Protein AF-A0A4P5YKL3-F1 (afdb_monomer)

Nearest PDB structures (foldseek):
  8p9r-assembly1_A  TM=6.172E-01  e=2.593E-01  Escherichia coli
  8pek-assembly1_B  TM=4.972E-01  e=6.385E-02  Serratia marcescens
  5vk4-assembly1_B  TM=4.977E-01  e=6.070E+00  Neisseria gonorrhoeae
  8fth-assembly1_A  TM=3.085E-01  e=7.232E+00  Thermochaetoides thermophila DSM 1495
  8jx6-assembly1_A  TM=1.280E-01  e=4.533E+00  metagenome

Sequence (369 aa):
MPASHRRTIIRRAGLLLCLLGLLLVTFIIAAPEPPMRPPQIAAPLAMIGLLAAGEPIDPLLRLPEPPKPVVAQIAAPPSAPELVPGSQVHCAPGADARHGLVMLPAEFVIDRGPVDGLEVLLCLDGGKTHESLAKTRTSNGALVKAACIAGLGLDGSGAGSPEASNLPARGWPVRTVAWWQADDGGWRSVDATCLVRDRINDKAYPPLPFVYTGSRMHEIRQRRPDGTEQVSQRFALDLIKSVIVNFDEPDALFASPFPRSNDDQRFEVNSAICPPAGTPVWFALTRTDLPGPLLLGADGALSFSGKILDDPALAELIGGWAKDTTLRAVAVTVAKTTPRTVDGVARERLLNAAATAKVWMVPIFVPVE

pLDDT: mean 86.2, std 20.51, range [31.5, 98.75]

Foldseek 3Di:
DDDDDDDDDDDDDDDDDDDDDDDDDDDDDDDDDDDDDDDPDDDPPDPPPPDPDDDPPDLVVLFFAAPQWDKDFDDDDQPPVNPDPPFWDCLDVQWTAGAFKIKGKKFFAALWWQQQFQWFAEFEPVADSSNYRIYTPHLDVVSVLVRCCHRAVADLQWWFFDALPLQATAAFFKFKKKWFQDPVRTIIITGSQQQKAFPVVRGGDFGATWGFNSFDWDWDWDQDPVRDTDTDIDQLCSVNRGADTCARDRGHRTYHLDRSSSRRSRIIGPSVPRDHGGTIIMIMIGGDDFPFAFEQDLVLFTDGPPDTDDLQRLLVVLLVRLVVDSHQEHEHEYEPPRDSVSSSVNQSSNSVSSSVNSHRHGYHYYYDD

Secondary structure (DSSP, 8-state):
---------------S--SS--------PPP-----PPP-------------------GGGGSPPPPPP--EEEPPPPPTTSS-TTS-EEEETTEEEETTEEEEEEEE--SS--TT---EEEE-TTS-TTSEEEEES---HHHHHHHHHHHHT--S--BPPPTT--PPPBSEEEEEEEEEE-TTS-EEEEEGGGGEEETTTTEE--S--EEE----EEEEEEE-TTS-EEEEEEEHHHHH-EEEESS--TT-SEE--STTTT-GGGEEE-TTTPPPTT-EEEEEEEE---S--EEE-TTS-EEETTEE--HHHHHHHHHHHHHH-SS-EEEEEEETTS-THHHHHHHHHHHHHHHHTT---EEEEEEE-

Mean predicted aligned error: 9.37 Å

Solvent-accessible surface area (backbone atoms only — not comparable to full-atom values): 20464 Å² total; per-residue (Å²): 138,89,79,88,83,84,88,83,89,83,85,93,82,88,90,85,86,87,86,82,88,89,78,87,88,88,85,80,92,79,80,87,78,80,85,80,78,76,81,87,75,86,70,82,80,75,84,74,76,83,68,87,72,67,81,77,74,63,62,73,78,56,30,45,86,54,65,80,76,66,79,40,79,48,73,76,72,80,52,88,86,72,58,57,90,92,59,64,47,78,64,44,87,48,28,45,17,26,85,56,32,27,38,35,45,30,30,26,61,40,37,60,51,41,92,74,13,33,34,25,52,30,19,27,40,94,34,61,61,84,34,17,38,21,32,32,73,29,60,56,36,68,52,49,51,49,20,44,31,66,5,49,72,51,88,58,83,29,41,40,10,55,65,58,60,54,40,72,33,29,18,48,49,27,36,41,31,38,35,34,67,46,98,87,70,47,27,36,34,34,44,48,42,33,42,31,17,39,58,86,78,73,43,52,37,43,39,45,44,33,28,39,13,55,32,46,77,40,83,44,78,44,73,45,98,88,70,48,79,43,79,44,81,41,55,31,28,59,73,65,19,36,42,29,29,44,23,32,42,43,38,21,34,20,21,32,60,54,85,66,18,40,45,40,60,38,29,23,46,26,48,93,76,42,62,58,53,70,42,58,32,33,40,40,35,28,64,50,90,56,54,66,66,28,39,47,44,76,86,44,48,45,24,52,98,89,38,77,54,55,64,69,58,44,10,55,50,48,43,54,49,60,75,79,44,80,49,38,47,33,29,29,35,29,45,74,83,40,59,72,76,37,51,44,56,44,45,53,54,47,37,52,19,19,27,75,41,59,33,60,45,43,71,43,35,29,65,42,129

Structure (mmCIF, N/CA/C/O backbone):
data_AF-A0A4P5YKL3-F1
#
_entry.id   AF-A0A4P5YKL3-F1
#
loop_
_atom_site.group_PDB
_atom_site.id
_atom_site.type_symbol
_atom_site.label_atom_id
_atom_site.label_alt_id
_atom_site.label_comp_id
_atom_site.label_asym_id
_atom_site.label_entity_id
_atom_site.label_seq_id
_atom_site.pdbx_PDB_ins_code
_atom_site.Cartn_x
_atom_site.Cartn_y
_atom_site.Cartn_z
_atom_site.occupancy
_atom_site.B_iso_or_equiv
_atom_site.auth_seq_id
_atom_site.auth_comp_id
_atom_site.auth_asym_id
_atom_site.auth_atom_id
_atom_site.pdbx_PDB_model_num
ATOM 1 N N . MET A 1 1 ? -65.064 42.035 33.935 1.00 31.50 1 MET A N 1
ATOM 2 C CA . MET A 1 1 ? -64.002 42.343 34.920 1.00 31.50 1 MET A CA 1
ATOM 3 C C . MET A 1 1 ? -62.763 41.520 34.578 1.00 31.50 1 MET A C 1
ATOM 5 O O . MET A 1 1 ? -62.933 40.475 33.968 1.00 31.50 1 MET A O 1
ATOM 9 N N . PRO A 1 2 ? -61.563 42.075 34.806 1.00 46.44 2 PRO A N 1
ATOM 10 C CA . PRO A 1 2 ? -60.487 42.245 33.810 1.00 46.44 2 PRO A CA 1
ATOM 11 C C . PRO A 1 2 ? -59.328 41.244 34.062 1.00 46.44 2 PRO A C 1
ATOM 13 O O . PRO A 1 2 ? -59.476 40.386 34.916 1.00 46.44 2 PRO A O 1
ATOM 16 N N . ALA A 1 3 ? -58.164 41.202 33.404 1.00 34.00 3 ALA A N 1
ATOM 17 C CA . ALA A 1 3 ? -57.298 42.195 32.761 1.00 34.00 3 ALA A CA 1
ATOM 18 C C . ALA A 1 3 ? -56.220 41.386 31.975 1.00 34.00 3 ALA A C 1
ATOM 20 O O . ALA A 1 3 ? -55.720 40.398 32.493 1.00 34.00 3 ALA A O 1
ATOM 21 N N . SER A 1 4 ? -55.958 41.615 30.680 1.00 37.97 4 SER A N 1
ATOM 22 C CA . SER A 1 4 ? -54.902 42.500 30.134 1.00 37.97 4 SER A CA 1
ATOM 23 C C . SER A 1 4 ? -53.475 42.160 30.625 1.00 37.97 4 SER A C 1
ATOM 25 O O . SER A 1 4 ? -53.247 42.176 31.824 1.00 37.97 4 SER A O 1
ATOM 27 N N . HIS A 1 5 ? -52.481 41.866 29.780 1.00 39.53 5 HIS A N 1
ATOM 28 C CA . HIS A 1 5 ? -51.652 42.840 29.042 1.00 39.53 5 HIS A CA 1
ATOM 29 C C . HIS A 1 5 ? -50.738 42.067 28.056 1.00 39.53 5 HIS A C 1
ATOM 31 O O . HIS A 1 5 ? -50.136 41.074 28.436 1.00 39.53 5 HIS A O 1
ATOM 37 N N . ARG A 1 6 ? -50.781 42.337 26.743 1.00 37.03 6 ARG A N 1
ATOM 38 C CA . ARG A 1 6 ? -49.999 43.330 25.960 1.00 37.03 6 ARG A CA 1
ATOM 39 C C . ARG A 1 6 ? -48.550 42.925 25.612 1.00 37.03 6 ARG A C 1
ATOM 41 O O . ARG A 1 6 ? -47.688 42.982 26.469 1.00 37.03 6 ARG A O 1
ATOM 48 N N . ARG A 1 7 ? -48.356 42.752 24.288 1.00 35.97 7 ARG A N 1
ATOM 49 C CA . ARG A 1 7 ? -47.294 43.274 23.380 1.00 35.97 7 ARG A CA 1
ATOM 50 C C . ARG A 1 7 ? -45.843 42.877 23.720 1.00 35.97 7 ARG A C 1
ATOM 52 O O . ARG A 1 7 ? -45.390 43.036 24.838 1.00 35.97 7 ARG A O 1
ATOM 59 N N . THR A 1 8 ? -45.025 42.456 22.750 1.00 35.06 8 THR 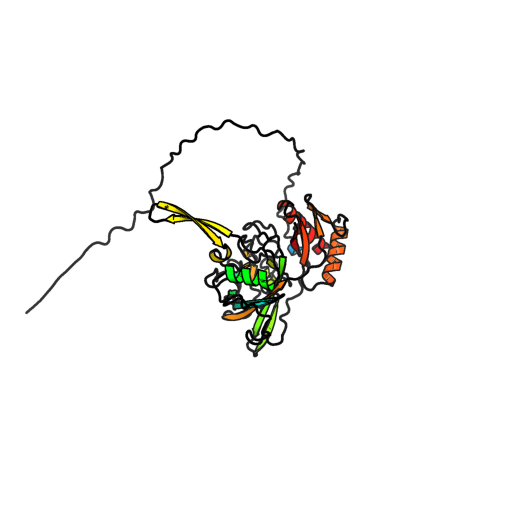A N 1
ATOM 60 C CA . THR A 1 8 ? -44.290 43.413 21.897 1.00 35.06 8 THR A CA 1
ATOM 61 C C . THR A 1 8 ? -43.664 42.741 20.663 1.00 35.06 8 THR A C 1
ATOM 63 O O . THR A 1 8 ? -43.012 41.707 20.744 1.00 35.06 8 THR A O 1
ATOM 66 N N . ILE A 1 9 ? -43.892 43.399 19.527 1.00 38.28 9 ILE A N 1
ATOM 67 C CA . ILE A 1 9 ? -43.248 43.300 18.211 1.00 38.28 9 ILE A CA 1
ATOM 68 C C . ILE A 1 9 ? -41.810 43.825 18.310 1.00 38.28 9 ILE A C 1
ATOM 70 O O . ILE A 1 9 ? -41.668 44.915 18.844 1.00 38.28 9 ILE A O 1
ATOM 74 N N . ILE A 1 10 ? -40.799 43.167 17.719 1.00 37.28 10 ILE A N 1
ATOM 75 C CA . ILE A 1 10 ? -39.603 43.815 17.127 1.00 37.28 10 ILE A CA 1
ATOM 76 C C . ILE A 1 10 ? -38.921 42.864 16.109 1.00 37.28 10 ILE A C 1
ATOM 78 O O . ILE A 1 10 ? -38.405 41.807 16.447 1.00 37.28 10 ILE A O 1
ATOM 82 N N . ARG A 1 11 ? -38.972 43.304 14.842 1.00 34.94 11 ARG A N 1
ATOM 83 C CA . ARG A 1 11 ? -37.956 43.268 13.767 1.00 34.94 11 ARG A CA 1
ATOM 84 C C . ARG A 1 11 ? -37.276 41.935 13.396 1.00 34.94 11 ARG A C 1
ATOM 86 O O . ARG A 1 11 ? -36.245 41.569 13.943 1.00 34.94 11 ARG A O 1
ATOM 93 N N . ARG A 1 12 ? -37.750 41.338 12.293 1.00 38.53 12 ARG A N 1
ATOM 94 C CA . ARG A 1 12 ? -36.931 40.560 11.345 1.00 38.53 12 ARG A CA 1
ATOM 95 C C . ARG A 1 12 ? -36.647 41.426 10.117 1.00 38.53 12 ARG A C 1
ATOM 97 O O . ARG A 1 12 ? -37.527 41.611 9.285 1.00 38.53 12 ARG A O 1
ATOM 104 N N . ALA A 1 13 ? -35.442 41.974 10.035 1.00 37.00 13 ALA A N 1
ATOM 105 C CA . ALA A 1 13 ? -34.871 42.556 8.825 1.00 37.00 13 ALA A CA 1
ATOM 106 C C . ALA A 1 13 ? -33.349 42.565 8.997 1.00 37.00 13 ALA A C 1
ATOM 108 O O . ALA A 1 13 ? -32.853 43.212 9.916 1.00 37.00 13 ALA A O 1
ATOM 109 N N . GLY A 1 14 ? -32.631 41.834 8.145 1.00 34.06 14 GLY A N 1
ATOM 110 C CA . GLY A 1 14 ? -31.169 41.885 8.094 1.00 34.06 14 GLY A CA 1
ATOM 111 C C . GLY A 1 14 ? -30.492 40.520 8.088 1.00 34.06 14 GLY A C 1
ATOM 112 O O . GLY A 1 14 ? -29.830 40.167 9.053 1.00 34.06 14 GLY A O 1
ATOM 113 N N . LEU A 1 15 ? -30.629 39.766 6.996 1.00 36.41 15 LEU A N 1
ATOM 114 C CA . LEU A 1 15 ? -29.625 38.768 6.617 1.00 36.41 15 LEU A CA 1
ATOM 115 C C . LEU A 1 15 ? -29.636 38.593 5.092 1.00 36.41 15 LEU A C 1
ATOM 117 O O . LEU A 1 15 ? -29.992 37.551 4.556 1.00 36.41 15 LEU A O 1
ATOM 121 N N . LEU A 1 16 ? -29.337 39.683 4.385 1.00 36.88 16 LEU A N 1
ATOM 122 C CA . LEU A 1 16 ? -29.147 39.678 2.936 1.00 36.88 16 LEU A CA 1
ATOM 123 C C . LEU A 1 16 ? -28.157 40.783 2.543 1.00 36.88 16 LEU A C 1
ATOM 125 O O . LEU A 1 16 ? -28.527 41.723 1.857 1.00 36.88 16 LEU A O 1
ATOM 129 N N . LEU A 1 17 ? -26.928 40.730 3.066 1.00 36.62 17 LEU A N 1
ATOM 130 C CA . LEU A 1 17 ? -25.804 41.580 2.638 1.00 36.62 17 LEU A CA 1
ATOM 131 C C . LEU A 1 17 ? -24.517 41.109 3.338 1.00 36.62 17 LEU A C 1
ATOM 133 O O . LEU A 1 17 ? -24.169 41.612 4.396 1.00 36.62 17 LEU A O 1
ATOM 137 N N . CYS A 1 18 ? -23.848 40.099 2.774 1.00 31.86 18 CYS A N 1
ATOM 138 C CA . CYS A 1 18 ? -22.472 39.716 3.141 1.00 31.86 18 CYS A CA 1
ATOM 139 C C . CYS A 1 18 ? -21.761 38.959 1.997 1.00 31.86 18 CYS A C 1
ATOM 141 O O . CYS A 1 18 ? -21.003 38.026 2.236 1.00 31.86 18 CYS A O 1
ATOM 143 N N . LEU A 1 19 ? -22.029 39.328 0.736 1.00 33.56 19 LEU A N 1
ATOM 144 C CA . LEU A 1 19 ? -21.432 38.667 -0.440 1.00 33.56 19 LEU A CA 1
ATOM 145 C C . LEU A 1 19 ? -20.777 39.622 -1.449 1.00 33.56 19 LEU A C 1
ATOM 147 O O . LEU A 1 19 ? -20.433 39.217 -2.550 1.00 33.56 19 LEU A O 1
ATOM 151 N N . LEU A 1 20 ? -20.537 40.879 -1.078 1.00 37.09 20 LEU A N 1
ATOM 152 C CA . LEU A 1 20 ? -19.733 41.796 -1.885 1.00 37.09 20 LEU A CA 1
ATOM 153 C C . LEU A 1 20 ? -18.951 42.727 -0.967 1.00 37.09 20 LEU A C 1
ATOM 155 O O . LEU A 1 20 ? -19.525 43.631 -0.366 1.00 37.09 20 LEU A O 1
ATOM 159 N N . GLY A 1 21 ? -17.644 42.506 -0.858 1.00 32.16 21 GLY A N 1
ATOM 160 C CA . GLY A 1 21 ? -16.782 43.434 -0.135 1.00 32.16 21 GLY A CA 1
ATOM 161 C C . GLY A 1 21 ? -15.434 42.867 0.265 1.00 32.16 21 GLY A C 1
ATOM 162 O O . GLY A 1 21 ? -15.117 42.901 1.443 1.00 32.16 21 GLY A O 1
ATOM 163 N N . LEU A 1 22 ? -14.634 42.368 -0.680 1.00 33.38 22 LEU A N 1
ATOM 164 C CA . LEU A 1 22 ? -13.180 42.338 -0.491 1.00 33.38 22 LEU A CA 1
ATOM 165 C C . LEU A 1 22 ? -12.472 42.353 -1.854 1.00 33.38 22 LEU A C 1
ATOM 167 O O . LEU A 1 22 ? -12.013 41.345 -2.380 1.00 33.38 22 LEU A O 1
ATOM 171 N N . LEU A 1 23 ? -12.448 43.545 -2.444 1.00 36.22 23 LEU A N 1
ATOM 172 C CA . LEU A 1 23 ? -11.610 43.926 -3.575 1.00 36.22 23 LEU A CA 1
ATOM 173 C C . LEU A 1 23 ? -10.864 45.191 -3.131 1.00 36.22 23 LEU A C 1
ATOM 175 O O . LEU A 1 23 ? -11.484 46.081 -2.553 1.00 36.22 23 LEU A O 1
ATOM 179 N N . LEU A 1 24 ? -9.561 45.238 -3.420 1.00 36.09 24 LEU A N 1
ATOM 180 C CA . LEU A 1 24 ? -8.565 46.264 -3.071 1.00 36.09 24 LEU A CA 1
ATOM 181 C C . LEU A 1 24 ? -8.070 46.287 -1.616 1.00 36.09 24 LEU A C 1
ATOM 183 O O . LEU A 1 24 ? -8.672 46.935 -0.773 1.00 36.09 24 LEU A O 1
ATOM 187 N N . VAL A 1 25 ? -6.865 45.745 -1.392 1.00 34.88 25 VAL A N 1
ATOM 188 C CA . VAL A 1 25 ? -5.690 46.557 -1.009 1.00 34.88 25 VAL A CA 1
ATOM 189 C C . VAL A 1 25 ? -4.445 45.888 -1.603 1.00 34.88 25 VAL A C 1
ATOM 191 O O . VAL A 1 25 ? -3.939 44.902 -1.075 1.00 34.88 25 VAL A O 1
ATOM 194 N N . THR A 1 26 ? -3.951 46.435 -2.712 1.00 40.72 26 THR A N 1
ATOM 195 C CA . THR A 1 26 ? -2.649 46.091 -3.292 1.00 40.72 26 THR A CA 1
ATOM 196 C C . THR A 1 26 ? -1.699 47.240 -2.989 1.00 40.72 26 THR A C 1
ATOM 198 O O . THR A 1 26 ? -1.826 48.294 -3.598 1.00 40.72 26 THR A O 1
ATOM 201 N N . PHE A 1 27 ? -0.767 47.055 -2.055 1.00 38.41 27 PHE A N 1
ATOM 202 C CA . PHE A 1 27 ? 0.458 47.854 -1.952 1.00 38.41 27 PHE A CA 1
ATOM 203 C C . PHE A 1 27 ? 1.513 47.049 -1.187 1.00 38.41 27 PHE A C 1
ATOM 205 O O . PHE A 1 27 ? 1.479 46.991 0.038 1.00 38.41 27 PHE A O 1
ATOM 212 N N . ILE A 1 28 ? 2.469 46.460 -1.910 1.00 38.81 28 ILE A N 1
ATOM 213 C CA . ILE A 1 28 ? 3.821 46.227 -1.392 1.00 38.81 28 ILE A CA 1
ATOM 214 C C . ILE A 1 28 ? 4.803 46.698 -2.463 1.00 38.81 28 ILE A C 1
ATOM 216 O O . ILE A 1 28 ? 4.774 46.258 -3.611 1.00 38.81 28 ILE A O 1
ATOM 220 N N . ILE A 1 29 ? 5.635 47.647 -2.049 1.00 40.72 29 ILE A N 1
ATOM 221 C CA . ILE A 1 29 ? 6.755 48.232 -2.777 1.00 40.72 29 ILE A CA 1
ATOM 222 C C . ILE A 1 29 ? 7.858 47.170 -2.854 1.00 40.72 29 ILE A C 1
ATOM 224 O O . ILE A 1 29 ? 8.377 46.754 -1.820 1.00 40.72 29 ILE A O 1
ATOM 228 N N . ALA A 1 30 ? 8.210 46.733 -4.063 1.00 37.09 30 ALA A N 1
ATOM 229 C CA . ALA A 1 30 ? 9.377 45.893 -4.317 1.00 37.09 30 ALA A CA 1
ATOM 230 C C . ALA A 1 30 ? 10.549 46.768 -4.788 1.00 37.09 30 ALA A C 1
ATOM 232 O O . ALA A 1 30 ? 10.410 47.547 -5.733 1.00 37.09 30 ALA A O 1
ATOM 233 N N . ALA A 1 31 ? 11.696 46.647 -4.119 1.00 48.94 31 ALA A N 1
ATOM 234 C CA . ALA A 1 31 ? 12.970 47.193 -4.579 1.00 48.94 31 ALA A CA 1
ATOM 235 C C . ALA A 1 31 ? 13.535 46.328 -5.729 1.00 48.94 31 ALA A C 1
ATOM 237 O O . ALA A 1 31 ? 13.314 45.115 -5.726 1.00 48.94 31 ALA A O 1
ATOM 238 N N . PRO A 1 32 ? 14.263 46.904 -6.705 1.00 56.16 32 PRO A N 1
ATOM 239 C CA . PRO A 1 32 ? 14.830 46.139 -7.808 1.00 56.16 32 PRO A CA 1
ATOM 240 C C . PRO A 1 32 ? 16.182 45.531 -7.410 1.00 56.16 32 PRO A C 1
ATOM 242 O O . PRO A 1 32 ? 17.157 46.255 -7.208 1.00 56.16 32 PRO A O 1
ATOM 245 N N . GLU A 1 33 ? 16.264 44.203 -7.340 1.00 55.09 33 GLU A N 1
ATOM 246 C CA . GLU A 1 33 ? 17.552 43.502 -7.399 1.00 55.09 33 GLU A CA 1
ATOM 247 C C . GLU A 1 33 ? 18.029 43.378 -8.860 1.00 55.09 33 GLU A C 1
ATOM 249 O O . GLU A 1 33 ? 17.209 43.196 -9.769 1.00 55.09 33 GLU A O 1
ATOM 254 N N . PRO A 1 34 ? 19.344 43.491 -9.129 1.00 61.09 34 PRO A N 1
ATOM 255 C CA . PRO A 1 34 ? 19.883 43.384 -10.479 1.00 61.09 34 PRO A CA 1
ATOM 256 C C . PRO A 1 34 ? 19.842 41.932 -10.994 1.00 61.09 34 PRO A C 1
ATOM 258 O O . PRO A 1 34 ? 20.059 40.991 -10.229 1.00 61.09 34 PRO A O 1
ATOM 261 N N . PRO A 1 35 ? 19.622 41.718 -12.304 1.00 57.03 35 PRO A N 1
ATOM 262 C CA . PRO A 1 35 ? 19.491 40.380 -12.865 1.00 57.03 35 PRO A CA 1
ATOM 263 C C . PRO A 1 35 ? 20.851 39.670 -12.928 1.00 57.03 35 PRO A C 1
ATOM 265 O O . PRO A 1 35 ? 21.704 40.003 -13.754 1.00 57.03 35 PRO A O 1
ATOM 268 N N . MET A 1 36 ? 21.038 38.637 -12.104 1.00 54.78 36 MET A N 1
ATOM 269 C CA . MET A 1 36 ? 22.073 37.633 -12.350 1.00 54.78 36 MET A CA 1
ATOM 270 C C . MET A 1 36 ? 21.672 36.796 -13.567 1.00 54.78 36 MET A C 1
ATOM 272 O O . MET A 1 36 ? 20.669 36.083 -13.551 1.00 54.78 36 MET A O 1
ATOM 276 N N . ARG A 1 37 ? 22.460 36.889 -14.642 1.00 51.41 37 ARG A N 1
ATOM 277 C CA . ARG A 1 37 ? 22.324 36.017 -15.814 1.00 51.41 37 ARG A CA 1
ATOM 278 C C . ARG A 1 37 ? 22.701 34.582 -15.419 1.00 51.41 37 ARG A C 1
ATOM 280 O O . ARG A 1 37 ? 23.838 34.381 -14.990 1.00 51.41 37 ARG A O 1
ATOM 287 N N . PRO A 1 38 ? 21.818 33.586 -15.595 1.00 53.09 38 PRO A N 1
ATOM 288 C CA . PRO A 1 38 ? 22.215 32.195 -15.449 1.00 53.09 38 PRO A CA 1
ATOM 289 C C . PRO A 1 38 ? 23.160 31.791 -16.598 1.00 53.09 38 PRO A C 1
ATOM 291 O O . PRO A 1 38 ? 23.001 32.276 -17.725 1.00 53.09 38 PRO A O 1
ATOM 294 N N . PRO A 1 39 ? 24.148 30.915 -16.343 1.00 53.12 39 PRO A N 1
ATOM 295 C CA . PRO A 1 39 ? 25.000 30.368 -17.390 1.00 53.12 39 PRO A CA 1
ATOM 296 C C . PRO A 1 39 ? 24.155 29.561 -18.384 1.00 53.12 39 PRO A C 1
ATOM 298 O O . PRO A 1 39 ? 23.397 28.669 -18.005 1.00 53.12 39 PRO A O 1
ATOM 301 N N . GLN A 1 40 ? 24.291 29.884 -19.670 1.00 44.97 40 GLN A N 1
ATOM 302 C CA . GLN A 1 40 ? 23.705 29.128 -20.774 1.00 44.97 40 GLN A CA 1
ATOM 303 C C . GLN A 1 40 ? 24.427 27.782 -20.899 1.00 44.97 40 GLN A C 1
ATOM 305 O O . GLN A 1 40 ? 25.431 27.665 -21.597 1.00 44.97 40 GLN A O 1
ATOM 310 N N . ILE A 1 41 ? 23.929 26.758 -20.208 1.00 51.69 41 ILE A N 1
ATOM 311 C CA . ILE A 1 41 ? 24.303 25.371 -20.483 1.00 51.69 41 ILE A CA 1
ATOM 312 C C . ILE A 1 41 ? 23.386 24.895 -21.609 1.00 51.69 41 ILE A C 1
ATOM 314 O O . ILE A 1 41 ? 22.196 24.661 -21.402 1.00 51.69 41 ILE A O 1
ATOM 318 N N . ALA A 1 42 ? 23.933 24.807 -22.820 1.00 43.09 42 ALA A N 1
ATOM 319 C CA . ALA A 1 42 ? 23.260 24.214 -23.967 1.00 43.09 42 ALA A CA 1
ATOM 320 C C . ALA A 1 42 ? 23.090 22.704 -23.725 1.00 43.09 42 ALA A C 1
ATOM 322 O O . ALA A 1 42 ? 23.983 21.912 -24.016 1.00 43.09 42 ALA A O 1
ATOM 323 N N . ALA A 1 43 ? 21.957 22.306 -23.147 1.00 46.97 43 ALA A N 1
ATOM 324 C CA . ALA A 1 43 ? 21.543 20.910 -23.138 1.00 46.97 43 ALA A CA 1
ATOM 325 C C . ALA A 1 43 ? 21.101 20.517 -24.561 1.00 46.97 43 ALA A C 1
ATOM 327 O O . ALA A 1 43 ? 20.392 21.296 -25.208 1.00 46.97 43 ALA A O 1
ATOM 328 N N . PRO A 1 44 ? 21.491 19.338 -25.073 1.00 47.47 44 PRO A N 1
ATOM 329 C CA . PRO A 1 44 ? 20.982 18.857 -26.345 1.00 47.47 44 PRO A CA 1
ATOM 330 C C . PRO A 1 44 ? 19.470 18.648 -26.210 1.00 47.47 44 PRO A C 1
ATOM 332 O O . PRO A 1 44 ? 19.014 17.803 -25.439 1.00 47.47 44 PRO A O 1
ATOM 335 N N . LEU A 1 45 ? 18.694 19.445 -26.949 1.00 41.88 45 LEU A N 1
ATOM 336 C CA . LEU A 1 45 ? 17.269 19.218 -27.163 1.00 41.88 45 LEU A CA 1
ATOM 337 C C . LEU A 1 45 ? 17.121 17.859 -27.861 1.00 41.88 45 LEU A C 1
ATOM 339 O O . LEU A 1 45 ? 17.258 17.751 -29.079 1.00 41.88 45 LEU A O 1
ATOM 343 N N . ALA A 1 46 ? 16.866 16.807 -27.089 1.00 45.69 46 ALA A N 1
ATOM 344 C CA . ALA A 1 46 ? 16.352 15.569 -27.642 1.00 45.69 46 ALA A CA 1
ATOM 345 C C . ALA A 1 46 ? 14.958 15.881 -28.202 1.00 45.69 46 ALA A C 1
ATOM 347 O O . A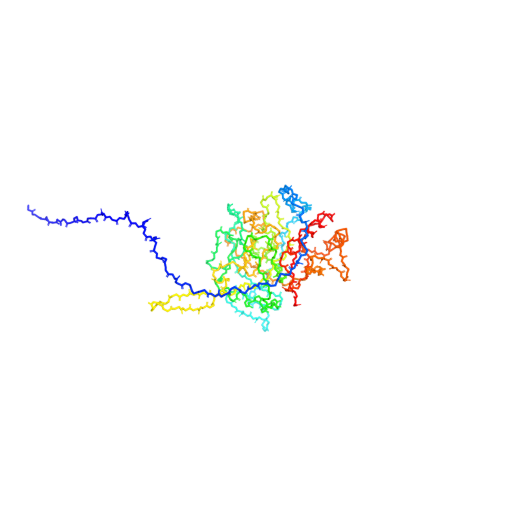L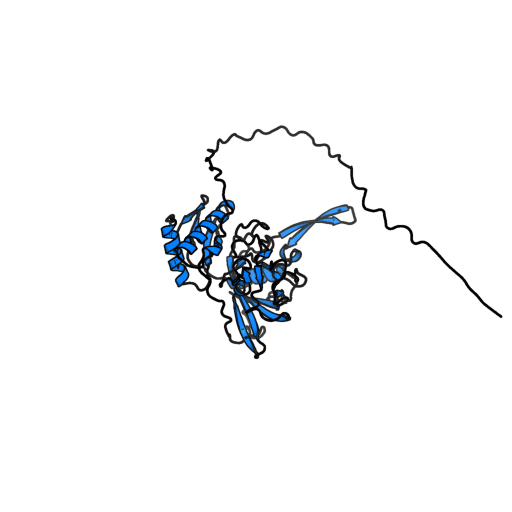A A 1 46 ? 14.050 16.258 -27.459 1.00 45.69 46 ALA A O 1
ATOM 348 N N . MET A 1 47 ? 14.811 15.783 -29.525 1.00 39.19 47 MET A N 1
ATOM 349 C CA . MET A 1 47 ? 13.521 15.837 -30.207 1.00 39.19 47 MET A CA 1
ATOM 350 C C . MET A 1 47 ? 12.638 14.699 -29.684 1.00 39.19 47 MET A C 1
ATOM 352 O O . MET A 1 47 ? 12.691 13.575 -30.176 1.00 39.19 47 MET A O 1
ATOM 356 N N . ILE A 1 48 ? 11.813 14.990 -28.682 1.00 50.22 48 ILE A N 1
ATOM 357 C CA . ILE A 1 48 ? 10.677 14.147 -28.326 1.00 50.22 48 ILE A CA 1
ATOM 358 C C . ILE A 1 48 ? 9.605 14.458 -29.366 1.00 50.22 48 ILE A C 1
ATOM 360 O O . ILE A 1 48 ? 8.924 15.481 -29.300 1.00 50.22 48 ILE A O 1
ATOM 364 N N . GLY A 1 49 ? 9.528 13.607 -30.390 1.00 46.06 49 GLY A N 1
ATOM 365 C CA . GLY A 1 49 ? 8.461 13.647 -31.378 1.00 46.06 49 GLY A CA 1
ATOM 366 C C . GLY A 1 49 ? 7.113 13.559 -30.671 1.00 46.06 49 GLY A C 1
ATOM 367 O O . GLY A 1 49 ? 6.796 12.547 -30.047 1.00 46.06 49 GLY A O 1
ATOM 368 N N . LEU A 1 50 ? 6.337 14.638 -30.758 1.00 42.91 50 LEU A N 1
ATOM 369 C CA . LEU A 1 50 ? 4.985 14.746 -30.228 1.00 42.91 50 LEU A CA 1
ATOM 370 C C . LEU A 1 50 ? 4.044 13.924 -31.128 1.00 42.91 50 LEU A C 1
ATOM 372 O O . LEU A 1 50 ? 3.332 14.458 -31.975 1.00 42.91 50 LEU A O 1
ATOM 376 N N . LEU A 1 51 ? 4.108 12.596 -31.019 1.00 46.16 51 LEU A N 1
ATOM 377 C CA . LEU A 1 51 ? 3.096 11.721 -31.601 1.00 46.16 51 LEU A CA 1
ATOM 378 C C . LEU A 1 51 ? 1.769 12.027 -30.906 1.00 46.16 51 LEU A C 1
ATOM 380 O O . LEU A 1 51 ? 1.721 12.108 -29.679 1.00 46.16 51 LEU A O 1
ATOM 384 N N . ALA A 1 52 ? 0.710 12.212 -31.697 1.00 48.44 52 ALA A N 1
ATOM 385 C CA . ALA A 1 52 ? -0.662 12.323 -31.222 1.00 48.44 52 ALA A CA 1
ATOM 386 C C . ALA A 1 52 ? -1.023 11.032 -30.472 1.00 48.44 52 ALA A C 1
ATOM 388 O O . ALA A 1 52 ? -1.453 10.042 -31.064 1.00 48.44 52 ALA A O 1
ATOM 389 N N . ALA A 1 53 ? -0.733 11.018 -29.176 1.00 54.81 53 ALA A N 1
ATOM 390 C CA . ALA A 1 53 ? -0.957 9.880 -28.317 1.00 54.81 53 ALA A CA 1
ATOM 391 C C . ALA A 1 53 ? -2.465 9.772 -28.103 1.00 54.81 53 ALA A C 1
ATOM 393 O O . ALA A 1 53 ? -3.057 10.589 -27.398 1.00 54.81 53 ALA A O 1
ATOM 394 N N . GLY A 1 54 ? -3.090 8.773 -28.733 1.00 65.94 54 GLY A N 1
ATOM 395 C CA . GLY A 1 54 ? -4.375 8.278 -28.247 1.00 65.94 54 GLY A CA 1
ATOM 396 C C . GLY A 1 54 ? -4.264 7.995 -26.749 1.00 65.94 54 GLY A C 1
ATOM 397 O O . GLY A 1 54 ? -3.160 7.736 -26.257 1.00 65.94 54 GLY A O 1
ATOM 398 N N . GLU A 1 55 ? -5.382 8.092 -26.028 1.00 70.44 55 GLU A N 1
ATOM 399 C CA . GLU A 1 55 ? -5.376 7.885 -24.581 1.00 70.44 55 GLU A CA 1
ATOM 400 C C . GLU A 1 55 ? -4.596 6.607 -24.240 1.00 70.44 55 GLU A C 1
ATOM 402 O O . GLU A 1 55 ? -4.851 5.551 -24.835 1.00 70.44 55 GLU A O 1
ATOM 407 N N . PRO A 1 56 ? -3.581 6.697 -23.362 1.00 77.69 56 PRO A N 1
ATOM 408 C CA . PRO A 1 56 ? -2.732 5.561 -23.070 1.00 77.69 56 PRO A CA 1
ATOM 409 C C . PRO A 1 56 ? -3.603 4.449 -22.493 1.00 77.69 56 PRO A C 1
ATOM 411 O O . PRO A 1 56 ? -4.156 4.602 -21.404 1.00 77.69 56 PRO A O 1
ATOM 414 N N . ILE A 1 57 ? -3.715 3.343 -23.238 1.00 86.00 57 ILE A N 1
ATOM 415 C CA . ILE A 1 57 ? -4.449 2.145 -22.818 1.00 86.00 57 ILE A CA 1
ATOM 416 C C . ILE A 1 57 ? -4.011 1.793 -21.400 1.00 86.00 57 ILE A C 1
ATOM 418 O O . ILE A 1 57 ? -2.814 1.654 -21.140 1.00 86.00 57 ILE A O 1
ATOM 422 N N . ASP A 1 58 ? -4.984 1.639 -20.507 1.00 90.00 58 ASP A N 1
ATOM 423 C CA . ASP A 1 58 ? -4.736 1.268 -19.123 1.00 90.00 58 ASP A CA 1
ATOM 424 C C . ASP A 1 58 ? -3.896 -0.026 -19.058 1.00 90.00 58 ASP A C 1
ATOM 426 O O . ASP A 1 58 ? -4.354 -1.081 -19.515 1.00 90.00 58 ASP A O 1
ATOM 430 N N . PRO A 1 59 ? -2.660 0.027 -18.521 1.00 88.81 59 PRO A N 1
ATOM 431 C CA . PRO A 1 59 ? -1.769 -1.127 -18.479 1.00 88.81 59 PRO A CA 1
ATOM 432 C C . PRO A 1 59 ? -2.357 -2.287 -17.668 1.00 88.81 59 PRO A C 1
ATOM 434 O O . PRO A 1 59 ? -2.050 -3.443 -17.960 1.00 88.81 59 PRO A O 1
ATOM 437 N N . LEU A 1 60 ? -3.246 -2.014 -16.705 1.00 93.06 60 LEU A N 1
ATOM 438 C CA . LEU A 1 60 ? -3.903 -3.055 -15.914 1.00 93.06 60 LEU A CA 1
ATOM 439 C C . LEU A 1 60 ? -4.841 -3.929 -16.755 1.00 93.06 60 LEU A C 1
ATOM 441 O O . LEU A 1 60 ? -5.010 -5.106 -16.444 1.00 93.06 60 LEU A O 1
ATOM 445 N N . LEU A 1 61 ? -5.390 -3.410 -17.860 1.00 94.25 61 LEU A N 1
ATOM 446 C CA . LEU A 1 61 ? -6.226 -4.192 -18.779 1.00 94.25 61 LEU A CA 1
ATOM 447 C C . LEU A 1 61 ? -5.427 -5.225 -19.587 1.00 94.25 61 LEU A C 1
ATOM 449 O O . LEU A 1 61 ? -6.016 -6.134 -20.169 1.00 94.25 61 LEU A O 1
ATOM 453 N N . ARG A 1 62 ? -4.094 -5.094 -19.635 1.00 95.00 62 ARG A N 1
ATOM 454 C CA . ARG A 1 62 ? -3.196 -6.025 -20.339 1.00 95.00 62 ARG A CA 1
ATOM 455 C C . ARG A 1 62 ? -2.695 -7.159 -19.448 1.00 95.00 62 ARG A C 1
ATOM 457 O O . ARG A 1 62 ? -2.193 -8.154 -19.967 1.00 95.00 62 ARG A O 1
ATOM 464 N N . LEU A 1 63 ? -2.790 -7.004 -18.128 1.00 96.38 63 LEU A N 1
ATOM 465 C CA . LEU A 1 63 ? -2.418 -8.052 -17.184 1.00 96.38 63 LEU A CA 1
ATOM 466 C C . LEU A 1 63 ? -3.426 -9.212 -17.254 1.00 96.38 63 LEU A C 1
ATOM 468 O O . LEU A 1 63 ? -4.604 -8.995 -17.560 1.00 96.38 63 LEU A O 1
ATOM 472 N N . PRO A 1 64 ? -3.001 -10.456 -16.963 1.00 96.62 64 PRO A N 1
ATOM 473 C CA . PRO A 1 64 ? -3.943 -11.559 -16.812 1.00 96.62 64 PRO A CA 1
ATOM 474 C C . PRO A 1 64 ? -4.917 -11.283 -15.661 1.00 96.62 64 PRO A C 1
ATOM 476 O O . PRO A 1 64 ? -4.692 -10.419 -14.811 1.00 96.62 64 PRO A O 1
ATOM 479 N N . GLU A 1 65 ? -5.998 -12.057 -15.597 1.00 95.31 65 GLU A N 1
ATOM 480 C CA . GLU A 1 65 ? -6.889 -12.017 -14.440 1.00 95.31 65 GLU A CA 1
ATOM 481 C C . GLU A 1 65 ? -6.105 -12.337 -13.150 1.00 95.31 65 GLU A C 1
ATOM 483 O O . GLU A 1 65 ? -5.360 -13.325 -13.119 1.00 95.31 65 GLU A O 1
ATOM 488 N N . PRO A 1 66 ? -6.217 -11.503 -12.098 1.00 94.12 66 PRO A N 1
ATOM 489 C CA . PRO A 1 66 ? -5.578 -11.796 -10.829 1.00 94.12 66 PRO A CA 1
ATOM 490 C C . PRO A 1 66 ? -6.175 -13.072 -10.221 1.00 94.12 66 PRO A C 1
ATOM 492 O O . PRO A 1 66 ? -7.345 -13.387 -10.450 1.00 94.12 66 PRO A O 1
ATOM 495 N N . PRO A 1 67 ? -5.401 -13.817 -9.412 1.00 93.44 67 PRO A N 1
ATOM 496 C CA . PRO A 1 67 ? -5.959 -14.920 -8.643 1.00 93.44 67 PRO A CA 1
ATOM 497 C C . PRO A 1 67 ? -7.105 -14.413 -7.762 1.00 93.44 67 PRO A C 1
ATOM 499 O O . PRO A 1 67 ? -6.982 -13.370 -7.117 1.00 93.44 67 PRO A O 1
ATOM 502 N N . LYS A 1 68 ? -8.205 -15.171 -7.711 1.00 95.69 68 LYS A N 1
ATOM 503 C CA . LYS A 1 68 ? -9.337 -14.842 -6.842 1.00 95.69 68 LYS A CA 1
ATOM 504 C C . LYS A 1 68 ? -8.867 -14.774 -5.384 1.00 95.69 68 LYS A C 1
ATOM 506 O O . LYS A 1 68 ? -8.198 -15.711 -4.937 1.00 95.69 68 LYS A O 1
ATOM 511 N N . PRO A 1 69 ? -9.223 -13.717 -4.639 1.00 96.38 69 PRO A N 1
ATOM 512 C CA . PRO A 1 69 ? -8.964 -13.662 -3.212 1.00 96.38 69 PRO A CA 1
ATOM 513 C C . PRO A 1 69 ? -9.539 -14.865 -2.473 1.00 96.38 69 PRO A C 1
ATOM 515 O O . PRO A 1 69 ? -10.643 -15.324 -2.773 1.00 96.38 69 PRO A O 1
ATOM 518 N N . VAL A 1 70 ? -8.806 -15.339 -1.470 1.00 95.50 70 VAL A N 1
ATOM 519 C CA . VAL A 1 70 ? -9.247 -16.422 -0.593 1.00 95.50 70 VAL A CA 1
ATOM 520 C C . VAL A 1 70 ? -9.247 -15.906 0.836 1.00 95.50 70 VAL A C 1
ATOM 522 O O . VAL A 1 70 ? -8.207 -15.506 1.356 1.00 95.50 70 VAL A O 1
ATOM 525 N N . VAL A 1 71 ? -10.414 -15.935 1.478 1.00 97.94 71 VAL A N 1
ATOM 526 C CA . VAL A 1 71 ? -10.524 -15.711 2.921 1.00 97.94 71 VAL A CA 1
ATOM 527 C C . VAL A 1 71 ? -10.082 -16.988 3.625 1.00 97.94 71 VAL A C 1
ATOM 529 O O . VAL A 1 71 ? -10.751 -18.020 3.547 1.00 97.94 71 VAL A O 1
ATOM 532 N N . ALA A 1 72 ? -8.940 -16.929 4.301 1.00 97.88 72 ALA A N 1
ATOM 533 C CA . ALA A 1 72 ? -8.409 -18.067 5.035 1.00 97.88 72 ALA A CA 1
ATOM 534 C C . ALA A 1 72 ? -9.075 -18.178 6.410 1.00 97.88 72 ALA A C 1
ATOM 536 O O . ALA A 1 72 ? -9.331 -17.172 7.069 1.00 97.88 72 ALA A O 1
ATOM 537 N N . GLN A 1 73 ? -9.333 -19.407 6.856 1.00 97.69 73 GLN A N 1
ATOM 538 C CA . GLN A 1 73 ? -9.623 -19.683 8.259 1.00 97.69 73 GLN A CA 1
ATOM 539 C C . GLN A 1 73 ? -8.300 -19.760 9.022 1.00 97.69 73 GLN A C 1
ATOM 541 O O . GLN A 1 73 ? -7.370 -20.437 8.581 1.00 97.69 73 GLN A O 1
ATOM 546 N N . ILE A 1 74 ? -8.219 -19.079 10.158 1.00 96.69 74 ILE A N 1
ATOM 547 C CA . ILE A 1 74 ? -7.028 -19.049 11.009 1.00 96.69 74 ILE A CA 1
ATOM 548 C C . ILE A 1 74 ? -7.391 -19.464 12.434 1.00 96.69 74 ILE A C 1
ATOM 550 O O . ILE A 1 74 ? -8.559 -19.460 12.827 1.00 96.69 74 ILE A O 1
ATOM 554 N N . ALA A 1 75 ? -6.381 -19.835 13.221 1.00 94.56 75 ALA A N 1
ATOM 555 C CA . ALA A 1 75 ? -6.550 -19.910 14.666 1.00 94.56 75 ALA A CA 1
ATOM 556 C C . ALA A 1 75 ? -6.882 -18.516 15.216 1.00 94.56 75 ALA A C 1
ATOM 558 O O . ALA A 1 75 ? -6.552 -17.504 14.591 1.00 94.56 75 ALA A O 1
ATOM 559 N N . ALA A 1 76 ? -7.503 -18.468 16.396 1.00 90.00 76 ALA A N 1
ATOM 560 C CA . ALA A 1 76 ? -7.656 -17.204 17.100 1.00 90.00 76 ALA A CA 1
ATOM 561 C C . ALA A 1 76 ? -6.281 -16.529 17.217 1.00 90.00 76 ALA A C 1
ATOM 563 O O . ALA A 1 76 ? -5.318 -17.191 17.627 1.00 90.00 76 ALA A O 1
ATOM 564 N N . PRO A 1 77 ? -6.152 -15.251 16.818 1.00 85.38 77 PRO A N 1
ATOM 565 C CA . PRO A 1 77 ? -4.910 -14.543 17.003 1.00 85.38 77 PRO A CA 1
ATOM 566 C C . PRO A 1 77 ? -4.601 -14.520 18.501 1.00 85.38 77 PRO A C 1
ATOM 568 O O . PRO A 1 77 ? -5.532 -14.497 19.314 1.00 85.38 77 PRO A O 1
ATOM 571 N N . PRO A 1 78 ? -3.313 -14.542 18.880 1.00 74.81 78 PRO A N 1
ATOM 572 C CA . PRO A 1 78 ? -2.932 -14.479 20.281 1.00 74.81 78 PRO A CA 1
ATOM 573 C C . PRO A 1 78 ? -3.659 -13.308 20.940 1.00 74.81 78 PRO A C 1
ATOM 575 O O . PRO A 1 78 ? -3.624 -12.190 20.414 1.00 74.81 78 PRO A O 1
ATOM 578 N N . SER A 1 79 ? -4.362 -13.572 22.041 1.00 65.06 79 SER A N 1
ATOM 579 C CA . SER A 1 79 ? -5.092 -12.521 22.738 1.00 65.06 79 SER A CA 1
ATOM 580 C C . SER A 1 79 ? -4.101 -11.422 23.145 1.00 65.06 79 SER A C 1
ATOM 582 O O . SER A 1 79 ? -2.967 -11.715 23.524 1.00 65.06 79 SER A O 1
ATOM 584 N N . ALA A 1 80 ? -4.500 -10.148 23.046 1.00 49.62 80 ALA A N 1
ATOM 585 C CA . ALA A 1 80 ? -3.634 -9.010 23.379 1.00 49.62 80 ALA A CA 1
ATOM 586 C C . ALA A 1 80 ? -2.883 -9.139 24.738 1.00 49.62 80 ALA A C 1
ATOM 588 O O . ALA A 1 80 ? -1.746 -8.666 24.807 1.00 49.62 80 ALA A O 1
ATOM 589 N N . PRO A 1 81 ? -3.437 -9.797 25.789 1.00 46.88 81 PRO A N 1
ATOM 590 C CA . PRO A 1 81 ? -2.712 -10.051 27.041 1.00 46.88 81 PRO A CA 1
ATOM 591 C C . PRO A 1 81 ? -1.903 -11.368 27.127 1.00 46.88 81 PRO A C 1
ATOM 593 O O . PRO A 1 81 ? -1.092 -11.487 28.038 1.00 46.88 81 PRO A O 1
ATOM 596 N N . GLU A 1 82 ? -2.056 -12.353 26.228 1.00 46.16 82 GLU A N 1
ATOM 597 C CA . GLU A 1 82 ? -1.247 -13.604 26.238 1.00 46.16 82 GLU A CA 1
ATOM 598 C C . GLU A 1 82 ? 0.077 -13.489 25.463 1.00 46.16 82 GLU A C 1
ATOM 600 O O . GLU A 1 82 ? 0.822 -14.452 25.266 1.00 46.16 82 GLU A O 1
ATOM 605 N N . LEU A 1 83 ? 0.392 -12.284 25.014 1.00 48.88 83 LEU A N 1
ATOM 606 C CA . LEU A 1 83 ? 1.612 -11.962 24.303 1.00 48.88 83 LEU A CA 1
ATOM 607 C C . LEU A 1 83 ? 2.793 -11.904 25.287 1.00 48.88 83 LEU A C 1
ATOM 609 O O . LEU A 1 83 ? 2.975 -10.929 25.999 1.00 48.88 83 LEU A O 1
ATOM 613 N N . VAL A 1 84 ? 3.572 -12.988 25.322 1.00 43.53 84 VAL A N 1
ATOM 614 C CA . VAL A 1 84 ? 4.831 -13.226 26.064 1.00 43.53 84 VAL A CA 1
ATOM 615 C C . VAL A 1 84 ? 5.372 -12.016 26.867 1.00 43.53 84 VAL A C 1
ATOM 617 O O . VAL A 1 84 ? 5.965 -11.098 26.275 1.00 43.53 84 VAL A O 1
ATOM 620 N N . PRO A 1 85 ? 5.267 -12.047 28.213 1.00 42.62 85 PRO A N 1
ATOM 621 C CA . PRO A 1 85 ? 5.854 -11.045 29.100 1.00 42.62 85 PRO A CA 1
ATOM 622 C C . PRO A 1 85 ? 7.343 -10.821 28.799 1.00 42.62 85 PRO A C 1
ATOM 624 O O . PRO A 1 85 ? 8.127 -11.768 28.786 1.00 42.62 85 PRO A O 1
ATOM 627 N N . GLY A 1 86 ? 7.732 -9.568 28.542 1.00 53.31 86 GLY A N 1
ATOM 628 C CA . GLY A 1 86 ? 9.119 -9.174 28.242 1.00 53.31 86 GLY A CA 1
ATOM 629 C C . GLY A 1 86 ? 9.449 -8.949 26.759 1.00 53.31 86 GLY A C 1
ATOM 630 O O . GLY A 1 86 ? 10.549 -8.495 26.461 1.00 53.31 86 GLY A O 1
ATOM 631 N N . SER A 1 87 ? 8.511 -9.208 25.838 1.00 51.34 87 SER A N 1
ATOM 632 C CA . SER A 1 87 ? 8.678 -8.945 24.391 1.00 51.34 87 SER A CA 1
ATOM 633 C C . SER A 1 87 ? 7.737 -7.871 23.826 1.00 51.34 87 SER A C 1
ATOM 635 O O . SER A 1 87 ? 7.880 -7.464 22.671 1.00 51.34 87 SER A O 1
ATOM 637 N N . GLN A 1 88 ? 6.778 -7.403 24.631 1.00 52.53 88 GLN A N 1
ATOM 638 C CA . GLN A 1 88 ? 5.839 -6.354 24.250 1.00 52.53 88 GLN A CA 1
ATOM 639 C C . GLN A 1 88 ? 6.405 -4.978 24.568 1.00 52.53 88 GLN A C 1
ATOM 641 O O . GLN A 1 88 ? 6.665 -4.645 25.725 1.00 52.53 88 GLN A O 1
ATOM 646 N N . VAL A 1 89 ? 6.481 -4.139 23.542 1.00 53.41 89 VAL A N 1
ATOM 647 C CA . VAL A 1 89 ? 6.350 -2.705 23.748 1.00 53.41 89 VAL A CA 1
ATOM 648 C C . VAL A 1 89 ? 4.864 -2.428 23.553 1.00 53.41 89 VAL A C 1
ATOM 650 O O . VAL A 1 89 ? 4.386 -2.354 22.423 1.00 53.41 89 VAL A O 1
ATOM 653 N N . HIS A 1 90 ? 4.103 -2.313 24.645 1.00 58.06 90 HIS A N 1
ATOM 654 C CA . HIS A 1 90 ? 2.800 -1.651 24.568 1.00 58.06 90 HIS A CA 1
ATOM 655 C C . HIS A 1 90 ? 3.076 -0.190 24.223 1.00 58.06 90 HIS A C 1
ATOM 657 O O . HIS A 1 90 ? 3.258 0.649 25.102 1.00 58.06 90 HIS A O 1
ATOM 663 N N . CYS A 1 91 ? 3.219 0.092 22.929 1.00 54.09 91 CYS A N 1
ATOM 664 C CA . CYS A 1 91 ? 3.585 1.415 22.457 1.00 54.09 91 CYS A CA 1
ATOM 665 C C . CYS A 1 91 ? 2.494 2.428 22.812 1.00 54.09 91 CYS A C 1
ATOM 667 O O . CYS A 1 91 ? 2.821 3.578 23.102 1.00 54.09 91 CYS A O 1
ATOM 669 N N . ALA A 1 92 ? 1.217 2.014 22.782 1.00 58.03 92 ALA A N 1
ATOM 670 C CA . ALA A 1 92 ? 0.081 2.904 22.987 1.00 58.03 92 ALA A CA 1
ATOM 671 C C . ALA A 1 92 ? -1.274 2.184 23.122 1.00 58.03 92 ALA A C 1
ATOM 673 O O . ALA A 1 92 ? -1.450 1.085 22.596 1.00 58.03 92 ALA A O 1
ATOM 674 N N . PRO A 1 93 ? -2.298 2.858 23.683 1.00 69.50 93 PRO A N 1
ATOM 675 C CA . PRO A 1 93 ? -3.692 2.514 23.419 1.00 69.50 93 PRO A CA 1
ATOM 676 C C . PRO A 1 93 ? -3.984 2.521 21.906 1.00 69.50 93 PRO A C 1
ATOM 678 O O . PRO A 1 93 ? -3.842 3.549 21.242 1.00 69.50 93 PRO A O 1
ATOM 681 N N . GLY A 1 94 ? -4.409 1.377 21.364 1.00 80.19 94 GLY A N 1
ATOM 682 C CA . GLY A 1 94 ? -4.858 1.254 19.971 1.00 80.19 94 GLY A CA 1
ATOM 683 C C . GLY A 1 94 ? -3.777 0.920 18.935 1.00 80.19 94 GLY A C 1
ATOM 684 O O . GLY A 1 94 ? -4.098 0.899 17.749 1.00 80.19 94 GLY A O 1
ATOM 685 N N . ALA A 1 95 ? -2.538 0.636 19.350 1.00 89.56 95 ALA A N 1
ATOM 686 C CA . ALA A 1 95 ? -1.511 0.049 18.488 1.00 89.56 95 ALA A CA 1
ATOM 687 C C . ALA A 1 95 ? -0.554 -0.822 19.315 1.00 89.56 95 ALA A C 1
ATOM 689 O O . ALA A 1 95 ? 0.168 -0.313 20.176 1.00 89.56 95 ALA A O 1
ATOM 690 N N . ASP A 1 96 ? -0.520 -2.121 19.026 1.00 88.25 96 ASP A N 1
ATOM 691 C CA . ASP A 1 96 ? 0.400 -3.059 19.668 1.00 88.25 96 ASP A CA 1
ATOM 692 C C . ASP A 1 96 ? 1.571 -3.350 18.730 1.00 88.25 96 ASP A C 1
ATOM 694 O O . ASP A 1 96 ? 1.368 -3.662 17.556 1.00 88.25 96 ASP A O 1
ATOM 698 N N . ALA A 1 97 ? 2.803 -3.271 19.233 1.00 89.62 97 ALA A N 1
ATOM 699 C CA . ALA A 1 97 ? 4.000 -3.552 18.449 1.00 89.62 97 ALA A CA 1
ATOM 700 C C . ALA A 1 97 ? 4.903 -4.570 19.145 1.00 89.62 97 ALA A C 1
ATOM 702 O O . ALA A 1 97 ? 5.094 -4.565 20.363 1.00 89.62 97 ALA A O 1
ATOM 703 N N . ARG A 1 98 ? 5.506 -5.434 18.335 1.00 88.06 98 ARG A N 1
ATOM 704 C CA . ARG A 1 98 ? 6.594 -6.330 18.724 1.00 88.06 98 ARG A CA 1
ATOM 705 C C . ARG A 1 98 ? 7.523 -6.523 17.538 1.00 88.06 98 ARG A C 1
ATOM 707 O O . ARG A 1 98 ? 7.185 -6.150 16.419 1.00 88.06 98 ARG A O 1
ATOM 714 N N . HIS A 1 99 ? 8.672 -7.143 17.769 1.00 90.88 99 HIS A N 1
ATOM 715 C CA . HIS A 1 99 ? 9.627 -7.395 16.699 1.00 90.88 99 HIS A CA 1
ATOM 716 C C . HIS A 1 99 ? 8.977 -8.145 15.520 1.00 90.88 99 HIS A C 1
ATOM 718 O O . HIS A 1 99 ? 8.491 -9.266 15.671 1.00 90.88 99 HIS A O 1
ATOM 724 N N . GLY A 1 100 ? 8.945 -7.491 14.361 1.00 93.31 100 GLY A N 1
ATOM 725 C CA . GLY A 1 100 ? 8.384 -7.991 13.110 1.00 93.31 100 GLY A CA 1
ATOM 726 C C . GLY A 1 100 ? 6.868 -7.840 12.936 1.00 93.31 100 GLY A C 1
ATOM 727 O O . GLY A 1 100 ? 6.372 -8.228 11.882 1.00 93.31 100 GLY A O 1
ATOM 728 N N . LEU A 1 101 ? 6.121 -7.300 13.909 1.00 94.25 101 LEU A N 1
ATOM 729 C CA . LEU A 1 101 ? 4.658 -7.203 13.828 1.00 94.25 101 LEU A CA 1
ATOM 730 C C . LEU A 1 101 ? 4.107 -5.941 14.495 1.00 94.25 101 LEU A C 1
ATOM 732 O O . LEU A 1 101 ? 4.440 -5.630 15.639 1.00 94.25 101 LEU A O 1
ATOM 736 N N . VAL A 1 102 ? 3.164 -5.295 13.815 1.00 94.62 102 VAL A N 1
ATOM 737 C CA . VAL A 1 102 ? 2.281 -4.282 14.401 1.00 94.62 102 VAL A CA 1
ATOM 738 C C . VAL A 1 102 ? 0.831 -4.691 14.212 1.00 94.62 102 VAL A C 1
ATOM 740 O O . VAL A 1 102 ? 0.444 -5.134 13.136 1.00 94.62 102 VAL A O 1
ATOM 743 N N . MET A 1 103 ? 0.035 -4.538 15.261 1.00 94.81 103 MET A N 1
ATOM 744 C CA . MET A 1 103 ? -1.391 -4.827 15.275 1.00 94.81 103 MET A CA 1
ATOM 745 C C . MET A 1 103 ? -2.164 -3.540 15.534 1.00 94.81 103 MET A C 1
ATOM 747 O O . MET A 1 103 ? -1.929 -2.860 16.534 1.00 94.81 103 MET A O 1
ATOM 751 N N . LEU A 1 104 ? -3.102 -3.219 14.645 1.00 95.31 104 LEU A N 1
ATOM 752 C CA . LEU A 1 104 ? -3.974 -2.053 14.758 1.00 95.31 104 LEU A CA 1
ATOM 753 C C . LEU A 1 104 ? -5.429 -2.514 14.930 1.00 95.31 104 LEU A C 1
ATOM 755 O O . LEU A 1 104 ? -6.063 -2.914 13.946 1.00 95.31 104 LEU A O 1
ATOM 759 N N . PRO A 1 105 ? -5.976 -2.478 16.160 1.00 94.88 105 PRO A N 1
ATOM 760 C CA . PRO A 1 105 ? -7.393 -2.708 16.398 1.00 94.88 105 PRO A CA 1
ATOM 761 C C . PRO A 1 105 ? -8.252 -1.643 15.710 1.00 94.88 105 PRO A C 1
ATOM 763 O O . PRO A 1 105 ? -8.040 -0.436 15.874 1.00 94.88 105 PRO A O 1
ATOM 766 N N . ALA A 1 106 ? -9.254 -2.104 14.976 1.00 96.88 106 ALA A N 1
ATOM 767 C CA . ALA A 1 106 ? -10.108 -1.296 14.129 1.00 96.88 106 ALA A CA 1
ATOM 768 C C . ALA A 1 106 ? -11.540 -1.858 14.068 1.00 96.88 106 ALA A C 1
ATOM 770 O O . ALA A 1 106 ? -11.884 -2.854 14.712 1.00 96.88 106 ALA A O 1
ATOM 771 N N . GLU A 1 107 ? -12.381 -1.176 13.306 1.00 97.81 107 GLU A N 1
ATOM 772 C CA . GLU A 1 107 ? -13.766 -1.530 13.009 1.00 97.81 107 GLU A CA 1
ATOM 773 C C . GLU A 1 107 ? -14.036 -1.204 11.538 1.00 97.81 107 GLU A C 1
ATOM 775 O O . GLU A 1 107 ? -13.673 -0.116 11.078 1.00 97.81 107 GLU A O 1
ATOM 780 N N . PHE A 1 108 ? -14.655 -2.128 10.799 1.00 98.19 108 PHE A N 1
ATOM 781 C CA . PHE A 1 108 ? -15.154 -1.833 9.455 1.00 98.19 108 PHE A CA 1
ATOM 782 C C . PHE A 1 108 ? -16.261 -0.780 9.536 1.00 98.19 108 PHE A C 1
ATOM 784 O O . PHE A 1 108 ? -17.193 -0.922 10.321 1.00 98.19 108 PHE A O 1
ATOM 791 N N . VAL A 1 109 ? -16.175 0.282 8.740 1.00 97.69 109 VAL A N 1
ATOM 792 C CA . VAL A 1 109 ? -17.184 1.361 8.713 1.00 97.69 109 VAL A CA 1
ATOM 793 C C . VAL A 1 109 ? -18.138 1.235 7.535 1.00 97.69 109 VAL A C 1
ATOM 795 O O . VAL A 1 109 ? -19.294 1.632 7.652 1.00 97.69 109 VAL A O 1
ATOM 798 N N . ILE A 1 110 ? -17.677 0.644 6.436 1.00 95.94 110 ILE A N 1
ATOM 799 C CA . ILE A 1 110 ? -18.484 0.352 5.253 1.00 95.94 110 ILE A CA 1
ATOM 800 C C . ILE A 1 110 ? -18.177 -1.063 4.770 1.00 95.94 110 ILE A C 1
ATOM 802 O O . ILE A 1 110 ? -17.065 -1.556 4.921 1.00 95.94 110 ILE A O 1
ATOM 806 N N . ASP A 1 111 ? -19.168 -1.709 4.172 1.00 92.31 111 ASP A N 1
ATOM 807 C CA . ASP A 1 111 ? -19.060 -3.037 3.551 1.00 92.31 111 ASP A CA 1
ATOM 808 C C . ASP A 1 111 ? -19.478 -3.022 2.071 1.00 92.31 111 ASP A C 1
ATOM 810 O O . ASP A 1 111 ? -19.472 -4.047 1.381 1.00 92.31 111 ASP A O 1
ATOM 814 N N . ARG A 1 112 ? -19.817 -1.834 1.564 1.00 90.56 112 ARG A N 1
ATOM 815 C CA . ARG A 1 112 ? -20.178 -1.547 0.177 1.00 90.56 112 ARG A CA 1
ATOM 816 C C . ARG A 1 112 ? -19.412 -0.333 -0.310 1.00 90.56 112 ARG A C 1
ATOM 818 O O . ARG A 1 112 ? -19.119 0.574 0.465 1.00 90.56 112 ARG A O 1
ATOM 825 N N . GLY A 1 113 ? -19.088 -0.345 -1.599 1.00 77.12 113 GLY A N 1
ATOM 826 C CA . GLY A 1 113 ? -18.357 0.733 -2.245 1.00 77.12 113 GLY A CA 1
ATOM 827 C C . GLY A 1 113 ? -19.056 2.085 -2.077 1.00 77.12 113 GLY A C 1
ATOM 828 O O . GLY A 1 113 ? -20.244 2.176 -2.400 1.00 77.12 113 GLY A O 1
ATOM 829 N N . PRO A 1 114 ? -18.357 3.135 -1.613 1.00 85.31 114 PRO A N 1
ATOM 830 C CA . PRO A 1 114 ? -18.893 4.488 -1.681 1.00 85.31 114 PRO A CA 1
ATOM 831 C C . PRO A 1 114 ? -19.039 4.884 -3.155 1.00 85.31 114 PRO A C 1
ATOM 833 O O . PRO A 1 114 ? -18.255 4.456 -4.010 1.00 85.31 114 PRO A O 1
ATOM 836 N N . VAL A 1 115 ? -20.048 5.699 -3.466 1.00 86.31 115 VAL A N 1
ATOM 837 C CA . VAL A 1 115 ? -20.304 6.152 -4.845 1.00 86.31 115 VAL A CA 1
ATOM 838 C C . VAL A 1 115 ? -19.063 6.850 -5.411 1.00 86.31 115 VAL A C 1
ATOM 840 O O . VAL A 1 115 ? -18.649 6.550 -6.531 1.00 86.31 115 VAL A O 1
ATOM 843 N N . ASP A 1 116 ? -18.410 7.662 -4.583 1.00 89.88 116 ASP A N 1
ATOM 844 C CA . ASP A 1 116 ? -17.300 8.529 -4.985 1.00 89.88 116 ASP A CA 1
ATOM 845 C C . ASP A 1 116 ? -15.925 7.832 -4.989 1.00 89.88 116 ASP A C 1
ATOM 847 O O . ASP A 1 116 ? -14.971 8.391 -5.508 1.00 89.88 116 ASP A O 1
ATOM 851 N N . GLY A 1 117 ? -15.829 6.583 -4.515 1.00 94.75 117 GLY A N 1
ATOM 852 C CA . GLY A 1 117 ? -14.581 5.805 -4.525 1.00 94.75 117 GLY A CA 1
ATOM 853 C C . GLY A 1 117 ? -13.978 5.552 -3.139 1.00 94.75 117 GLY A C 1
ATOM 854 O O . GLY A 1 117 ? -14.189 6.294 -2.183 1.00 94.75 117 GLY A O 1
ATOM 855 N N . LEU A 1 118 ? -13.290 4.419 -2.998 1.00 97.31 118 LEU A N 1
ATOM 856 C CA . LEU A 1 118 ? -12.666 3.979 -1.752 1.00 97.31 118 LEU A CA 1
ATOM 857 C C . LEU A 1 118 ? -11.237 4.527 -1.651 1.00 97.31 118 LEU A C 1
ATOM 859 O O . LEU A 1 118 ? -10.276 3.805 -1.930 1.00 97.31 118 LEU A O 1
ATOM 863 N N . GLU A 1 119 ? -11.086 5.782 -1.237 1.00 96.94 119 GLU A N 1
ATOM 864 C CA . GLU A 1 119 ? -9.772 6.427 -1.107 1.00 96.94 119 GLU A CA 1
ATOM 865 C C . GLU A 1 119 ? -8.912 5.814 0.002 1.00 96.94 119 GLU A C 1
ATOM 867 O O . GLU A 1 119 ? -7.704 5.617 -0.167 1.00 96.94 119 GLU A O 1
ATOM 872 N N . VAL A 1 120 ? -9.529 5.504 1.145 1.00 98.00 120 VAL A N 1
ATOM 873 C CA . VAL A 1 120 ? -8.825 5.127 2.370 1.00 98.00 120 VAL A CA 1
ATOM 874 C C . VAL A 1 120 ? -9.199 3.698 2.761 1.00 98.00 120 VAL A C 1
ATOM 876 O O . VAL A 1 120 ? -10.361 3.315 2.857 1.00 98.00 120 VAL A O 1
ATOM 879 N N . LEU A 1 121 ? -8.204 2.858 3.020 1.00 98.38 121 LEU A N 1
ATOM 880 C CA . LEU A 1 121 ? -8.445 1.521 3.554 1.00 98.38 121 LEU A CA 1
ATOM 881 C C . LEU A 1 121 ? -8.598 1.564 5.078 1.00 98.38 121 LEU A C 1
ATOM 883 O O . LEU A 1 121 ? -9.498 0.942 5.640 1.00 98.38 121 LEU A O 1
ATOM 887 N N . LEU A 1 122 ? -7.727 2.309 5.755 1.00 98.62 122 LEU A N 1
ATOM 888 C CA . LEU A 1 122 ? -7.740 2.445 7.209 1.00 98.62 122 LEU A CA 1
ATOM 889 C C . LEU A 1 122 ? -7.498 3.901 7.598 1.00 98.62 122 LEU A C 1
ATOM 891 O O . LEU A 1 122 ? -6.450 4.456 7.268 1.00 98.62 122 LEU A O 1
ATOM 895 N N . CYS A 1 123 ? -8.425 4.501 8.342 1.00 98.44 123 CYS A N 1
ATOM 896 C CA . CYS A 1 123 ? -8.258 5.835 8.916 1.00 98.44 123 CYS A CA 1
ATOM 897 C C . CYS A 1 123 ? -8.079 5.790 10.441 1.00 98.44 123 CYS A C 1
ATOM 899 O O . CYS A 1 123 ? -8.407 4.810 11.113 1.00 98.44 123 CYS A O 1
ATOM 901 N N . LEU A 1 124 ? -7.562 6.871 11.013 1.00 98.00 124 LEU A N 1
ATOM 902 C CA . LEU A 1 124 ? -7.603 7.108 12.451 1.00 98.00 124 LEU A CA 1
ATOM 903 C C . LEU A 1 124 ? -9.040 7.374 12.916 1.00 98.00 124 LEU A C 1
ATOM 905 O O . LEU A 1 124 ? -9.910 7.734 12.118 1.00 98.00 124 LEU A O 1
ATOM 909 N N . ASP A 1 125 ? -9.283 7.225 14.216 1.00 97.00 125 ASP A N 1
ATOM 910 C CA . ASP A 1 125 ? -10.548 7.656 14.808 1.00 97.00 125 ASP A CA 1
ATOM 911 C C . ASP A 1 125 ? -10.774 9.164 14.574 1.00 97.00 125 ASP A C 1
ATOM 913 O O . ASP A 1 125 ? -9.844 9.974 14.668 1.00 97.00 125 ASP A O 1
ATOM 917 N N . GLY A 1 126 ? -12.009 9.528 14.224 1.00 96.25 126 GLY A N 1
ATOM 918 C CA . GLY A 1 126 ? -12.376 10.875 13.770 1.00 96.25 126 GLY A CA 1
ATOM 919 C C . GLY A 1 126 ? -11.891 11.254 12.360 1.00 96.25 126 GLY A C 1
ATOM 920 O O . GLY A 1 126 ? -11.922 12.434 12.019 1.00 96.25 126 GLY A O 1
ATOM 921 N N . GLY A 1 127 ? -11.412 10.293 11.562 1.00 95.38 127 GLY A N 1
ATOM 922 C CA . GLY A 1 127 ? -10.974 10.502 10.177 1.00 95.38 127 GLY A CA 1
ATOM 923 C C . GLY A 1 127 ? -12.094 10.493 9.126 1.00 95.38 127 GLY A C 1
ATOM 924 O O . GLY A 1 127 ? -13.276 10.654 9.430 1.00 95.38 127 GLY A O 1
ATOM 925 N N . LYS A 1 128 ? -11.701 10.288 7.864 1.00 92.44 128 LYS A N 1
ATOM 926 C CA . LYS A 1 128 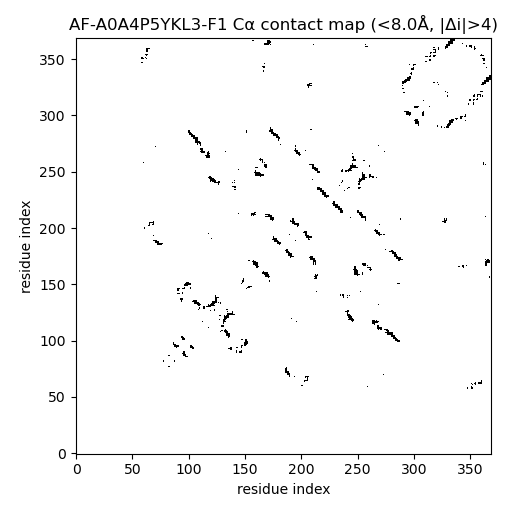? -12.542 10.325 6.655 1.00 92.44 128 LYS A CA 1
ATOM 927 C C . LYS A 1 128 ? -13.439 9.079 6.497 1.00 92.44 128 LYS A C 1
ATOM 929 O O . LYS A 1 128 ? -13.354 8.340 5.522 1.00 92.44 128 LYS A O 1
ATOM 934 N N . THR A 1 129 ? -14.312 8.801 7.466 1.00 95.12 129 THR A N 1
ATOM 935 C CA . THR A 1 129 ? -15.079 7.534 7.528 1.00 95.12 129 THR A CA 1
ATOM 936 C C . THR A 1 129 ? -16.059 7.289 6.374 1.00 95.12 129 THR A C 1
ATOM 938 O O . THR A 1 129 ? -16.485 6.155 6.196 1.00 95.12 129 THR A O 1
ATOM 941 N N . HIS A 1 130 ? -16.423 8.312 5.595 1.00 94.00 130 HIS A N 1
ATOM 942 C CA . HIS A 1 130 ? -17.334 8.188 4.447 1.00 94.00 130 HIS A CA 1
ATOM 943 C C . HIS A 1 130 ? -16.664 7.606 3.189 1.00 94.00 130 HIS A C 1
ATOM 945 O O . HIS A 1 130 ? -17.357 7.115 2.305 1.00 94.00 130 HIS A O 1
ATOM 951 N N . GLU A 1 131 ? -15.333 7.614 3.146 1.00 94.81 131 GLU A N 1
ATOM 952 C CA . GLU A 1 131 ? -14.486 7.100 2.057 1.00 94.81 131 GLU A CA 1
ATOM 953 C C . GLU A 1 131 ? -13.427 6.110 2.583 1.00 94.81 131 GLU A C 1
ATOM 955 O O . GLU A 1 131 ? -12.482 5.749 1.881 1.00 94.81 131 GLU A O 1
ATOM 960 N N . SER A 1 132 ? -13.586 5.666 3.839 1.00 97.19 132 SER A N 1
ATOM 961 C CA . SER A 1 132 ? -12.697 4.706 4.498 1.00 97.19 132 SER A CA 1
ATOM 962 C C . SER A 1 132 ? -13.355 3.342 4.641 1.00 97.19 132 SER A C 1
ATOM 964 O O . SER A 1 132 ? -14.503 3.278 5.061 1.00 97.19 132 SER A O 1
ATOM 966 N N . LEU A 1 133 ? -12.621 2.250 4.401 1.00 98.12 133 LEU A N 1
ATOM 967 C CA . LEU A 1 133 ? -13.113 0.887 4.654 1.00 98.12 133 LEU A CA 1
ATOM 968 C C . LEU A 1 133 ? -13.212 0.580 6.159 1.00 98.12 133 LEU A C 1
ATOM 970 O O . LEU A 1 133 ? -14.196 0.008 6.631 1.00 98.12 133 LEU A O 1
ATOM 974 N N . ALA A 1 134 ? -12.196 0.973 6.924 1.00 98.38 134 ALA A N 1
ATOM 975 C CA . ALA A 1 134 ? -12.122 0.757 8.362 1.00 98.38 134 ALA A CA 1
ATOM 976 C C . ALA A 1 134 ? -11.575 1.985 9.101 1.00 98.38 134 ALA A C 1
ATOM 978 O O . ALA A 1 134 ? -10.835 2.797 8.542 1.00 98.38 134 ALA A O 1
ATOM 979 N N . LYS A 1 135 ? -11.894 2.088 10.393 1.00 98.00 135 LYS A N 1
ATOM 980 C CA . LYS A 1 135 ? -11.329 3.088 11.312 1.00 98.00 135 LYS A CA 1
ATOM 981 C C . LYS A 1 135 ? -10.623 2.399 12.477 1.00 98.00 135 LYS A C 1
ATOM 983 O O . LYS A 1 135 ? -11.129 1.421 13.025 1.00 98.00 135 LYS A O 1
ATOM 988 N N . THR A 1 136 ? -9.458 2.900 12.873 1.00 97.31 136 THR A N 1
ATOM 989 C CA . THR A 1 136 ? -8.778 2.450 14.097 1.00 97.31 136 THR A CA 1
ATOM 990 C C . THR A 1 136 ? -9.514 2.942 15.348 1.00 97.31 136 THR A C 1
ATOM 992 O O . THR A 1 136 ? -10.372 3.819 15.279 1.00 97.31 136 THR A O 1
ATOM 995 N N . ARG A 1 137 ? -9.143 2.412 16.518 1.00 94.00 137 ARG A N 1
ATOM 996 C CA . ARG A 1 137 ? -9.654 2.877 17.823 1.00 94.00 137 ARG A CA 1
ATOM 997 C C . ARG A 1 137 ? -8.912 4.082 18.410 1.00 94.00 137 ARG A C 1
ATOM 999 O O . ARG A 1 137 ? -9.222 4.499 19.521 1.00 94.00 137 ARG A O 1
ATOM 1006 N N . THR A 1 138 ? -7.895 4.598 17.724 1.00 94.56 138 THR A N 1
ATOM 1007 C CA . THR A 1 138 ? -7.059 5.700 18.211 1.00 94.56 138 THR A CA 1
ATOM 1008 C C . THR A 1 138 ? -7.075 6.856 17.223 1.00 94.56 138 THR A C 1
ATOM 1010 O O . THR A 1 138 ? -7.076 6.660 16.012 1.00 94.56 138 THR A O 1
ATOM 1013 N N . SER A 1 139 ? -7.069 8.082 17.734 1.00 95.81 139 SER A N 1
ATOM 1014 C CA . SER A 1 139 ? -6.956 9.300 16.924 1.00 95.81 139 SER A CA 1
ATOM 1015 C C . SER A 1 139 ? -5.523 9.844 16.871 1.00 95.81 139 SER A C 1
ATOM 1017 O O . SER A 1 139 ? -5.292 10.891 16.259 1.00 95.81 139 SER A O 1
ATOM 1019 N N . ASN A 1 140 ? -4.569 9.148 17.508 1.00 95.31 140 ASN A N 1
ATOM 1020 C CA . ASN A 1 140 ? -3.181 9.573 17.664 1.00 95.31 140 ASN A CA 1
ATOM 1021 C C . ASN A 1 140 ? -2.269 8.898 16.628 1.00 95.31 140 ASN A C 1
ATOM 1023 O O . ASN A 1 140 ? -1.769 7.789 16.825 1.00 95.31 140 ASN A O 1
ATOM 1027 N N . GLY A 1 141 ? -2.033 9.598 15.525 1.00 95.31 141 GLY A N 1
ATOM 1028 C CA . GLY A 1 141 ? -1.182 9.154 14.433 1.00 95.31 141 GLY A CA 1
ATOM 1029 C C . GLY A 1 141 ? 0.279 9.009 14.835 1.00 95.31 141 GLY A C 1
ATOM 1030 O O . GLY A 1 141 ? 0.934 8.063 14.395 1.00 95.31 141 GLY A O 1
ATOM 1031 N N . ALA A 1 142 ? 0.800 9.893 15.690 1.00 94.06 142 ALA A N 1
ATOM 1032 C CA . ALA A 1 142 ? 2.188 9.809 16.145 1.00 94.06 142 ALA A CA 1
ATOM 1033 C C . ALA A 1 142 ? 2.482 8.467 16.839 1.00 94.06 142 ALA A C 1
ATOM 1035 O O . ALA A 1 142 ? 3.534 7.868 16.604 1.00 94.06 142 ALA A O 1
ATOM 1036 N N . LEU A 1 143 ? 1.529 7.953 17.624 1.00 92.38 143 LEU A N 1
ATOM 1037 C CA . LEU A 1 143 ? 1.643 6.642 18.268 1.00 92.38 143 LEU A CA 1
ATOM 1038 C C . LEU A 1 143 ? 1.593 5.488 17.261 1.00 92.38 143 LEU A C 1
ATOM 1040 O O . LEU A 1 143 ? 2.391 4.559 17.371 1.00 92.38 143 LEU A O 1
ATOM 1044 N N . VAL A 1 144 ? 0.730 5.565 16.245 1.00 95.38 144 VAL A N 1
ATOM 1045 C CA . VAL A 1 144 ? 0.683 4.559 15.169 1.00 95.38 144 VAL A CA 1
ATOM 1046 C C . VAL A 1 144 ? 2.011 4.518 14.401 1.00 95.38 144 VAL A C 1
ATOM 1048 O O . VAL A 1 144 ? 2.556 3.438 14.168 1.00 95.38 144 VAL A O 1
ATOM 1051 N N . LYS A 1 145 ? 2.593 5.680 14.068 1.00 95.38 145 LYS A N 1
ATOM 1052 C CA . LYS A 1 145 ? 3.924 5.756 13.441 1.00 95.38 145 LYS A CA 1
ATOM 1053 C C . LYS A 1 145 ? 5.011 5.171 14.343 1.00 95.38 145 LYS A C 1
ATOM 1055 O O . LYS A 1 145 ? 5.831 4.389 13.868 1.00 95.38 145 LYS A O 1
ATOM 1060 N N . ALA A 1 146 ? 5.019 5.524 15.629 1.00 93.44 146 ALA A N 1
ATOM 1061 C CA . ALA A 1 146 ? 5.999 5.012 16.585 1.00 93.44 146 ALA A CA 1
ATOM 1062 C C . ALA A 1 146 ? 5.927 3.482 16.712 1.00 93.44 146 ALA A C 1
ATOM 1064 O O . ALA A 1 146 ? 6.964 2.822 16.685 1.00 93.44 146 ALA A O 1
ATOM 1065 N N . ALA A 1 147 ? 4.715 2.919 16.762 1.00 93.81 147 ALA A N 1
ATOM 1066 C CA . ALA A 1 147 ? 4.496 1.476 16.749 1.00 93.81 147 ALA A CA 1
ATOM 1067 C C . ALA A 1 147 ? 5.064 0.827 15.476 1.00 93.81 147 ALA A C 1
ATOM 1069 O O . ALA A 1 147 ? 5.759 -0.180 15.569 1.00 93.81 147 ALA A O 1
ATOM 1070 N N . CYS A 1 148 ? 4.849 1.429 14.299 1.00 95.44 148 CYS A N 1
ATOM 1071 C CA . CYS A 1 148 ? 5.416 0.951 13.031 1.00 95.44 148 CYS A CA 1
ATOM 1072 C C . CYS A 1 148 ? 6.948 0.959 13.033 1.00 95.44 148 CYS A C 1
ATOM 1074 O O . CYS A 1 148 ? 7.560 -0.040 12.666 1.00 95.44 148 CYS A O 1
ATOM 1076 N N . ILE A 1 149 ? 7.576 2.043 13.487 1.00 94.56 149 ILE A N 1
ATOM 1077 C CA . ILE A 1 149 ? 9.039 2.138 13.590 1.00 94.56 149 ILE A CA 1
ATOM 1078 C C . ILE A 1 149 ? 9.582 1.067 14.545 1.00 94.56 149 ILE A C 1
ATOM 1080 O O . ILE A 1 149 ? 10.479 0.311 14.172 1.00 94.56 149 ILE A O 1
ATOM 1084 N N . ALA A 1 150 ? 9.009 0.967 15.748 1.00 92.56 150 ALA A N 1
ATOM 1085 C CA . ALA A 1 150 ? 9.470 0.050 16.787 1.00 92.56 150 ALA A CA 1
ATOM 1086 C C . ALA A 1 150 ? 9.231 -1.425 16.431 1.00 92.56 150 ALA A C 1
ATOM 1088 O O . ALA A 1 150 ? 10.108 -2.263 16.631 1.00 92.56 150 ALA A O 1
ATOM 1089 N N . GLY A 1 151 ? 8.051 -1.748 15.899 1.00 93.56 151 GLY A N 1
ATOM 1090 C CA . GLY A 1 151 ? 7.669 -3.117 15.573 1.00 93.56 151 GLY A CA 1
ATOM 1091 C C . GLY A 1 151 ? 8.300 -3.621 14.281 1.00 93.56 151 GLY A C 1
ATOM 1092 O O . GLY A 1 151 ? 8.749 -4.760 14.217 1.00 93.56 151 GLY A O 1
ATOM 1093 N N . LEU A 1 152 ? 8.377 -2.783 13.246 1.00 95.62 152 LEU A N 1
ATOM 1094 C CA . LEU A 1 152 ? 8.797 -3.211 11.906 1.00 95.62 152 LEU A CA 1
ATOM 1095 C C . LEU A 1 152 ? 10.260 -2.868 11.580 1.00 95.62 152 LEU A C 1
ATOM 1097 O O . LEU A 1 152 ? 10.752 -3.268 10.523 1.00 95.62 152 LEU A O 1
ATOM 1101 N N . GLY A 1 153 ? 10.957 -2.142 12.462 1.00 95.00 153 GLY A N 1
ATOM 1102 C CA . GLY A 1 153 ? 12.351 -1.740 12.253 1.00 95.00 153 GLY A CA 1
ATOM 1103 C C . GLY A 1 153 ? 12.515 -0.821 11.040 1.00 95.00 153 GLY A C 1
ATOM 1104 O O . GLY A 1 153 ? 13.391 -1.045 10.205 1.00 95.00 153 GLY A O 1
ATOM 1105 N N . LEU A 1 154 ? 11.620 0.160 10.904 1.00 93.44 154 LEU A N 1
ATOM 1106 C CA . LEU A 1 154 ? 11.576 1.095 9.777 1.00 93.44 154 LEU A CA 1
ATOM 1107 C C . LEU A 1 154 ? 12.208 2.430 10.176 1.00 93.44 154 LEU A C 1
ATOM 1109 O O . LEU A 1 154 ? 12.003 2.911 11.284 1.00 93.44 154 LEU A O 1
ATOM 1113 N N . ASP A 1 155 ? 12.935 3.056 9.259 1.00 87.50 155 ASP A N 1
ATOM 1114 C CA . ASP A 1 155 ? 13.713 4.283 9.494 1.00 87.50 155 ASP A CA 1
ATOM 1115 C C . ASP A 1 155 ? 12.936 5.586 9.211 1.00 87.50 155 ASP A C 1
ATOM 1117 O O . ASP A 1 155 ? 13.396 6.676 9.543 1.00 87.50 155 ASP A O 1
ATOM 1121 N N . GLY A 1 156 ? 11.749 5.493 8.603 1.00 84.31 156 GLY A N 1
ATOM 1122 C CA . GLY A 1 156 ? 10.940 6.656 8.223 1.00 84.31 156 GLY A CA 1
ATOM 1123 C C . GLY A 1 156 ? 11.439 7.400 6.981 1.00 84.31 156 GLY A C 1
ATOM 1124 O O . GLY A 1 156 ? 10.983 8.514 6.747 1.00 84.31 156 GLY A O 1
ATOM 1125 N N . SER A 1 157 ? 12.338 6.811 6.183 1.00 85.19 157 SER A N 1
ATOM 1126 C CA . SER A 1 157 ? 12.948 7.458 5.009 1.00 85.19 157 SER A CA 1
ATOM 1127 C C . SER A 1 157 ? 12.103 7.411 3.726 1.00 85.19 157 SER A C 1
ATOM 1129 O O . SER A 1 157 ? 12.583 7.769 2.647 1.00 85.19 157 SER A O 1
ATOM 1131 N N . GLY A 1 158 ? 10.848 6.970 3.827 1.00 94.75 158 GLY A N 1
ATOM 1132 C CA . GLY A 1 158 ? 9.936 6.891 2.695 1.00 94.75 158 GLY A CA 1
ATOM 1133 C C . GLY A 1 158 ? 9.440 8.260 2.210 1.00 94.75 158 GLY A C 1
ATOM 1134 O O . GLY A 1 158 ? 9.606 9.293 2.854 1.00 94.75 158 GLY A O 1
ATOM 1135 N N . ALA A 1 159 ? 8.822 8.258 1.035 1.00 97.00 159 ALA A N 1
ATOM 1136 C CA . ALA A 1 159 ? 8.252 9.420 0.375 1.00 97.00 159 ALA A CA 1
ATOM 1137 C C . ALA A 1 159 ? 6.940 9.029 -0.314 1.00 97.00 159 ALA A C 1
ATOM 1139 O O . ALA A 1 159 ? 6.944 8.219 -1.248 1.00 97.00 159 ALA A O 1
ATOM 1140 N N . GLY A 1 160 ? 5.838 9.642 0.127 1.00 97.00 160 GLY A N 1
ATOM 1141 C CA . GLY A 1 160 ? 4.510 9.475 -0.465 1.00 97.00 160 GLY A CA 1
ATOM 1142 C C . GLY A 1 160 ? 4.449 9.779 -1.960 1.00 97.00 160 GLY A C 1
ATOM 1143 O O . GLY A 1 160 ? 5.356 10.389 -2.544 1.00 97.00 160 GLY A O 1
ATOM 1144 N N . SER A 1 161 ? 3.371 9.327 -2.590 1.00 97.12 161 SER A N 1
ATOM 1145 C CA . SER A 1 161 ? 2.978 9.805 -3.912 1.00 97.12 161 SER A CA 1
ATOM 1146 C C . SER A 1 161 ? 2.533 11.263 -3.786 1.00 97.12 161 SER A C 1
ATOM 1148 O O . SER A 1 161 ? 1.764 11.569 -2.875 1.00 97.12 161 SER A O 1
ATOM 1150 N N . PRO A 1 162 ? 2.984 12.184 -4.651 1.00 96.69 162 PRO A N 1
ATOM 1151 C CA . PRO A 1 162 ? 2.329 13.477 -4.773 1.00 96.69 162 PRO A CA 1
ATOM 1152 C C . PRO A 1 162 ? 0.846 13.286 -5.100 1.00 96.69 162 PRO A C 1
ATOM 1154 O O . PRO A 1 162 ? 0.489 12.347 -5.814 1.00 96.69 162 PRO A O 1
ATOM 1157 N N . GLU A 1 163 ? 0.015 14.184 -4.586 1.00 96.88 163 GLU A N 1
ATOM 1158 C CA . GLU A 1 163 ? -1.439 14.086 -4.696 1.00 96.88 163 GLU A CA 1
ATOM 1159 C C . GLU A 1 163 ? -1.90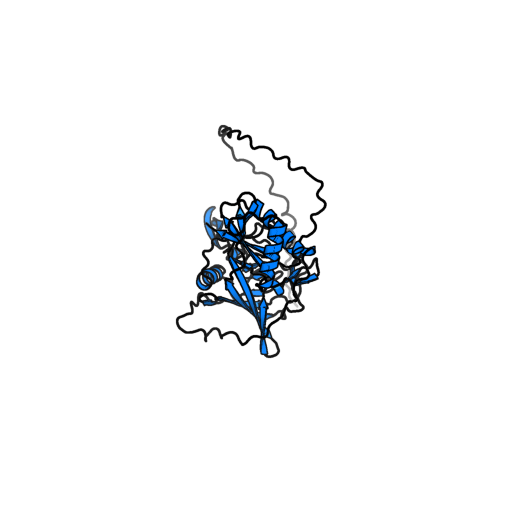3 13.966 -6.151 1.00 96.88 163 GLU A C 1
ATOM 1161 O O . GLU A 1 163 ? -1.436 14.719 -7.009 1.00 96.88 163 GLU A O 1
ATOM 1166 N N . ALA A 1 164 ? -2.774 12.987 -6.422 1.00 96.00 164 ALA A N 1
ATOM 1167 C CA . ALA A 1 164 ? -3.349 12.706 -7.743 1.00 96.00 164 ALA A CA 1
ATOM 1168 C C . ALA A 1 164 ? -2.326 12.612 -8.902 1.00 96.00 164 ALA A C 1
ATOM 1170 O O . ALA A 1 164 ? -2.653 12.870 -10.062 1.00 96.00 164 ALA A O 1
ATOM 1171 N N . SER A 1 165 ? -1.063 12.280 -8.619 1.00 96.44 165 SER A N 1
ATOM 1172 C CA . SER A 1 165 ? 0.015 12.383 -9.618 1.00 96.44 165 SER A CA 1
ATOM 1173 C C . SER A 1 165 ? 0.220 11.125 -10.454 1.00 96.44 165 SER A C 1
ATOM 1175 O O . SER A 1 165 ? 0.899 11.158 -11.481 1.00 96.44 165 SER A O 1
ATOM 1177 N N . ASN A 1 166 ? -0.320 10.002 -9.991 1.00 95.06 166 ASN A N 1
ATOM 1178 C CA . ASN A 1 166 ? -0.044 8.652 -10.447 1.00 95.06 166 ASN A CA 1
ATOM 1179 C C . ASN A 1 166 ? 1.436 8.284 -10.301 1.00 95.06 166 ASN A C 1
ATOM 1181 O O . ASN A 1 166 ? 1.868 7.303 -10.896 1.00 95.06 166 ASN A O 1
ATOM 1185 N N . LEU A 1 167 ? 2.264 9.043 -9.583 1.00 96.75 167 LEU A N 1
ATOM 1186 C CA . LEU A 1 167 ? 3.654 8.660 -9.356 1.00 96.75 167 LEU A CA 1
ATOM 1187 C C . LEU A 1 167 ? 3.703 7.689 -8.180 1.00 96.75 167 LEU A C 1
ATOM 1189 O O . LEU A 1 167 ? 3.172 8.016 -7.125 1.00 96.75 167 LEU A O 1
ATOM 1193 N N . PRO A 1 168 ? 4.367 6.529 -8.310 1.00 97.62 168 PRO A N 1
ATOM 1194 C CA . PRO A 1 168 ? 4.429 5.572 -7.216 1.00 97.62 168 PRO A CA 1
ATOM 1195 C C . PRO A 1 168 ? 5.156 6.180 -6.011 1.00 97.62 168 PRO A C 1
ATOM 1197 O O . PRO A 1 168 ? 6.115 6.948 -6.163 1.00 97.62 168 PRO A O 1
ATOM 1200 N N . ALA A 1 169 ? 4.721 5.815 -4.808 1.00 98.19 169 ALA A N 1
ATOM 1201 C CA . ALA A 1 169 ? 5.449 6.112 -3.584 1.00 98.19 169 ALA A CA 1
ATOM 1202 C C . ALA A 1 169 ? 6.789 5.359 -3.541 1.00 98.19 169 ALA A C 1
ATOM 1204 O O . ALA A 1 169 ? 6.949 4.299 -4.147 1.00 98.19 169 ALA A O 1
ATOM 1205 N N . ARG A 1 170 ? 7.747 5.896 -2.779 1.00 98.06 170 ARG A N 1
ATOM 1206 C CA . ARG A 1 170 ? 9.009 5.221 -2.447 1.00 98.06 170 ARG A CA 1
ATOM 1207 C C . ARG A 1 170 ? 9.003 4.889 -0.961 1.00 98.06 170 ARG A C 1
ATOM 1209 O O . ARG A 1 170 ? 8.806 5.785 -0.148 1.00 98.06 170 ARG A O 1
ATOM 1216 N N . GLY A 1 171 ? 9.225 3.642 -0.575 1.00 97.75 171 GLY A N 1
ATOM 1217 C CA . GLY A 1 171 ? 9.237 3.265 0.835 1.00 97.75 171 GLY A CA 1
ATOM 1218 C C . GLY A 1 171 ? 9.436 1.777 1.066 1.00 97.75 171 GLY A C 1
ATOM 1219 O O . GLY A 1 171 ? 9.865 1.043 0.178 1.00 97.75 171 GLY A O 1
ATOM 1220 N N . TRP A 1 172 ? 9.131 1.333 2.281 1.00 98.00 172 TRP A N 1
ATOM 1221 C CA . TRP A 1 172 ? 9.318 -0.064 2.662 1.00 98.00 172 TRP A CA 1
ATOM 1222 C C . TRP A 1 172 ? 8.057 -0.889 2.379 1.00 98.00 172 TRP A C 1
ATOM 1224 O O . TRP A 1 172 ? 6.973 -0.475 2.793 1.00 98.00 172 TRP A O 1
ATOM 1234 N N . PRO A 1 173 ? 8.165 -2.057 1.724 1.00 98.19 173 PRO A N 1
ATOM 1235 C CA . PRO A 1 173 ? 7.030 -2.953 1.535 1.00 98.19 173 PRO A CA 1
ATOM 1236 C C . PRO A 1 173 ? 6.559 -3.530 2.876 1.00 98.19 173 PRO A C 1
ATOM 1238 O O . PRO A 1 173 ? 7.310 -4.182 3.609 1.00 98.19 173 PRO A O 1
ATOM 1241 N N . VAL A 1 174 ? 5.284 -3.308 3.186 1.00 98.62 174 VAL A N 1
ATOM 1242 C CA . VAL A 1 174 ? 4.620 -3.819 4.385 1.00 98.62 174 VAL A CA 1
ATOM 1243 C C . VAL A 1 174 ? 3.381 -4.593 3.969 1.00 98.62 174 VAL A C 1
ATOM 1245 O O . VAL A 1 174 ? 2.452 -4.055 3.369 1.00 98.62 174 VAL A O 1
ATOM 1248 N N . ARG A 1 175 ? 3.369 -5.887 4.283 1.00 98.50 175 ARG A N 1
ATOM 1249 C CA . ARG A 1 175 ? 2.188 -6.725 4.109 1.00 98.50 175 ARG A CA 1
ATOM 1250 C C . ARG A 1 175 ? 1.181 -6.376 5.198 1.00 98.50 175 ARG A C 1
ATOM 1252 O O . ARG A 1 175 ? 1.533 -6.371 6.377 1.00 98.50 175 ARG A O 1
ATOM 1259 N N . THR A 1 176 ? -0.059 -6.139 4.788 1.00 98.56 176 THR A N 1
ATOM 1260 C CA . THR A 1 176 ? -1.172 -5.820 5.684 1.00 98.56 176 THR A CA 1
ATOM 1261 C C . THR A 1 176 ? -2.246 -6.886 5.536 1.00 98.56 176 THR A C 1
ATOM 1263 O O . THR A 1 176 ? -2.776 -7.082 4.444 1.00 98.56 176 THR A O 1
ATOM 1266 N N . VAL A 1 177 ? -2.591 -7.555 6.633 1.00 98.44 177 VAL A N 1
ATOM 1267 C CA . VAL A 1 177 ? -3.606 -8.614 6.668 1.00 98.44 177 VAL A CA 1
ATOM 1268 C C . VAL A 1 177 ? -4.712 -8.212 7.642 1.00 98.44 177 VAL A C 1
ATOM 1270 O O . VAL A 1 177 ? -4.427 -7.862 8.783 1.00 98.44 177 VAL A O 1
ATOM 1273 N N . ALA A 1 178 ? -5.967 -8.253 7.203 1.00 98.31 178 ALA A N 1
ATOM 1274 C CA . ALA A 1 178 ? -7.133 -8.047 8.058 1.00 98.31 178 ALA A CA 1
ATOM 1275 C C . ALA A 1 178 ? -7.533 -9.370 8.714 1.00 98.31 178 ALA A C 1
ATOM 1277 O O . ALA A 1 178 ? -7.712 -10.365 8.010 1.00 98.31 178 ALA A O 1
ATOM 1278 N N . TRP A 1 179 ? -7.684 -9.380 10.040 1.00 97.75 179 TRP A N 1
ATOM 1279 C CA . TRP A 1 179 ? -8.145 -10.516 10.843 1.00 97.75 179 TRP A CA 1
ATOM 1280 C C . TRP A 1 179 ? -9.439 -10.164 11.570 1.00 97.75 179 TRP A C 1
ATOM 1282 O O . TRP A 1 179 ? -9.503 -9.137 12.242 1.00 97.75 179 TRP A O 1
ATOM 1292 N N . TRP A 1 180 ? -10.452 -11.019 11.489 1.00 97.31 180 TRP A N 1
ATOM 1293 C CA . TRP A 1 180 ? -11.719 -10.815 12.195 1.00 97.31 180 TRP A CA 1
ATOM 1294 C C . TRP A 1 180 ? -12.320 -12.144 12.636 1.00 97.31 180 TRP A C 1
ATOM 1296 O O . TRP A 1 180 ? -11.982 -13.205 12.109 1.00 97.31 180 TRP A O 1
ATOM 1306 N N . GLN A 1 181 ? -13.225 -12.076 13.604 1.00 97.00 181 GLN A N 1
ATOM 1307 C CA . GLN A 1 181 ? -14.060 -13.204 13.981 1.00 97.00 181 GLN A CA 1
ATOM 1308 C C . GLN A 1 181 ? -15.355 -13.138 13.166 1.00 97.00 181 GLN A C 1
ATOM 1310 O O . GLN A 1 181 ? -16.025 -12.108 13.159 1.00 97.00 181 GLN A O 1
ATOM 1315 N N . ALA A 1 182 ? -15.676 -14.205 12.438 1.00 97.00 182 ALA A N 1
ATOM 1316 C CA . ALA A 1 182 ? -16.925 -14.321 11.696 1.00 97.00 182 ALA A CA 1
ATOM 1317 C C . ALA A 1 182 ? -18.093 -14.709 12.622 1.00 97.00 182 ALA A C 1
ATOM 1319 O O . ALA A 1 182 ? -17.884 -15.109 13.768 1.00 97.00 182 ALA A O 1
ATOM 1320 N N . ASP A 1 183 ? -19.322 -14.631 12.107 1.00 95.44 183 ASP A N 1
ATOM 1321 C CA . ASP A 1 183 ? -20.553 -14.931 12.860 1.00 95.44 183 ASP A CA 1
ATOM 1322 C C . ASP A 1 183 ? -20.626 -16.386 13.358 1.00 95.44 183 ASP A C 1
ATOM 1324 O O . ASP A 1 183 ? -21.307 -16.683 14.337 1.00 95.44 183 ASP A O 1
ATOM 1328 N N . ASP A 1 184 ? -19.887 -17.296 12.713 1.00 96.69 184 ASP A N 1
ATOM 1329 C CA . ASP A 1 184 ? -19.717 -18.690 13.140 1.00 96.69 184 ASP A CA 1
ATOM 1330 C C . ASP A 1 184 ? -18.760 -18.847 14.343 1.00 96.69 184 ASP A C 1
ATOM 1332 O O . ASP A 1 184 ? -18.515 -19.960 14.808 1.00 96.69 184 ASP A O 1
ATOM 1336 N N . GLY A 1 185 ? -18.203 -17.740 14.848 1.00 95.50 185 GLY A N 1
ATOM 1337 C CA . GLY A 1 185 ? -17.204 -17.696 15.913 1.00 95.50 185 GLY A CA 1
ATOM 1338 C C . GLY A 1 185 ? -15.780 -18.030 15.452 1.00 95.50 185 GLY A C 1
ATOM 1339 O O . GLY A 1 185 ? -14.842 -17.906 16.246 1.00 95.50 185 GLY A O 1
ATOM 1340 N N . GLY A 1 186 ? -15.589 -18.433 14.194 1.00 96.69 186 GLY A N 1
ATOM 1341 C CA . GLY A 1 186 ? -14.300 -18.764 13.601 1.00 96.69 186 GLY A CA 1
ATOM 1342 C C . GLY A 1 186 ? -13.512 -17.525 13.185 1.00 96.69 186 GLY A C 1
ATOM 1343 O O . GLY A 1 186 ? -14.067 -16.538 12.705 1.00 96.69 186 GLY A O 1
ATOM 1344 N N . TRP A 1 187 ? -12.188 -17.579 13.332 1.00 97.81 187 TRP A N 1
ATOM 1345 C CA . TRP A 1 187 ? -11.320 -16.492 12.892 1.00 97.81 187 TRP A CA 1
ATOM 1346 C C . TRP A 1 187 ? -10.976 -16.605 11.411 1.00 97.81 187 TRP A C 1
ATOM 1348 O O . TRP A 1 187 ? -10.697 -17.686 10.882 1.00 97.81 187 TRP A O 1
ATOM 1358 N N . ARG A 1 188 ? -10.996 -15.456 10.742 1.00 97.94 188 ARG A N 1
ATOM 1359 C CA . ARG A 1 188 ? -10.772 -15.297 9.310 1.00 97.94 188 ARG A CA 1
ATOM 1360 C C . ARG A 1 188 ? -9.650 -14.300 9.061 1.00 97.94 188 ARG A C 1
ATOM 1362 O O . ARG A 1 188 ? -9.444 -13.383 9.855 1.00 97.94 188 ARG A O 1
ATOM 1369 N N . SER A 1 189 ? -8.943 -14.474 7.950 1.00 97.88 189 SER A N 1
ATOM 1370 C CA . SER A 1 189 ? -7.930 -13.526 7.493 1.00 97.88 189 SER A CA 1
ATOM 1371 C C . SER A 1 189 ? -7.927 -13.334 5.985 1.00 97.88 189 SER A C 1
ATOM 1373 O O . SER A 1 189 ? -8.126 -14.298 5.242 1.00 97.88 189 SER A O 1
ATOM 1375 N N . VAL A 1 190 ? -7.598 -12.123 5.539 1.00 98.44 190 VAL A N 1
ATOM 1376 C CA . VAL A 1 190 ? -7.348 -11.813 4.126 1.00 98.44 190 VAL A CA 1
ATOM 1377 C C . VAL A 1 190 ? -6.315 -10.692 3.991 1.00 98.44 190 VAL A C 1
ATOM 1379 O O . VAL A 1 190 ? -6.265 -9.792 4.831 1.00 98.44 190 VAL A O 1
ATOM 1382 N N . ASP A 1 191 ? -5.479 -10.733 2.951 1.00 98.62 191 ASP A N 1
ATOM 1383 C CA . ASP A 1 191 ? -4.630 -9.593 2.592 1.00 98.62 191 ASP A CA 1
ATOM 1384 C C . ASP A 1 191 ? -5.511 -8.368 2.309 1.00 98.62 191 ASP A C 1
ATOM 1386 O O . ASP A 1 191 ? -6.479 -8.443 1.554 1.00 98.62 191 ASP A O 1
ATOM 1390 N N . ALA A 1 192 ? -5.194 -7.236 2.936 1.00 98.56 192 ALA A N 1
ATOM 1391 C CA . ALA A 1 192 ? -6.068 -6.065 2.949 1.00 98.56 192 ALA A CA 1
ATOM 1392 C C . ALA A 1 192 ? -6.301 -5.492 1.542 1.00 98.56 192 ALA A C 1
ATOM 1394 O O . ALA A 1 192 ? -7.388 -5.015 1.238 1.00 98.56 192 ALA A O 1
ATOM 1395 N N . THR A 1 193 ? -5.321 -5.618 0.648 1.00 98.56 193 THR A N 1
ATOM 1396 C CA . THR A 1 193 ? -5.454 -5.217 -0.759 1.00 98.56 193 THR A CA 1
ATOM 1397 C C . THR A 1 193 ? -6.500 -6.033 -1.518 1.00 98.56 193 THR A C 1
ATOM 1399 O O . THR A 1 193 ? -7.117 -5.509 -2.437 1.00 98.56 193 THR A O 1
ATOM 1402 N N . CYS A 1 194 ? -6.814 -7.258 -1.087 1.00 98.50 194 CYS A N 1
ATOM 1403 C CA . CYS A 1 194 ? -7.892 -8.053 -1.677 1.00 98.50 194 CYS A CA 1
ATOM 1404 C C . CYS A 1 194 ? -9.303 -7.591 -1.289 1.00 98.50 194 CYS A C 1
ATOM 1406 O O . CYS A 1 194 ? -10.274 -7.989 -1.941 1.00 98.50 194 CYS A O 1
ATOM 1408 N N . LEU A 1 195 ? -9.428 -6.758 -0.250 1.00 98.38 195 LEU A N 1
ATOM 1409 C CA . LEU A 1 195 ? -10.680 -6.082 0.108 1.00 98.38 195 LEU A CA 1
ATOM 1410 C C . LEU A 1 195 ? -10.994 -4.913 -0.838 1.00 98.38 195 LEU A C 1
ATOM 1412 O O . LEU A 1 195 ? -12.061 -4.315 -0.724 1.00 98.38 195 LEU A O 1
ATOM 1416 N N . VAL A 1 196 ? -10.090 -4.602 -1.772 1.00 98.00 196 VAL A N 1
ATOM 1417 C CA . VAL A 1 196 ? -10.248 -3.557 -2.782 1.00 98.00 196 VAL A CA 1
ATOM 1418 C C . VAL A 1 196 ? -10.519 -4.199 -4.143 1.00 98.00 196 VAL A C 1
ATOM 1420 O O . VAL A 1 196 ? -9.833 -5.133 -4.571 1.00 98.00 196 VAL A O 1
ATOM 1423 N N . ARG A 1 197 ? -11.534 -3.686 -4.832 1.00 96.69 197 ARG A N 1
ATOM 1424 C CA . ARG A 1 197 ? -11.889 -3.998 -6.213 1.00 96.69 197 ARG A CA 1
ATOM 1425 C C . ARG A 1 197 ? -11.567 -2.801 -7.099 1.00 96.69 197 ARG A C 1
ATOM 1427 O O . ARG A 1 197 ? -11.785 -1.658 -6.712 1.00 96.69 197 ARG A O 1
ATOM 1434 N N . ASP A 1 198 ? -11.069 -3.083 -8.290 1.00 96.44 198 ASP A N 1
ATOM 1435 C CA . ASP A 1 198 ? -10.956 -2.124 -9.377 1.00 96.44 198 ASP A CA 1
ATOM 1436 C C . ASP A 1 198 ? -12.307 -2.028 -10.102 1.00 96.44 198 ASP A C 1
ATOM 1438 O O . ASP A 1 198 ? -12.772 -2.989 -10.722 1.00 96.44 198 ASP A O 1
ATOM 1442 N N . ARG A 1 199 ? -12.956 -0.867 -9.997 1.00 95.50 199 ARG A N 1
ATOM 1443 C CA . ARG A 1 199 ? -14.273 -0.586 -10.580 1.00 95.50 199 ARG A CA 1
ATOM 1444 C C . ARG A 1 199 ? -14.260 -0.633 -12.108 1.00 95.50 199 ARG A C 1
ATOM 1446 O O . ARG A 1 199 ? -15.278 -0.969 -12.705 1.00 95.50 199 ARG A O 1
ATOM 1453 N N . ILE A 1 200 ? -13.130 -0.323 -12.748 1.00 93.81 200 ILE A N 1
ATOM 1454 C CA . ILE A 1 200 ? -13.036 -0.210 -14.211 1.00 93.81 200 ILE A CA 1
ATOM 1455 C C . ILE A 1 200 ? -13.065 -1.582 -14.881 1.00 93.81 200 ILE A C 1
ATOM 1457 O O . ILE A 1 200 ? -13.699 -1.753 -15.921 1.00 93.81 200 ILE A O 1
ATOM 1461 N N . ASN A 1 201 ? -12.375 -2.564 -14.303 1.00 92.31 201 ASN A N 1
ATOM 1462 C CA . ASN A 1 201 ? -12.290 -3.913 -14.869 1.00 92.31 201 ASN A CA 1
ATOM 1463 C C . ASN A 1 201 ? -13.086 -4.965 -14.088 1.00 92.31 201 ASN A C 1
ATOM 1465 O O . ASN A 1 201 ? -13.077 -6.126 -14.498 1.00 92.31 201 ASN A O 1
ATOM 1469 N N . ASP A 1 202 ? -13.762 -4.558 -13.011 1.00 94.12 202 ASP A N 1
ATOM 1470 C CA . ASP A 1 202 ? -14.554 -5.416 -12.131 1.00 94.12 202 ASP A CA 1
ATOM 1471 C C . ASP A 1 202 ? -13.746 -6.605 -11.572 1.00 94.12 202 ASP A C 1
ATOM 1473 O O . ASP A 1 202 ? -14.153 -7.768 -11.623 1.00 94.12 202 ASP A O 1
ATOM 1477 N N . LYS A 1 203 ? -12.533 -6.331 -11.073 1.00 95.00 203 LYS A N 1
ATOM 1478 C CA . LYS A 1 203 ? -11.652 -7.363 -10.503 1.00 95.00 203 LYS A CA 1
ATOM 1479 C C . LYS A 1 203 ? -11.114 -6.946 -9.149 1.00 95.00 203 LYS A C 1
ATOM 1481 O O . LYS A 1 203 ? -10.713 -5.808 -8.935 1.00 95.00 203 LYS A O 1
ATOM 1486 N N . ALA A 1 204 ? -11.074 -7.899 -8.225 1.00 96.19 204 ALA A N 1
ATOM 1487 C CA . ALA A 1 204 ? -10.381 -7.714 -6.959 1.00 96.19 204 ALA A CA 1
ATOM 1488 C C . ALA A 1 204 ? -8.868 -7.642 -7.188 1.00 96.19 204 ALA A C 1
ATOM 1490 O O . ALA A 1 204 ? -8.326 -8.394 -8.005 1.00 96.19 204 ALA A O 1
ATOM 1491 N N . TYR A 1 205 ? -8.177 -6.785 -6.441 1.00 97.44 205 TYR A N 1
ATOM 1492 C CA . TYR A 1 205 ? -6.720 -6.798 -6.454 1.00 97.44 205 TYR A CA 1
ATOM 1493 C C . TYR A 1 205 ? -6.187 -8.071 -5.772 1.00 97.44 205 TYR A C 1
ATOM 1495 O O . TYR A 1 205 ? -6.777 -8.569 -4.806 1.00 97.44 205 TYR A O 1
ATOM 1503 N N . PRO A 1 206 ? -5.070 -8.639 -6.258 1.00 97.69 206 PRO A N 1
ATOM 1504 C CA . PRO A 1 206 ? -4.422 -9.753 -5.580 1.00 97.69 206 PRO A CA 1
ATOM 1505 C C . PRO A 1 206 ? -3.686 -9.273 -4.315 1.00 97.69 206 PRO A C 1
ATOM 1507 O O . PRO A 1 206 ? -3.612 -8.069 -4.068 1.00 97.69 206 PRO A O 1
ATOM 1510 N N . PRO A 1 207 ? -3.090 -10.184 -3.525 1.00 98.38 207 PRO A N 1
ATOM 1511 C CA . PRO A 1 207 ? -2.247 -9.799 -2.400 1.00 98.38 207 PRO A CA 1
ATOM 1512 C C . PRO A 1 207 ? -1.071 -8.918 -2.834 1.00 98.38 207 PRO A C 1
ATOM 1514 O O . PRO A 1 207 ? -0.212 -9.343 -3.611 1.00 98.38 207 PRO A O 1
ATOM 1517 N N . LEU A 1 208 ? -1.023 -7.702 -2.297 1.00 98.25 208 LEU A N 1
ATOM 1518 C CA . LEU A 1 208 ? 0.039 -6.712 -2.483 1.00 98.25 208 LEU A CA 1
ATOM 1519 C C . LEU A 1 208 ? 0.451 -6.109 -1.137 1.00 98.25 208 LEU A C 1
ATOM 1521 O 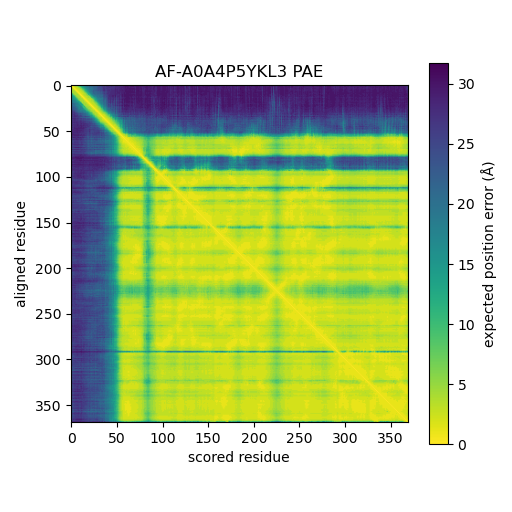O . LEU A 1 208 ? -0.419 -5.897 -0.284 1.00 98.25 208 LEU A O 1
ATOM 1525 N N . PRO A 1 209 ? 1.745 -5.798 -0.938 1.00 98.44 209 PRO A N 1
ATOM 1526 C CA . PRO A 1 209 ? 2.171 -4.994 0.197 1.00 98.44 209 PRO A CA 1
ATOM 1527 C C . PRO A 1 209 ? 1.801 -3.525 -0.026 1.00 98.44 209 PRO A C 1
ATOM 1529 O O . PRO A 1 209 ? 1.905 -3.027 -1.142 1.00 98.44 209 PRO A O 1
ATOM 1532 N N . PHE A 1 210 ? 1.447 -2.816 1.039 1.00 98.75 210 PHE A N 1
ATOM 1533 C CA . PHE A 1 210 ? 1.423 -1.355 1.029 1.00 98.75 210 PHE A CA 1
ATOM 1534 C C . PHE A 1 210 ? 2.842 -0.793 1.161 1.00 98.75 210 PHE A C 1
ATOM 1536 O O . PHE A 1 210 ? 3.771 -1.494 1.572 1.00 98.75 210 PHE A O 1
ATOM 1543 N N . VAL A 1 211 ? 3.014 0.488 0.834 1.00 98.69 211 VAL A N 1
ATOM 1544 C CA . VAL A 1 211 ? 4.317 1.159 0.899 1.00 98.69 211 VAL A CA 1
ATOM 1545 C C . VAL A 1 211 ? 4.371 2.037 2.141 1.00 98.69 211 VAL A C 1
ATOM 1547 O O . VAL A 1 211 ? 3.702 3.062 2.200 1.00 98.69 211 VAL A O 1
ATOM 1550 N N . TYR A 1 212 ? 5.171 1.674 3.140 1.00 98.56 212 TYR A N 1
ATOM 1551 C CA . TYR A 1 212 ? 5.396 2.536 4.299 1.00 98.56 212 TYR A CA 1
ATOM 1552 C C . TYR A 1 212 ? 6.205 3.770 3.898 1.00 98.56 212 TYR A C 1
ATOM 1554 O O . TYR A 1 212 ? 7.376 3.664 3.518 1.00 98.56 212 TYR A O 1
ATOM 1562 N N . THR A 1 213 ? 5.587 4.941 4.024 1.00 97.94 213 THR A N 1
ATOM 1563 C CA . THR A 1 213 ? 6.176 6.246 3.685 1.00 97.94 213 THR A CA 1
ATOM 1564 C C . THR A 1 213 ? 6.504 7.064 4.928 1.00 97.94 213 THR A C 1
ATOM 1566 O O . THR A 1 213 ? 7.311 7.984 4.864 1.00 97.94 213 THR A O 1
ATOM 1569 N N . GLY A 1 214 ? 5.903 6.721 6.071 1.00 96.31 214 GLY A N 1
ATOM 1570 C CA . GLY A 1 214 ? 6.183 7.351 7.356 1.00 96.31 214 GLY A CA 1
ATOM 1571 C C . GLY A 1 214 ? 5.398 8.635 7.634 1.00 96.31 214 GLY A C 1
ATOM 1572 O O . GLY A 1 214 ? 5.496 9.121 8.761 1.00 96.31 214 GLY A O 1
ATOM 1573 N N . SER A 1 215 ? 4.611 9.167 6.686 1.00 96.19 215 SER A N 1
ATOM 1574 C CA . SER A 1 215 ? 3.946 10.485 6.763 1.00 96.19 215 SER A CA 1
ATOM 1575 C C . SER A 1 215 ? 4.910 11.664 7.021 1.00 96.19 215 SER A C 1
ATOM 1577 O O . SER A 1 215 ? 5.980 11.536 7.627 1.00 96.19 215 SER A O 1
ATOM 1579 N N . ARG A 1 216 ? 4.521 12.867 6.590 1.00 95.00 216 ARG A N 1
ATOM 1580 C CA . ARG A 1 216 ? 5.338 14.085 6.717 1.00 95.00 216 ARG A CA 1
ATOM 1581 C C . ARG A 1 216 ? 5.095 14.829 8.034 1.00 95.00 216 ARG A C 1
ATOM 1583 O O . ARG A 1 216 ? 4.140 14.557 8.763 1.00 95.00 216 ARG A O 1
ATOM 1590 N N . MET A 1 217 ? 5.981 15.776 8.334 1.00 94.88 217 MET A N 1
ATOM 1591 C CA . MET A 1 217 ? 5.746 16.846 9.306 1.00 94.88 217 MET A CA 1
ATOM 1592 C C . MET A 1 217 ? 5.428 18.125 8.533 1.00 94.88 217 MET A C 1
ATOM 1594 O O . MET A 1 217 ? 6.151 18.469 7.600 1.00 94.88 217 MET A O 1
ATOM 1598 N N . HIS A 1 218 ? 4.363 18.815 8.925 1.00 94.19 218 HIS A N 1
ATOM 1599 C CA . HIS A 1 218 ? 3.949 20.089 8.351 1.00 94.19 218 HIS A CA 1
ATOM 1600 C C . HIS A 1 218 ? 4.288 21.242 9.283 1.00 94.19 218 HIS A C 1
ATOM 1602 O O . HIS A 1 218 ? 4.002 21.198 10.483 1.00 94.19 218 HIS A O 1
ATOM 1608 N N . GLU A 1 219 ? 4.833 22.311 8.709 1.00 96.00 219 GLU A N 1
ATOM 1609 C CA . GLU A 1 219 ? 4.947 23.598 9.382 1.00 96.00 219 GLU A CA 1
ATOM 1610 C C . GLU A 1 219 ? 3.596 24.321 9.316 1.00 96.00 219 GLU A C 1
ATOM 1612 O O . GLU A 1 219 ? 3.130 24.689 8.241 1.00 96.00 219 GLU A O 1
ATOM 1617 N N . ILE A 1 220 ? 2.967 24.553 10.467 1.00 94.75 220 ILE A N 1
ATOM 1618 C CA . ILE A 1 220 ? 1.748 25.356 10.575 1.00 94.75 220 ILE A CA 1
ATOM 1619 C C . ILE A 1 220 ? 2.083 26.699 11.207 1.00 94.75 220 ILE A C 1
ATOM 1621 O O . ILE A 1 220 ? 2.579 26.763 12.336 1.00 94.75 220 ILE A O 1
ATOM 1625 N N . ARG A 1 221 ? 1.738 27.772 10.494 1.00 96.12 221 ARG A N 1
ATOM 1626 C CA . ARG A 1 221 ? 1.803 29.151 10.980 1.00 96.12 221 ARG A CA 1
ATOM 1627 C C . ARG A 1 221 ? 0.429 29.571 11.482 1.00 96.12 221 ARG A C 1
ATOM 1629 O O . ARG A 1 221 ? -0.534 29.588 10.722 1.00 96.12 221 ARG A O 1
ATOM 1636 N N . GLN A 1 222 ? 0.326 29.877 12.769 1.00 95.88 222 GLN A N 1
ATOM 1637 C CA . GLN A 1 222 ? -0.910 30.323 13.409 1.00 95.88 222 GLN A CA 1
ATOM 1638 C C . GLN A 1 222 ? -0.735 31.740 13.933 1.00 95.88 222 GLN A C 1
ATOM 1640 O O . GLN A 1 222 ? 0.237 32.032 14.627 1.00 95.88 222 GLN A O 1
ATOM 1645 N N . ARG A 1 223 ? -1.691 32.621 13.636 1.00 96.69 223 ARG A N 1
ATOM 1646 C CA . ARG A 1 223 ? -1.709 33.964 14.213 1.00 96.69 223 ARG A CA 1
ATOM 1647 C C . ARG A 1 223 ? -2.336 33.915 15.602 1.00 96.69 223 ARG A C 1
ATOM 1649 O O . ARG A 1 223 ? -3.471 33.468 15.756 1.00 96.69 223 ARG A O 1
ATOM 1656 N N . ARG A 1 224 ? -1.598 34.365 16.609 1.00 95.12 224 ARG A N 1
ATOM 1657 C CA . ARG A 1 224 ? -2.082 34.485 17.986 1.00 95.12 224 ARG A CA 1
ATOM 1658 C C . ARG A 1 224 ? -3.020 35.693 18.137 1.00 95.12 224 ARG A C 1
ATOM 1660 O O . ARG A 1 224 ? -2.998 36.590 17.290 1.00 95.12 224 ARG A O 1
ATOM 1667 N N . PRO A 1 225 ? -3.823 35.762 19.219 1.00 96.75 225 PRO A N 1
ATOM 1668 C CA . PRO A 1 225 ? -4.710 36.901 19.479 1.00 96.75 225 PRO A CA 1
ATOM 1669 C C . PRO A 1 225 ? -4.006 38.267 19.551 1.00 96.75 225 PRO A C 1
ATOM 1671 O O . PRO A 1 225 ? -4.624 39.281 19.250 1.00 96.75 225 PRO A O 1
ATOM 1674 N N . ASP A 1 226 ? -2.720 38.300 19.913 1.00 96.69 226 ASP A N 1
ATOM 1675 C CA . ASP A 1 226 ? -1.881 39.510 19.951 1.00 96.69 226 ASP A CA 1
ATOM 1676 C C . ASP A 1 226 ? -1.342 39.935 18.568 1.00 96.69 226 ASP A C 1
ATOM 1678 O O . ASP A 1 226 ? -0.610 40.916 18.451 1.00 96.69 226 ASP A O 1
ATOM 1682 N N . GLY A 1 227 ? -1.696 39.201 17.510 1.00 96.62 227 GLY A N 1
ATOM 1683 C CA . GLY A 1 227 ? -1.269 39.454 16.141 1.00 96.62 227 GLY A CA 1
ATOM 1684 C C . GLY A 1 227 ? 0.076 38.830 15.761 1.00 96.62 227 GLY A C 1
ATOM 1685 O O . GLY A 1 227 ? 0.419 38.904 14.577 1.00 96.62 227 GLY A O 1
ATOM 1686 N N . THR A 1 228 ? 0.799 38.203 16.699 1.00 97.06 228 THR A N 1
ATOM 1687 C CA . THR A 1 228 ? 2.085 37.532 16.440 1.00 97.06 228 THR A CA 1
ATOM 1688 C C . THR A 1 228 ? 1.899 36.197 15.718 1.00 97.06 228 THR A C 1
ATOM 1690 O O . THR A 1 228 ? 0.888 35.512 15.891 1.00 97.06 228 THR A O 1
ATOM 1693 N N . GLU A 1 229 ? 2.871 35.812 14.889 1.00 97.38 229 GLU A N 1
ATOM 1694 C CA . GLU A 1 229 ? 2.883 34.498 14.243 1.00 97.38 229 GLU A CA 1
ATOM 1695 C C . GLU A 1 229 ? 3.570 33.459 15.132 1.00 97.38 229 GLU A C 1
ATOM 1697 O O . GLU A 1 229 ? 4.674 33.663 15.636 1.00 97.38 229 GLU A O 1
ATOM 1702 N N . GLN A 1 230 ? 2.922 32.310 15.295 1.00 96.88 230 GLN A N 1
ATOM 1703 C CA . GLN A 1 230 ? 3.487 31.123 15.911 1.00 96.88 230 GLN A CA 1
ATOM 1704 C C . GLN A 1 230 ? 3.673 30.045 14.853 1.00 96.88 230 GLN A C 1
ATOM 1706 O O . GLN A 1 230 ? 2.706 29.551 14.275 1.00 96.88 230 GLN A O 1
ATOM 1711 N N . VAL A 1 231 ? 4.921 29.636 14.657 1.00 96.62 231 VAL A N 1
ATOM 1712 C CA . VAL A 1 231 ? 5.268 28.472 13.847 1.00 96.62 231 VAL A CA 1
ATOM 1713 C C . VAL A 1 231 ? 5.248 27.234 14.741 1.00 96.62 231 VAL A C 1
ATOM 1715 O O . VAL A 1 231 ? 5.847 27.224 15.817 1.00 96.62 231 VAL A O 1
ATOM 1718 N N . SER A 1 232 ? 4.542 26.186 14.326 1.00 95.31 232 SER A N 1
ATOM 1719 C CA . SER A 1 232 ? 4.521 24.897 15.018 1.00 95.31 232 SER A CA 1
ATOM 1720 C C . SER A 1 232 ? 4.602 23.750 14.022 1.00 95.31 232 SER A C 1
ATOM 1722 O O . SER A 1 232 ? 4.087 23.852 12.916 1.00 95.31 232 SER A O 1
ATOM 1724 N N . GLN A 1 233 ? 5.237 22.651 14.417 1.00 95.94 233 GLN A N 1
ATOM 1725 C CA . GLN A 1 233 ? 5.256 21.429 13.620 1.00 95.94 233 GLN A CA 1
ATOM 1726 C C . GLN A 1 233 ? 4.049 20.562 13.993 1.00 95.94 233 GLN A C 1
ATOM 1728 O O . GLN A 1 233 ? 3.716 20.401 15.176 1.00 95.94 233 GLN A O 1
ATOM 1733 N N . ARG A 1 234 ? 3.374 20.016 12.985 1.00 94.94 234 ARG A N 1
ATOM 1734 C CA . ARG A 1 234 ? 2.250 19.090 13.141 1.00 94.94 234 ARG A CA 1
ATOM 1735 C C . ARG A 1 234 ? 2.502 17.856 12.303 1.00 94.94 234 ARG A C 1
ATOM 1737 O O . ARG A 1 234 ? 2.928 17.952 11.158 1.00 94.94 234 ARG A O 1
ATOM 1744 N N . PHE A 1 235 ? 2.255 16.693 12.885 1.00 95.81 235 PHE A N 1
ATOM 1745 C CA . PHE A 1 235 ? 2.394 15.449 12.155 1.00 95.81 235 PHE A CA 1
ATOM 1746 C C . PHE A 1 235 ? 1.232 15.313 11.166 1.00 95.81 235 PHE A C 1
ATOM 1748 O O . PHE A 1 235 ? 0.077 15.444 11.563 1.00 95.81 235 PHE A O 1
ATOM 1755 N N . ALA A 1 236 ? 1.526 15.105 9.881 1.00 96.62 236 ALA A N 1
ATOM 1756 C CA . ALA A 1 236 ? 0.518 15.188 8.826 1.00 96.62 236 ALA A CA 1
ATOM 1757 C C . ALA A 1 236 ? -0.597 14.151 9.003 1.00 96.62 236 ALA A C 1
ATOM 1759 O O . ALA A 1 236 ? -1.770 14.498 8.899 1.00 96.62 236 ALA A O 1
ATOM 1760 N N . LEU A 1 237 ? -0.246 12.928 9.407 1.00 96.69 237 LEU A N 1
ATOM 1761 C CA . LEU A 1 237 ? -1.209 11.883 9.746 1.00 96.69 237 LEU A CA 1
ATOM 1762 C C . LEU A 1 237 ? -2.203 12.304 10.842 1.00 96.69 237 LEU A C 1
ATOM 1764 O O . LEU A 1 237 ? -3.362 11.905 10.797 1.00 96.69 237 LEU A O 1
ATOM 1768 N N . ASP A 1 238 ? -1.796 13.134 11.809 1.00 96.50 238 ASP A N 1
ATOM 1769 C CA . ASP A 1 238 ? -2.718 13.655 12.827 1.00 96.50 238 ASP A CA 1
ATOM 1770 C C . ASP A 1 238 ? -3.703 14.690 12.271 1.00 96.50 238 ASP A C 1
ATOM 1772 O O . ASP A 1 238 ? -4.724 14.941 12.912 1.00 96.50 238 ASP A O 1
ATOM 1776 N N . LEU A 1 239 ? -3.417 15.281 11.112 1.00 95.56 239 LEU A N 1
ATOM 1777 C CA . LEU A 1 239 ? -4.282 16.247 10.438 1.00 95.56 239 LEU A CA 1
ATOM 1778 C C . LEU A 1 239 ? -5.214 15.549 9.446 1.00 95.56 239 LEU A C 1
ATOM 1780 O O . LEU A 1 239 ? -6.423 15.732 9.524 1.00 95.56 239 LEU A O 1
ATOM 1784 N N . ILE A 1 240 ? -4.649 14.739 8.546 1.00 96.62 240 ILE A N 1
ATOM 1785 C CA . ILE A 1 240 ? -5.384 14.092 7.448 1.00 96.62 240 ILE A CA 1
ATOM 1786 C C . ILE A 1 240 ? -6.097 12.804 7.880 1.00 96.62 240 ILE A C 1
ATOM 1788 O O . ILE A 1 240 ? -7.086 12.405 7.277 1.00 96.62 240 ILE A O 1
ATOM 1792 N N . LYS A 1 241 ? -5.624 12.166 8.959 1.00 97.81 241 LYS A N 1
ATOM 1793 C CA . LYS A 1 241 ? -6.177 10.940 9.549 1.00 97.81 241 LYS A CA 1
ATOM 1794 C C . LYS A 1 241 ? -6.170 9.689 8.650 1.00 97.81 241 LYS A C 1
ATOM 1796 O O . LYS A 1 241 ? -6.709 8.674 9.083 1.00 97.81 241 LYS A O 1
ATOM 1801 N N . SER A 1 242 ? -5.528 9.682 7.482 1.00 98.00 242 SER A N 1
ATOM 1802 C CA . SER A 1 242 ? -5.442 8.489 6.618 1.00 98.00 242 SER A CA 1
ATOM 1803 C C . SER A 1 242 ? -4.211 7.629 6.922 1.00 98.00 242 SER A C 1
ATOM 1805 O O . SER A 1 242 ? -3.073 8.009 6.652 1.00 98.00 242 SER A O 1
ATOM 1807 N N . VAL A 1 243 ? -4.419 6.438 7.489 1.00 98.25 243 VAL A N 1
ATOM 1808 C CA . VAL A 1 243 ? -3.323 5.522 7.846 1.00 98.25 243 VAL A CA 1
ATOM 1809 C C . VAL A 1 243 ? -2.869 4.736 6.619 1.00 98.25 243 VAL A C 1
ATOM 1811 O O . VAL A 1 243 ? -1.685 4.753 6.295 1.00 98.25 243 VAL A O 1
ATOM 1814 N N . ILE A 1 244 ? -3.796 4.060 5.939 1.00 98.69 244 ILE A N 1
ATOM 1815 C CA . ILE A 1 244 ? -3.529 3.237 4.752 1.00 98.69 244 ILE A CA 1
ATOM 1816 C C . ILE A 1 244 ? -4.442 3.711 3.628 1.00 98.69 244 ILE A C 1
ATOM 1818 O O . ILE A 1 244 ? -5.660 3.699 3.811 1.00 98.69 244 ILE A O 1
ATOM 1822 N N . VAL A 1 245 ? -3.872 4.097 2.487 1.00 98.62 245 VAL A N 1
ATOM 1823 C CA . VAL A 1 245 ? -4.623 4.673 1.358 1.00 98.62 245 VAL A CA 1
ATOM 1824 C C . VAL A 1 245 ? -4.529 3.832 0.091 1.00 98.62 245 VAL A C 1
ATOM 1826 O O . VAL A 1 245 ? -3.515 3.183 -0.164 1.00 98.62 245 VAL A O 1
ATOM 1829 N N . ASN A 1 246 ? -5.592 3.877 -0.709 1.00 98.19 246 ASN A N 1
ATOM 1830 C CA . ASN A 1 246 ? -5.661 3.333 -2.066 1.00 98.19 246 ASN A CA 1
ATOM 1831 C C . ASN A 1 246 ? -5.405 4.429 -3.119 1.00 98.19 246 ASN A C 1
ATOM 1833 O O . ASN A 1 246 ? -4.969 4.122 -4.230 1.00 98.19 246 ASN A O 1
ATOM 1837 N N . PHE A 1 247 ? -5.612 5.692 -2.741 1.00 97.62 247 PHE A N 1
ATOM 1838 C CA . PHE A 1 247 ? -5.358 6.886 -3.543 1.00 97.62 247 PHE A CA 1
ATOM 1839 C C . PHE A 1 247 ? -3.958 7.485 -3.293 1.00 97.62 247 PHE A C 1
ATOM 1841 O O . PHE A 1 247 ? -3.296 7.189 -2.293 1.00 97.62 247 PHE A O 1
ATOM 1848 N N . ASP A 1 248 ? -3.493 8.328 -4.212 1.00 97.88 248 ASP A N 1
ATOM 1849 C CA . ASP A 1 248 ? -2.273 9.119 -4.071 1.00 97.88 248 ASP A CA 1
ATOM 1850 C C . ASP A 1 248 ? -2.445 10.222 -3.019 1.00 97.88 248 ASP A C 1
ATOM 1852 O O . ASP A 1 248 ? -2.762 11.363 -3.338 1.00 97.88 248 ASP A O 1
ATOM 1856 N N . GLU A 1 249 ? -2.176 9.891 -1.756 1.00 96.94 249 GLU A N 1
ATOM 1857 C CA . GLU A 1 249 ? -2.158 10.855 -0.656 1.00 96.94 249 GLU A CA 1
ATOM 1858 C C . GLU A 1 249 ? -0.736 10.983 -0.067 1.00 96.94 249 GLU A C 1
ATOM 1860 O O . GLU A 1 249 ? -0.229 10.041 0.556 1.00 96.94 249 GLU A O 1
ATOM 1865 N N . PRO A 1 250 ? -0.055 12.138 -0.222 1.00 96.88 250 PRO A N 1
ATOM 1866 C CA . PRO A 1 250 ? 1.353 12.293 0.168 1.00 96.88 250 PRO A CA 1
ATOM 1867 C C . PRO A 1 250 ? 1.589 12.216 1.680 1.00 96.88 250 PRO A C 1
ATOM 1869 O O . PRO A 1 250 ? 2.724 12.009 2.120 1.00 96.88 250 PRO A O 1
ATOM 1872 N N . ASP A 1 251 ? 0.534 12.422 2.465 1.00 97.50 251 ASP A N 1
ATOM 1873 C CA . ASP A 1 251 ? 0.572 12.526 3.921 1.00 97.50 251 ASP A CA 1
ATOM 1874 C C . ASP A 1 251 ? 0.113 11.260 4.647 1.00 97.50 251 ASP A C 1
ATOM 1876 O O . ASP A 1 251 ? 0.190 11.204 5.876 1.00 97.50 251 ASP A O 1
ATOM 1880 N N . ALA A 1 252 ? -0.303 10.230 3.908 1.00 97.94 252 ALA A N 1
ATOM 1881 C CA . ALA A 1 252 ? -0.640 8.938 4.483 1.00 97.94 252 ALA A CA 1
ATOM 1882 C C . ALA A 1 252 ? 0.588 8.248 5.097 1.00 97.94 252 ALA A C 1
ATOM 1884 O O . ALA A 1 252 ? 1.733 8.478 4.693 1.00 97.94 252 ALA A O 1
ATOM 1885 N N . LEU A 1 253 ? 0.356 7.367 6.077 1.00 97.94 253 LEU A N 1
ATOM 1886 C CA . LEU A 1 253 ? 1.431 6.566 6.679 1.00 97.94 253 LEU A CA 1
ATOM 1887 C C . LEU A 1 253 ? 1.892 5.434 5.750 1.00 97.94 253 LEU A C 1
ATOM 1889 O O . LEU A 1 253 ? 3.090 5.141 5.665 1.00 97.94 253 LEU A O 1
ATOM 1893 N N . PHE A 1 254 ? 0.926 4.815 5.074 1.00 98.62 254 PHE A N 1
ATOM 1894 C CA . PHE A 1 254 ? 1.109 3.765 4.086 1.00 98.62 254 PHE A CA 1
ATOM 1895 C C . PHE A 1 254 ? 0.441 4.177 2.779 1.00 98.62 254 PHE A C 1
ATOM 1897 O O . PHE A 1 254 ? -0.779 4.318 2.720 1.00 98.62 254 PHE A O 1
ATOM 1904 N N . ALA A 1 255 ? 1.249 4.353 1.741 1.00 98.56 255 ALA A N 1
ATOM 1905 C CA . ALA A 1 255 ? 0.788 4.723 0.416 1.00 98.56 255 ALA A CA 1
ATOM 1906 C C . ALA A 1 255 ? 0.305 3.515 -0.393 1.00 98.56 255 ALA A C 1
ATOM 1908 O O . ALA A 1 255 ? 0.707 2.367 -0.154 1.00 98.56 255 ALA A O 1
ATOM 1909 N N . SER A 1 256 ? -0.529 3.828 -1.382 1.00 98.31 256 SER A N 1
ATOM 1910 C CA . SER A 1 256 ? -1.127 2.874 -2.304 1.00 98.31 256 SER A CA 1
ATOM 1911 C C . SER A 1 256 ? -0.076 2.101 -3.107 1.00 98.31 256 SER A C 1
ATOM 1913 O O . SER A 1 256 ? 0.856 2.706 -3.647 1.00 98.31 256 SER A O 1
ATOM 1915 N N . PRO A 1 257 ? -0.217 0.770 -3.233 1.00 97.81 257 PRO A N 1
ATOM 1916 C CA . PRO A 1 257 ? 0.578 -0.027 -4.157 1.00 97.81 257 PRO A CA 1
ATOM 1917 C C . PRO A 1 257 ? -0.067 -0.144 -5.544 1.00 97.81 257 PRO A C 1
ATOM 1919 O O . PRO A 1 257 ? 0.493 -0.795 -6.429 1.00 97.81 257 PRO A O 1
ATOM 1922 N N . PHE A 1 258 ? -1.265 0.413 -5.735 1.00 97.31 258 PHE A N 1
ATOM 1923 C CA . PHE A 1 258 ? -2.042 0.211 -6.948 1.00 97.31 258 PHE A CA 1
ATOM 1924 C C . PHE A 1 258 ? -1.553 1.132 -8.072 1.00 97.31 258 PHE A C 1
ATOM 1926 O O . PHE A 1 258 ? -1.382 2.334 -7.866 1.00 97.31 258 PHE A O 1
ATOM 1933 N N . PRO A 1 259 ? -1.348 0.618 -9.296 1.00 95.25 259 PRO A N 1
ATOM 1934 C CA . PRO A 1 259 ? -1.244 1.481 -10.465 1.00 95.25 259 PRO A CA 1
ATOM 1935 C C . PRO A 1 259 ? -2.543 2.272 -10.650 1.00 95.25 259 PRO A C 1
ATOM 1937 O O . PRO A 1 259 ? -3.615 1.748 -10.352 1.00 95.25 259 PRO A O 1
ATOM 1940 N N . ARG A 1 260 ? -2.451 3.492 -11.198 1.00 95.38 260 ARG A N 1
ATOM 1941 C CA . ARG A 1 260 ? -3.605 4.393 -11.391 1.00 95.38 260 ARG A CA 1
ATOM 1942 C C . ARG A 1 260 ? -4.242 4.860 -10.076 1.00 95.38 260 ARG A C 1
ATOM 1944 O O . ARG A 1 260 ? -5.424 5.168 -10.040 1.00 95.38 260 ARG A O 1
ATOM 1951 N N . SER A 1 261 ? -3.440 4.980 -9.020 1.00 96.19 261 SER A N 1
ATOM 1952 C CA . SER A 1 261 ? -3.827 5.543 -7.718 1.00 96.19 261 SER A CA 1
ATOM 1953 C C . SER A 1 261 ? -4.206 7.028 -7.748 1.00 96.19 261 SER A C 1
ATOM 1955 O O . SER A 1 261 ? -4.594 7.572 -6.724 1.00 96.19 261 SER A O 1
ATOM 1957 N N . ASN A 1 262 ? -4.126 7.691 -8.901 1.00 96.31 262 ASN A N 1
ATOM 1958 C CA . ASN A 1 262 ? -4.567 9.071 -9.094 1.00 96.31 262 ASN A CA 1
ATOM 1959 C C . ASN A 1 262 ? -6.062 9.229 -9.401 1.00 96.31 262 ASN A C 1
ATOM 1961 O O . ASN A 1 262 ? -6.511 10.357 -9.578 1.00 96.31 262 ASN A O 1
ATOM 1965 N N . ASP A 1 263 ? -6.777 8.122 -9.574 1.00 96.06 263 ASP A N 1
ATOM 1966 C CA . ASP A 1 263 ? -8.210 8.077 -9.855 1.00 96.06 263 ASP A CA 1
ATOM 1967 C C . ASP A 1 263 ? -8.904 7.472 -8.627 1.00 96.06 263 ASP A C 1
ATOM 1969 O O . ASP A 1 263 ? -8.913 6.257 -8.436 1.00 96.06 263 ASP A O 1
ATOM 1973 N N . ASP A 1 264 ? -9.397 8.333 -7.741 1.00 93.31 264 ASP A N 1
ATOM 1974 C CA . ASP A 1 264 ? -10.084 7.975 -6.493 1.00 93.31 264 ASP A CA 1
ATOM 1975 C C . ASP A 1 264 ? -11.339 7.120 -6.749 1.00 93.31 264 ASP A C 1
ATOM 1977 O O . ASP A 1 264 ? -11.559 6.106 -6.077 1.00 93.31 264 ASP A O 1
ATOM 1981 N N . GLN A 1 265 ? -12.095 7.445 -7.801 1.00 95.88 265 GLN A N 1
ATOM 1982 C CA . GLN A 1 265 ? -13.314 6.744 -8.219 1.00 95.88 265 GLN A CA 1
ATOM 1983 C C . GLN A 1 265 ? -13.070 5.314 -8.714 1.00 95.88 265 GLN A C 1
ATOM 1985 O O . GLN A 1 265 ? -14.022 4.532 -8.845 1.00 95.88 265 GLN A O 1
ATOM 1990 N N . ARG A 1 266 ? -11.814 4.949 -8.996 1.00 95.75 266 ARG A N 1
ATOM 1991 C CA . ARG A 1 266 ? -11.435 3.608 -9.454 1.00 95.75 266 ARG A CA 1
ATOM 1992 C C . ARG A 1 266 ? -11.607 2.549 -8.373 1.00 95.75 266 ARG A C 1
ATOM 1994 O O . ARG A 1 266 ? -11.883 1.392 -8.694 1.00 95.75 266 ARG A O 1
ATOM 2001 N N . PHE A 1 267 ? -11.409 2.908 -7.110 1.00 97.38 267 PHE A N 1
ATOM 2002 C CA . PHE A 1 267 ? -11.344 1.937 -6.026 1.00 97.38 267 PHE A CA 1
ATOM 2003 C C . PHE A 1 267 ? -12.717 1.694 -5.412 1.00 97.38 267 PHE A C 1
ATOM 2005 O O . PHE A 1 267 ? -13.482 2.616 -5.141 1.00 97.38 267 PHE A O 1
ATOM 2012 N N . GLU A 1 268 ? -13.034 0.433 -5.151 1.00 97.31 268 GLU A N 1
ATOM 2013 C CA . GLU A 1 268 ? -14.296 0.032 -4.543 1.00 97.31 268 GLU A CA 1
ATOM 2014 C C . GLU A 1 268 ? -14.072 -1.055 -3.491 1.00 97.31 268 GLU A C 1
ATOM 2016 O O . GLU A 1 268 ? -13.096 -1.803 -3.547 1.00 97.31 268 GLU A O 1
ATOM 2021 N N . VAL A 1 269 ? -14.984 -1.176 -2.528 1.00 97.81 269 VAL A N 1
ATOM 2022 C CA . VAL A 1 269 ? -14.973 -2.298 -1.584 1.00 97.81 269 VAL A CA 1
ATOM 2023 C C . VAL A 1 269 ? -15.299 -3.592 -2.330 1.00 97.81 269 VAL A C 1
ATOM 2025 O O . VAL A 1 269 ? -16.301 -3.686 -3.037 1.00 97.81 269 VAL A O 1
ATOM 2028 N N . ASN A 1 270 ? -14.491 -4.629 -2.128 1.00 97.62 270 ASN A N 1
ATOM 2029 C CA . ASN A 1 270 ? -14.805 -5.981 -2.569 1.00 97.62 270 ASN A CA 1
ATOM 2030 C C . ASN A 1 270 ? -15.828 -6.630 -1.619 1.00 97.62 270 ASN A C 1
ATOM 2032 O O . ASN A 1 270 ? -15.495 -7.477 -0.783 1.00 97.62 270 ASN A O 1
ATOM 2036 N N . SER A 1 271 ? -17.094 -6.231 -1.754 1.00 96.88 271 SER A N 1
ATOM 2037 C CA . SER A 1 271 ? -18.205 -6.681 -0.901 1.00 96.88 271 SER A CA 1
ATOM 2038 C C . SER A 1 271 ? -18.434 -8.195 -0.902 1.00 96.88 271 SER A C 1
ATOM 2040 O O . SER A 1 271 ? -19.112 -8.699 -0.015 1.00 96.88 271 SER A O 1
ATOM 2042 N N . ALA A 1 272 ? -17.881 -8.944 -1.864 1.00 96.50 272 ALA A N 1
ATOM 2043 C CA . ALA A 1 272 ? -18.005 -10.401 -1.897 1.00 96.50 272 ALA A CA 1
ATOM 2044 C C . ALA A 1 272 ? -17.250 -11.096 -0.749 1.00 96.50 272 ALA A C 1
ATOM 2046 O O . ALA A 1 272 ? -17.588 -12.222 -0.390 1.00 96.50 272 ALA A O 1
ATOM 2047 N N . ILE A 1 273 ? -16.222 -10.445 -0.195 1.00 97.00 273 ILE A N 1
ATOM 2048 C CA . ILE A 1 273 ? -15.396 -10.993 0.892 1.00 97.00 273 ILE A CA 1
ATOM 2049 C C . ILE A 1 273 ? -15.248 -10.041 2.084 1.00 97.00 273 ILE A C 1
ATOM 2051 O O . ILE A 1 273 ? -14.693 -10.437 3.109 1.00 97.00 273 ILE A O 1
ATOM 2055 N N . CYS A 1 274 ? -15.688 -8.788 1.943 1.00 97.44 274 CYS A N 1
ATOM 2056 C CA . CYS A 1 274 ? -15.651 -7.813 3.020 1.00 97.44 274 CYS A CA 1
ATOM 2057 C C . CYS A 1 274 ? -16.620 -8.221 4.139 1.00 97.44 274 CYS A C 1
ATOM 2059 O O . CYS A 1 274 ? -17.772 -8.555 3.847 1.00 97.44 274 CYS A O 1
ATOM 2061 N N . PRO A 1 275 ? -16.197 -8.180 5.412 1.00 96.31 275 PRO A N 1
ATOM 2062 C CA . PRO A 1 275 ? -17.116 -8.337 6.531 1.00 96.31 275 PRO A CA 1
ATOM 2063 C C . PRO A 1 275 ? -18.161 -7.213 6.561 1.00 96.31 275 PRO A C 1
ATOM 2065 O O . PRO A 1 275 ? -17.898 -6.137 6.014 1.00 96.31 275 PRO A O 1
ATOM 2068 N N . PRO A 1 276 ? -19.315 -7.430 7.217 1.00 97.38 276 PRO A N 1
ATOM 2069 C CA . PRO A 1 276 ? -20.304 -6.381 7.422 1.00 97.38 276 PRO A CA 1
ATOM 2070 C C . PRO A 1 276 ? -19.733 -5.148 8.134 1.00 97.38 276 PRO A C 1
ATOM 2072 O O . PRO A 1 276 ? -18.803 -5.233 8.945 1.00 97.38 276 PRO A O 1
ATOM 2075 N N . ALA A 1 277 ? -20.338 -3.988 7.885 1.00 97.75 277 ALA A N 1
ATOM 2076 C CA . ALA A 1 277 ? -20.021 -2.784 8.645 1.00 97.75 277 ALA A CA 1
ATOM 2077 C C . ALA A 1 277 ? -20.269 -3.012 10.153 1.00 97.75 277 ALA A C 1
ATOM 2079 O O . ALA A 1 277 ? -21.229 -3.667 10.559 1.00 97.75 277 ALA A O 1
ATOM 2080 N N . GLY A 1 278 ? -19.390 -2.469 10.993 1.00 97.44 278 GLY A N 1
ATOM 2081 C CA . GLY A 1 278 ? -19.383 -2.664 12.443 1.00 97.44 278 GLY A CA 1
ATOM 2082 C C . GLY A 1 278 ? -18.598 -3.891 12.918 1.00 97.44 278 GLY A C 1
ATOM 2083 O O . GLY A 1 278 ? -18.394 -4.036 14.122 1.00 97.44 278 GLY A O 1
ATOM 2084 N N . THR A 1 279 ? -18.117 -4.766 12.024 1.00 98.00 279 THR A N 1
ATOM 2085 C CA . THR A 1 279 ? -17.284 -5.908 12.424 1.00 98.00 279 THR A CA 1
ATOM 2086 C C . THR A 1 279 ? -15.944 -5.429 13.010 1.00 98.00 279 THR A C 1
ATOM 2088 O O . THR A 1 279 ? -15.186 -4.730 12.323 1.00 98.00 279 THR A O 1
ATOM 2091 N N . PRO A 1 280 ? -15.596 -5.821 14.254 1.00 97.00 280 PRO A N 1
ATOM 2092 C CA . PRO A 1 280 ? -14.268 -5.582 14.805 1.00 97.00 280 PRO A CA 1
ATOM 2093 C C . PRO A 1 280 ? -13.208 -6.334 14.000 1.00 97.00 280 PRO A C 1
ATOM 2095 O O . PRO A 1 280 ? -13.342 -7.528 13.734 1.00 97.00 280 PRO A O 1
ATOM 2098 N N . VAL A 1 281 ? -12.128 -5.643 13.651 1.00 96.81 281 VAL A N 1
ATOM 2099 C CA . VAL A 1 281 ? -11.052 -6.188 12.820 1.00 96.81 281 VAL A CA 1
ATOM 2100 C C . VAL A 1 281 ? -9.703 -5.766 13.372 1.00 96.81 281 VAL A C 1
ATOM 2102 O O . VAL A 1 281 ? -9.555 -4.694 13.958 1.00 96.81 281 VAL A O 1
ATOM 2105 N N . TRP A 1 282 ? -8.701 -6.615 13.211 1.00 96.38 282 TRP A N 1
ATOM 2106 C CA . TRP A 1 282 ? -7.310 -6.284 13.474 1.00 96.38 282 TRP A CA 1
ATOM 2107 C C . TRP A 1 282 ? -6.562 -6.211 12.152 1.00 96.38 282 TRP A C 1
ATOM 2109 O O . TRP A 1 282 ? -6.590 -7.163 11.375 1.00 96.38 282 TRP A O 1
ATOM 2119 N N . PHE A 1 283 ? -5.858 -5.111 11.911 1.00 97.75 283 PHE A N 1
ATOM 2120 C CA . PHE A 1 283 ? -4.881 -5.055 10.830 1.00 97.75 283 PHE A CA 1
ATOM 2121 C C . PHE A 1 283 ? -3.522 -5.482 11.375 1.00 97.75 283 PHE A C 1
ATOM 2123 O O . PHE A 1 283 ? -2.975 -4.825 12.259 1.00 97.75 283 PHE A O 1
ATOM 2130 N N . ALA A 1 284 ? -3.011 -6.597 10.861 1.00 96.88 284 ALA A N 1
ATOM 2131 C CA . ALA A 1 284 ? -1.688 -7.133 11.137 1.00 96.88 284 ALA A CA 1
ATOM 2132 C C . ALA A 1 284 ? -0.711 -6.666 10.058 1.00 96.88 284 ALA A C 1
ATOM 2134 O O . ALA A 1 284 ? -0.889 -6.972 8.878 1.00 96.88 284 ALA A O 1
ATOM 2135 N N . LEU A 1 285 ? 0.313 -5.924 10.464 1.00 98.06 285 LEU A N 1
ATOM 2136 C CA . LEU A 1 285 ? 1.315 -5.336 9.589 1.00 98.06 285 LEU A CA 1
ATOM 2137 C C . LEU A 1 285 ? 2.651 -6.024 9.827 1.00 98.06 285 LEU A C 1
ATOM 2139 O O . LEU A 1 285 ? 3.135 -6.073 10.957 1.00 98.06 285 LEU A O 1
ATOM 2143 N N . THR A 1 286 ? 3.265 -6.515 8.757 1.00 98.00 286 THR A N 1
ATOM 2144 C CA . THR A 1 286 ? 4.589 -7.145 8.789 1.00 98.00 286 THR A CA 1
ATOM 2145 C C . THR A 1 286 ? 5.436 -6.602 7.652 1.00 98.00 286 THR A C 1
ATOM 2147 O O . THR A 1 286 ? 4.982 -6.570 6.504 1.00 98.00 286 THR A O 1
ATOM 2150 N N . ARG A 1 287 ? 6.684 -6.219 7.935 1.00 97.12 287 ARG A N 1
ATOM 2151 C CA . ARG A 1 287 ? 7.659 -5.953 6.873 1.00 97.12 287 ARG A CA 1
ATOM 2152 C C . ARG A 1 287 ? 7.827 -7.230 6.051 1.00 97.12 287 ARG A C 1
ATOM 2154 O O . ARG A 1 287 ? 7.910 -8.316 6.619 1.00 97.12 287 ARG A O 1
ATOM 2161 N N . THR A 1 288 ? 7.841 -7.098 4.732 1.00 96.69 288 THR A N 1
ATOM 2162 C CA . THR A 1 288 ? 7.992 -8.240 3.830 1.00 96.69 288 THR A CA 1
ATOM 2163 C C . THR A 1 288 ? 9.143 -7.992 2.885 1.00 96.69 288 THR A C 1
ATOM 2165 O O . THR A 1 288 ? 9.311 -6.883 2.390 1.00 96.69 288 THR A O 1
ATOM 2168 N N . ASP A 1 289 ? 9.907 -9.033 2.598 1.00 95.25 289 ASP A N 1
ATOM 2169 C CA . ASP A 1 289 ? 10.833 -8.989 1.481 1.00 95.25 289 ASP A CA 1
ATOM 2170 C C . ASP A 1 289 ? 10.060 -9.263 0.191 1.00 95.25 289 ASP A C 1
ATOM 2172 O O . ASP A 1 289 ? 9.044 -9.966 0.186 1.00 95.25 289 ASP A O 1
ATOM 2176 N N . LEU A 1 290 ? 10.521 -8.658 -0.898 1.00 96.69 290 LEU A N 1
ATOM 2177 C CA . LEU A 1 290 ? 9.996 -8.883 -2.237 1.00 96.69 290 LEU A CA 1
ATOM 2178 C C . LEU A 1 290 ? 11.098 -9.487 -3.102 1.00 96.69 290 LEU A C 1
ATOM 2180 O O . LEU A 1 290 ? 12.279 -9.205 -2.870 1.00 96.69 290 LEU A O 1
ATOM 2184 N N . PRO A 1 291 ? 10.740 -10.309 -4.100 1.00 94.81 291 PRO A N 1
ATOM 2185 C CA . PRO A 1 291 ? 11.728 -10.834 -5.020 1.00 94.81 291 PRO A CA 1
ATOM 2186 C C . PRO A 1 291 ? 12.440 -9.697 -5.754 1.00 94.81 291 PRO A C 1
ATOM 2188 O O . PRO A 1 291 ? 11.849 -8.652 -6.038 1.00 94.81 291 PRO A O 1
ATOM 2191 N N . GLY A 1 292 ? 13.711 -9.965 -6.065 1.00 71.94 292 GLY A N 1
ATOM 2192 C CA . GLY A 1 292 ? 14.456 -9.285 -7.110 1.00 71.94 292 GLY A CA 1
ATOM 2193 C C . GLY A 1 292 ? 14.541 -7.776 -6.969 1.00 71.94 292 GLY A C 1
ATOM 2194 O O . GLY A 1 292 ? 13.805 -7.105 -7.684 1.00 71.94 292 GLY A O 1
ATOM 2195 N N . PRO A 1 293 ? 15.450 -7.218 -6.144 1.00 89.06 293 PRO A N 1
ATOM 2196 C CA . PRO A 1 293 ? 15.666 -5.783 -6.172 1.00 89.06 293 PRO A CA 1
ATOM 2197 C C . PRO A 1 293 ? 16.249 -5.407 -7.537 1.00 89.06 293 PRO A C 1
ATOM 2199 O O . PRO A 1 293 ? 17.450 -5.531 -7.787 1.00 89.06 293 PRO A O 1
ATOM 2202 N N . LEU A 1 294 ? 15.376 -4.985 -8.447 1.00 97.88 294 LEU A N 1
ATOM 2203 C CA . LEU A 1 294 ? 15.771 -4.332 -9.681 1.00 97.88 294 LEU A CA 1
ATOM 2204 C C . LEU A 1 294 ? 16.387 -2.995 -9.305 1.00 97.88 294 LEU A C 1
ATOM 2206 O O . LEU A 1 294 ? 15.791 -2.242 -8.543 1.00 97.88 294 LEU A O 1
ATOM 2210 N N . LEU A 1 295 ? 17.555 -2.675 -9.841 1.00 98.12 295 LEU A N 1
ATOM 2211 C CA . LEU A 1 295 ? 18.149 -1.360 -9.651 1.00 98.12 295 LEU A CA 1
ATOM 2212 C C . LEU A 1 295 ? 17.647 -0.418 -10.746 1.00 98.12 295 LEU A C 1
ATOM 2214 O O . LEU A 1 295 ? 17.853 -0.691 -11.932 1.00 98.12 295 LEU A O 1
ATOM 2218 N N . LEU A 1 296 ? 17.023 0.687 -10.337 1.00 98.31 296 LEU A N 1
ATOM 2219 C CA . LEU A 1 296 ? 16.619 1.781 -11.215 1.00 98.31 296 LEU A CA 1
ATOM 2220 C C . LEU A 1 296 ? 17.708 2.860 -11.271 1.00 98.31 296 LEU A C 1
ATOM 2222 O O . LEU A 1 296 ? 17.946 3.577 -10.295 1.00 98.31 296 LEU A O 1
ATOM 2226 N N . GLY A 1 297 ? 18.349 2.978 -12.433 1.00 97.69 297 GLY A N 1
ATOM 2227 C CA . GLY A 1 297 ? 19.327 4.019 -12.733 1.00 97.69 297 GLY A CA 1
ATOM 2228 C C . GLY A 1 297 ? 18.699 5.410 -12.859 1.00 97.69 297 GLY A C 1
ATOM 2229 O O . GLY A 1 297 ? 17.503 5.560 -13.113 1.00 97.69 297 GLY A O 1
ATOM 2230 N N . ALA A 1 298 ? 19.522 6.451 -12.708 1.00 97.00 298 ALA A N 1
ATOM 2231 C CA . ALA A 1 298 ? 19.097 7.845 -12.880 1.00 97.00 298 ALA A CA 1
ATOM 2232 C C . ALA A 1 298 ? 18.638 8.170 -14.317 1.00 97.00 298 ALA A C 1
ATOM 2234 O O . ALA A 1 298 ? 17.895 9.125 -14.528 1.00 97.00 298 ALA A O 1
ATOM 2235 N N . ASP A 1 299 ? 19.066 7.363 -15.287 1.00 96.50 299 ASP A N 1
ATOM 2236 C CA . ASP A 1 299 ? 18.661 7.386 -16.695 1.00 96.50 299 ASP A CA 1
ATOM 2237 C C . ASP A 1 299 ? 17.357 6.611 -16.970 1.00 96.50 299 ASP A C 1
ATOM 2239 O O . ASP A 1 299 ? 16.882 6.581 -18.103 1.00 96.50 299 ASP A O 1
ATOM 2243 N N . GLY A 1 300 ? 16.769 5.983 -15.947 1.00 97.12 300 GLY A N 1
ATOM 2244 C CA . GLY A 1 300 ? 15.583 5.139 -16.070 1.00 97.12 300 GLY A CA 1
ATOM 2245 C C . GLY A 1 300 ? 15.871 3.696 -16.496 1.00 97.12 300 GLY A C 1
ATOM 2246 O O . GLY A 1 300 ? 14.928 2.917 -16.659 1.00 97.12 300 GLY A O 1
ATOM 2247 N N . ALA A 1 301 ? 17.139 3.302 -16.663 1.00 97.94 301 ALA A N 1
ATOM 2248 C CA . ALA A 1 301 ? 17.489 1.922 -16.970 1.00 97.94 301 ALA A CA 1
ATOM 2249 C C . ALA A 1 301 ? 17.201 1.004 -15.770 1.00 97.94 301 ALA A C 1
ATOM 2251 O O . ALA A 1 301 ? 17.520 1.325 -14.625 1.00 97.94 301 ALA A O 1
ATOM 2252 N N . LEU A 1 302 ? 16.623 -0.167 -16.044 1.00 98.50 302 LEU A N 1
ATOM 2253 C CA . LEU A 1 302 ? 16.428 -1.228 -15.056 1.00 98.50 302 LEU A CA 1
ATOM 2254 C C . LEU A 1 302 ? 17.536 -2.262 -15.214 1.00 98.50 302 LEU A C 1
ATOM 2256 O O . LEU A 1 302 ? 17.796 -2.731 -16.324 1.00 98.50 302 LEU A O 1
ATOM 2260 N N . SER A 1 303 ? 18.169 -2.632 -14.107 1.00 98.25 303 SER A N 1
ATOM 2261 C CA . SER A 1 303 ? 19.221 -3.645 -14.096 1.00 98.25 303 SER A CA 1
ATOM 2262 C C . SER A 1 303 ? 19.027 -4.678 -12.993 1.00 98.25 303 SER A C 1
ATOM 2264 O O . SER A 1 303 ? 18.443 -4.400 -11.947 1.00 98.25 303 SER A O 1
ATOM 2266 N N . PHE A 1 304 ? 19.532 -5.886 -13.231 1.00 98.00 304 PHE A N 1
ATOM 2267 C CA . PHE A 1 304 ? 19.561 -6.975 -12.260 1.00 98.00 304 PHE A CA 1
ATOM 2268 C C . PHE A 1 304 ? 20.931 -7.647 -12.299 1.00 98.00 304 PHE A C 1
ATOM 2270 O O . PHE A 1 304 ? 21.464 -7.922 -13.375 1.00 98.00 304 PHE A O 1
ATOM 2277 N N . SER A 1 305 ? 21.538 -7.858 -11.127 1.00 96.44 305 SER A N 1
ATOM 2278 C CA . SER A 1 305 ? 22.895 -8.419 -11.001 1.00 96.44 305 SER A CA 1
ATOM 2279 C C . SER A 1 305 ? 23.933 -7.719 -11.901 1.00 96.44 305 SER A C 1
ATOM 2281 O O . SER A 1 305 ? 24.768 -8.368 -12.530 1.00 96.44 305 SER A O 1
ATOM 2283 N N . GLY A 1 306 ? 23.853 -6.385 -11.995 1.00 96.38 306 GLY A N 1
ATOM 2284 C CA . GLY A 1 306 ? 24.776 -5.550 -12.775 1.00 96.38 306 GLY A CA 1
ATOM 2285 C C . GLY A 1 306 ? 24.539 -5.532 -14.290 1.00 96.38 306 GLY A C 1
ATOM 2286 O O . GLY A 1 306 ? 25.311 -4.903 -15.009 1.00 96.38 306 GLY A O 1
ATOM 2287 N N . LYS A 1 307 ? 23.493 -6.197 -14.796 1.00 97.88 307 LYS A N 1
ATOM 2288 C CA . LYS A 1 307 ? 23.140 -6.205 -16.223 1.00 97.88 307 LYS A CA 1
ATOM 2289 C C . LYS A 1 307 ? 21.895 -5.368 -16.473 1.00 97.88 307 LYS A C 1
ATOM 2291 O O . LYS A 1 307 ? 20.876 -5.599 -15.826 1.00 97.88 307 LYS A O 1
ATOM 2296 N N . ILE A 1 308 ? 21.968 -4.430 -17.417 1.00 98.25 308 ILE A N 1
ATOM 2297 C CA . ILE A 1 308 ? 20.789 -3.706 -17.911 1.00 98.25 308 ILE A CA 1
ATOM 2298 C C . ILE A 1 308 ? 19.888 -4.705 -18.637 1.00 98.25 308 ILE A C 1
ATOM 2300 O O . ILE A 1 308 ? 20.361 -5.477 -19.471 1.00 98.25 308 ILE A O 1
ATOM 2304 N N . LEU A 1 309 ? 18.606 -4.699 -18.291 1.00 98.31 309 LEU A N 1
ATOM 2305 C CA . LEU A 1 309 ? 17.611 -5.594 -18.862 1.00 98.31 309 LEU A CA 1
ATOM 2306 C C . LEU A 1 309 ? 16.917 -4.906 -20.033 1.00 98.31 309 LEU A C 1
ATOM 2308 O O . LEU A 1 309 ? 16.470 -3.762 -19.901 1.00 98.31 309 LEU A O 1
ATOM 2312 N N . ASP A 1 310 ? 16.791 -5.610 -21.153 1.00 98.25 310 ASP A N 1
ATOM 2313 C CA . ASP A 1 310 ? 15.823 -5.294 -22.202 1.00 98.25 310 ASP A CA 1
ATOM 2314 C C . ASP A 1 310 ? 14.431 -5.844 -21.827 1.00 98.25 310 ASP A C 1
ATOM 2316 O O . ASP A 1 310 ? 14.244 -6.434 -20.760 1.00 98.25 310 ASP A O 1
ATOM 2320 N N . ASP A 1 311 ? 13.420 -5.584 -22.656 1.00 98.25 311 ASP A N 1
ATOM 2321 C CA . ASP A 1 311 ? 12.039 -5.967 -22.336 1.00 98.25 311 ASP A CA 1
ATOM 2322 C C . ASP A 1 311 ? 11.819 -7.494 -22.305 1.00 98.25 311 ASP A C 1
ATOM 2324 O O . ASP A 1 311 ? 11.159 -7.961 -21.372 1.00 98.25 311 ASP A O 1
ATOM 2328 N N . PRO A 1 312 ? 12.381 -8.300 -23.234 1.00 98.50 312 PRO A N 1
ATOM 2329 C CA . PRO A 1 312 ? 12.321 -9.758 -23.137 1.00 98.50 312 PRO A CA 1
ATOM 2330 C C . PRO A 1 312 ? 12.962 -10.311 -21.859 1.00 98.50 312 PRO A C 1
ATOM 2332 O O . PRO A 1 312 ? 12.330 -11.117 -21.175 1.00 98.50 312 PRO A O 1
ATOM 2335 N N . ALA A 1 313 ? 14.168 -9.853 -21.497 1.00 98.25 313 ALA A N 1
ATOM 2336 C CA . ALA A 1 313 ? 14.842 -10.305 -20.281 1.00 98.25 313 ALA A CA 1
ATOM 2337 C C . ALA A 1 313 ? 14.071 -9.892 -19.020 1.00 98.25 313 ALA A C 1
ATOM 2339 O O . ALA A 1 313 ? 13.974 -10.661 -18.064 1.00 98.25 313 ALA A O 1
ATOM 2340 N N . LEU A 1 314 ? 13.481 -8.692 -19.022 1.00 98.38 314 LEU A N 1
ATOM 2341 C CA . LEU A 1 314 ? 12.644 -8.220 -17.924 1.00 98.38 314 LEU A CA 1
ATOM 2342 C C . LEU A 1 314 ? 11.372 -9.067 -17.768 1.00 98.38 314 LEU A C 1
ATOM 2344 O O . LEU A 1 314 ? 11.011 -9.424 -16.648 1.00 98.38 314 LEU A O 1
ATOM 2348 N N . ALA A 1 315 ? 10.712 -9.423 -18.874 1.00 98.38 315 ALA A N 1
ATOM 2349 C CA . ALA A 1 315 ? 9.529 -10.281 -18.861 1.00 98.38 315 ALA A CA 1
ATOM 2350 C C . ALA A 1 315 ? 9.855 -11.702 -18.372 1.00 98.38 315 ALA A C 1
ATOM 2352 O O . ALA A 1 315 ? 9.142 -12.233 -17.520 1.00 98.38 315 ALA A O 1
ATOM 2353 N N . GLU A 1 316 ? 10.945 -12.307 -18.856 1.00 98.12 316 GLU A N 1
ATOM 2354 C CA . GLU A 1 316 ? 11.401 -13.624 -18.390 1.00 98.12 316 GLU A CA 1
ATOM 2355 C C . GLU A 1 316 ? 11.650 -13.623 -16.875 1.00 98.12 316 GLU A C 1
ATOM 2357 O O . GLU A 1 316 ? 11.155 -14.496 -16.156 1.00 98.12 316 GLU A O 1
ATOM 2362 N N . LEU A 1 317 ? 12.346 -12.598 -16.380 1.00 97.75 317 LEU A N 1
ATOM 2363 C CA . LEU A 1 317 ? 12.683 -12.454 -14.968 1.00 97.75 317 LEU A CA 1
ATOM 2364 C C . LEU A 1 317 ? 11.434 -12.299 -14.082 1.00 97.75 317 LEU A C 1
ATOM 2366 O O . LEU A 1 317 ? 11.283 -13.023 -13.096 1.00 97.75 317 LEU A O 1
ATOM 2370 N N . ILE A 1 318 ? 10.503 -11.418 -14.465 1.00 97.94 318 ILE A N 1
ATOM 2371 C CA . ILE A 1 318 ? 9.223 -11.221 -13.762 1.00 97.94 318 ILE A CA 1
ATOM 2372 C C . ILE A 1 318 ? 8.382 -12.503 -13.771 1.00 97.94 318 ILE A C 1
ATOM 2374 O O . ILE A 1 318 ? 7.810 -12.882 -12.746 1.00 97.94 318 ILE A O 1
ATOM 2378 N N . GLY A 1 319 ? 8.325 -13.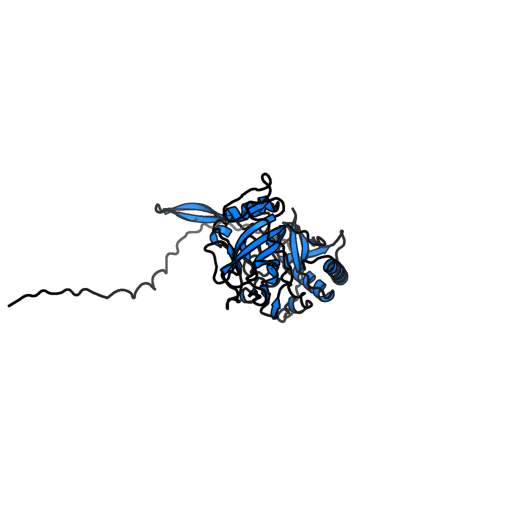198 -14.910 1.00 97.62 319 GLY A N 1
ATOM 2379 C CA . GLY A 1 319 ? 7.625 -14.475 -15.035 1.00 97.62 319 GLY A CA 1
ATOM 2380 C C . GLY A 1 319 ? 8.215 -15.571 -14.142 1.00 97.62 319 GLY A C 1
ATOM 2381 O O . GLY A 1 319 ? 7.473 -16.416 -13.640 1.00 97.62 319 GLY A O 1
ATOM 2382 N N . GLY A 1 320 ? 9.532 -15.545 -13.916 1.00 97.06 320 GLY A N 1
ATOM 2383 C CA . GLY A 1 320 ? 10.215 -16.379 -12.928 1.00 97.06 320 GLY A CA 1
ATOM 2384 C C . GLY A 1 320 ? 9.757 -16.060 -11.507 1.00 97.06 320 GLY A C 1
ATOM 2385 O O . GLY A 1 320 ? 9.180 -16.919 -10.843 1.00 97.06 320 GLY A O 1
ATOM 2386 N N . TRP A 1 321 ? 9.922 -14.809 -11.071 1.00 97.00 321 TRP A N 1
ATOM 2387 C CA . TRP A 1 321 ? 9.581 -14.386 -9.708 1.00 97.00 321 TRP A CA 1
ATOM 2388 C C . TRP A 1 321 ? 8.120 -14.614 -9.341 1.00 97.00 321 TRP A C 1
ATOM 2390 O O . TRP A 1 321 ? 7.829 -15.006 -8.215 1.00 97.00 321 TRP A O 1
ATOM 2400 N N . ALA A 1 322 ? 7.191 -14.434 -10.282 1.00 96.00 322 ALA A N 1
ATOM 2401 C CA . ALA A 1 322 ? 5.763 -14.628 -10.041 1.00 96.00 322 ALA A CA 1
ATOM 2402 C C . ALA A 1 322 ? 5.379 -16.050 -9.591 1.00 96.00 322 ALA A C 1
ATOM 2404 O O . ALA A 1 322 ? 4.291 -16.236 -9.038 1.00 96.00 322 ALA A O 1
ATOM 2405 N N . LYS A 1 323 ? 6.243 -17.045 -9.818 1.00 94.94 323 LYS A N 1
ATOM 2406 C CA . LYS A 1 323 ? 6.035 -18.432 -9.377 1.00 94.94 323 LYS A CA 1
ATOM 2407 C C . LYS A 1 323 ? 6.386 -18.640 -7.904 1.00 94.94 323 LYS A C 1
ATOM 2409 O O . LYS A 1 323 ? 5.792 -19.505 -7.269 1.00 94.94 323 LYS A O 1
ATOM 2414 N N . ASP A 1 324 ? 7.285 -17.818 -7.369 1.00 92.50 324 ASP A N 1
ATOM 2415 C CA . ASP A 1 324 ? 7.905 -18.023 -6.056 1.00 92.50 324 ASP A CA 1
ATOM 2416 C C . ASP A 1 324 ? 7.329 -17.108 -4.963 1.00 92.50 324 ASP A C 1
ATOM 2418 O O . ASP A 1 324 ? 7.683 -17.233 -3.793 1.00 92.50 324 ASP A O 1
ATOM 2422 N N . THR A 1 325 ? 6.426 -16.187 -5.320 1.00 93.75 325 THR A N 1
ATOM 2423 C CA . THR A 1 325 ? 5.807 -15.246 -4.377 1.00 93.75 325 THR A CA 1
ATOM 2424 C C . THR A 1 325 ? 4.284 -15.321 -4.384 1.00 93.75 325 THR A C 1
ATOM 2426 O O . THR A 1 325 ? 3.630 -15.428 -5.425 1.00 93.75 325 THR A O 1
ATOM 2429 N N . THR A 1 326 ? 3.701 -15.210 -3.192 1.00 93.94 326 THR A N 1
ATOM 2430 C CA . THR A 1 326 ? 2.257 -15.020 -3.002 1.00 93.94 326 THR A CA 1
ATOM 2431 C C . THR A 1 326 ? 1.856 -13.555 -3.141 1.00 93.94 326 THR A C 1
ATOM 2433 O O . THR A 1 326 ? 0.755 -13.265 -3.609 1.00 93.94 326 THR A O 1
ATOM 2436 N N . LEU A 1 327 ? 2.760 -12.635 -2.795 1.00 94.06 327 LEU A N 1
ATOM 2437 C CA . LEU A 1 327 ? 2.591 -11.209 -3.028 1.00 94.06 327 LEU A CA 1
ATOM 2438 C C . LEU A 1 327 ? 2.899 -10.909 -4.488 1.00 94.06 327 LEU A C 1
ATOM 2440 O O . LEU A 1 327 ? 4.002 -11.171 -4.963 1.00 94.06 327 LEU A O 1
ATOM 2444 N N . ARG A 1 328 ? 1.939 -10.336 -5.207 1.00 97.25 328 ARG A N 1
ATOM 2445 C CA . ARG A 1 328 ? 2.051 -10.025 -6.634 1.00 97.25 328 ARG A CA 1
ATOM 2446 C C . ARG A 1 328 ? 2.833 -8.731 -6.875 1.00 97.25 328 ARG A C 1
ATOM 2448 O O . ARG A 1 328 ? 2.377 -7.836 -7.581 1.00 97.25 328 ARG A O 1
ATOM 2455 N N . ALA A 1 329 ? 4.017 -8.641 -6.276 1.00 97.81 329 ALA A N 1
ATOM 2456 C CA . ALA A 1 329 ? 4.869 -7.464 -6.308 1.00 97.81 329 ALA A CA 1
ATOM 2457 C C . ALA A 1 329 ? 6.362 -7.805 -6.458 1.00 97.81 329 ALA A C 1
ATOM 2459 O O . ALA A 1 329 ? 6.803 -8.886 -6.071 1.00 97.81 329 ALA A O 1
ATOM 2460 N N . VAL A 1 330 ? 7.128 -6.851 -6.991 1.00 97.88 330 VAL A N 1
ATOM 2461 C CA . VAL A 1 330 ? 8.592 -6.902 -7.157 1.00 97.88 330 VAL A CA 1
ATOM 2462 C C . VAL A 1 330 ? 9.234 -5.652 -6.556 1.00 97.88 330 VAL A C 1
ATOM 2464 O O . VAL A 1 330 ? 8.664 -4.564 -6.652 1.00 97.88 330 VAL A O 1
ATOM 2467 N N . ALA A 1 331 ? 10.410 -5.785 -5.939 1.00 98.12 331 ALA A N 1
ATOM 2468 C CA . ALA A 1 331 ? 11.147 -4.629 -5.431 1.00 98.12 331 ALA A CA 1
ATOM 2469 C C . ALA A 1 331 ? 11.912 -3.903 -6.548 1.00 98.12 331 ALA A C 1
ATOM 2471 O O . ALA A 1 331 ? 12.605 -4.512 -7.358 1.00 98.12 331 ALA A O 1
ATOM 2472 N N . VAL A 1 332 ? 11.856 -2.574 -6.536 1.00 98.38 332 VAL A N 1
ATOM 2473 C CA . VAL A 1 332 ? 12.695 -1.707 -7.366 1.00 98.38 332 VAL A CA 1
ATOM 2474 C C . VAL A 1 332 ? 13.515 -0.815 -6.447 1.00 98.38 332 VAL A C 1
ATOM 2476 O O . VAL A 1 332 ? 13.009 0.147 -5.876 1.00 98.38 332 VAL A O 1
ATOM 2479 N N . THR A 1 333 ? 14.788 -1.140 -6.283 1.00 97.81 333 THR A N 1
ATOM 2480 C CA . THR A 1 333 ? 15.748 -0.326 -5.548 1.00 97.81 333 THR A CA 1
ATOM 2481 C C . THR A 1 333 ? 16.053 0.953 -6.320 1.00 97.81 333 THR A C 1
ATOM 2483 O O . THR A 1 333 ? 16.436 0.915 -7.490 1.00 97.81 333 THR A O 1
ATOM 2486 N N . VAL A 1 334 ? 15.906 2.095 -5.653 1.00 97.56 334 VAL A N 1
ATOM 2487 C CA . VAL A 1 334 ? 16.081 3.415 -6.263 1.00 97.56 334 VAL A CA 1
ATOM 2488 C C . VAL A 1 334 ? 16.861 4.338 -5.331 1.00 97.56 334 VAL A C 1
ATOM 2490 O O . VAL A 1 334 ? 16.525 4.476 -4.157 1.00 97.56 334 VAL A O 1
ATOM 2493 N N . ALA A 1 335 ? 17.908 4.989 -5.840 1.00 96.44 335 ALA A N 1
ATOM 2494 C CA . ALA A 1 335 ? 18.644 5.977 -5.057 1.00 96.44 335 ALA A CA 1
ATOM 2495 C C . ALA A 1 335 ? 17.748 7.186 -4.745 1.00 96.44 335 ALA A C 1
ATOM 2497 O O . ALA A 1 335 ? 16.950 7.622 -5.583 1.00 96.44 335 ALA A O 1
ATOM 2498 N N . LYS A 1 336 ? 17.901 7.787 -3.559 1.00 94.94 336 LYS A N 1
ATOM 2499 C CA . LYS A 1 336 ? 17.159 9.010 -3.185 1.00 94.94 336 LYS A CA 1
ATOM 2500 C C . LYS A 1 336 ? 17.371 10.163 -4.178 1.00 94.94 336 LYS A C 1
ATOM 2502 O O . LYS A 1 336 ? 16.473 10.980 -4.360 1.00 94.94 336 LYS A O 1
ATOM 2507 N N . THR A 1 337 ? 18.523 10.199 -4.848 1.00 95.56 337 THR A N 1
ATOM 2508 C CA . THR A 1 337 ? 18.894 11.202 -5.859 1.00 95.56 337 THR A CA 1
ATOM 2509 C C . THR A 1 337 ? 18.311 10.941 -7.250 1.00 95.56 337 THR A C 1
ATOM 2511 O O . THR A 1 337 ? 18.309 11.849 -8.081 1.00 95.56 337 THR A O 1
ATOM 2514 N N . THR A 1 338 ? 17.786 9.740 -7.523 1.00 97.31 338 THR A N 1
ATOM 2515 C CA . THR A 1 338 ? 17.157 9.415 -8.809 1.00 97.31 338 THR A CA 1
ATOM 2516 C C . THR A 1 338 ? 15.885 10.254 -9.003 1.00 97.31 338 THR A C 1
ATOM 2518 O O . THR A 1 338 ? 15.004 10.206 -8.132 1.00 97.31 338 THR A O 1
ATOM 2521 N N . PRO A 1 339 ? 15.729 10.986 -10.128 1.00 96.75 339 PRO A N 1
ATOM 2522 C CA . PRO A 1 339 ? 14.549 11.813 -10.390 1.00 96.75 339 PRO A CA 1
ATOM 2523 C C . PRO A 1 339 ? 13.234 11.025 -10.305 1.00 96.75 339 PRO A C 1
ATOM 2525 O O . PRO A 1 339 ? 13.137 9.917 -10.815 1.00 96.75 339 PRO A O 1
ATOM 2528 N N . ARG A 1 340 ? 12.179 11.597 -9.711 1.00 95.62 340 ARG A N 1
ATOM 2529 C CA . ARG A 1 340 ? 10.862 10.922 -9.607 1.00 95.62 340 ARG A CA 1
ATOM 2530 C C . ARG A 1 340 ? 10.196 10.670 -10.963 1.00 95.62 340 ARG A C 1
ATOM 2532 O O . ARG A 1 340 ? 9.354 9.787 -11.076 1.00 95.62 340 ARG A O 1
ATOM 2539 N N . THR A 1 341 ? 10.573 11.422 -11.997 1.00 94.12 341 THR A N 1
ATOM 2540 C CA . THR A 1 341 ? 10.027 11.275 -13.353 1.00 94.12 341 THR A CA 1
ATOM 2541 C C . THR A 1 341 ? 10.334 9.913 -13.972 1.00 94.12 341 THR A C 1
ATOM 2543 O O . THR A 1 341 ? 9.532 9.427 -14.767 1.00 94.12 341 THR A O 1
ATOM 2546 N N . VAL A 1 342 ? 11.442 9.262 -13.591 1.00 97.75 342 VAL A N 1
ATOM 2547 C CA . VAL A 1 342 ? 11.768 7.926 -14.112 1.00 97.75 342 VAL A CA 1
ATOM 2548 C C . VAL A 1 342 ? 10.960 6.810 -13.445 1.00 97.75 342 VAL A C 1
ATOM 2550 O O . VAL A 1 342 ? 10.810 5.747 -14.040 1.00 97.75 342 VAL A O 1
ATOM 2553 N N . ASP A 1 343 ? 10.367 7.045 -12.268 1.00 97.62 343 ASP A N 1
ATOM 2554 C CA . ASP A 1 343 ? 9.592 6.023 -11.551 1.00 97.62 343 ASP A CA 1
ATOM 2555 C C . ASP A 1 343 ? 8.340 5.615 -12.338 1.00 97.62 343 ASP A C 1
ATOM 2557 O O . ASP A 1 343 ? 8.029 4.431 -12.463 1.00 97.62 343 ASP A O 1
ATOM 2561 N N . GLY A 1 344 ? 7.636 6.596 -12.915 1.00 96.25 344 GLY A N 1
ATOM 2562 C CA . GLY A 1 344 ? 6.458 6.346 -13.748 1.00 96.25 344 GLY A CA 1
ATOM 2563 C C . GLY A 1 344 ? 6.800 5.533 -14.998 1.00 96.25 344 GLY A C 1
ATOM 2564 O O . GLY A 1 344 ? 6.114 4.559 -15.306 1.00 96.25 344 GLY A O 1
ATOM 2565 N N . VAL A 1 345 ? 7.906 5.877 -15.668 1.00 96.19 345 VAL A N 1
ATOM 2566 C CA . VAL A 1 345 ? 8.405 5.158 -16.853 1.00 96.19 345 VAL A CA 1
ATOM 2567 C C . VAL A 1 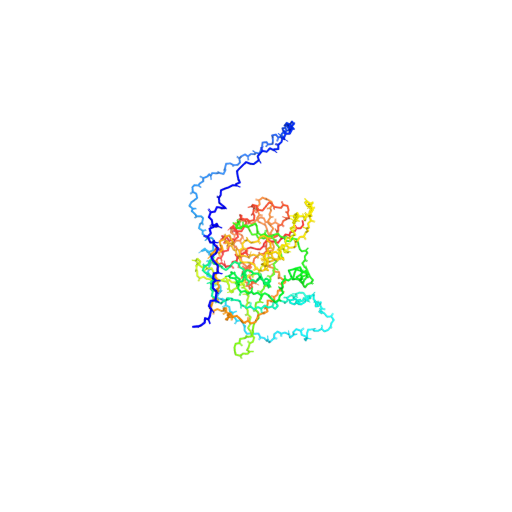345 ? 8.801 3.725 -16.494 1.00 96.19 345 VAL A C 1
ATOM 2569 O O . VAL A 1 345 ? 8.396 2.781 -17.174 1.00 96.19 345 VAL A O 1
ATOM 2572 N N . ALA A 1 346 ? 9.540 3.544 -15.397 1.00 97.69 346 ALA A N 1
ATOM 2573 C CA . ALA A 1 346 ? 9.935 2.230 -14.905 1.00 97.69 346 ALA A CA 1
ATOM 2574 C C . ALA A 1 346 ? 8.714 1.372 -14.549 1.00 97.69 346 ALA A C 1
ATOM 2576 O O . ALA A 1 346 ? 8.669 0.196 -14.913 1.00 97.69 346 ALA A O 1
ATOM 2577 N N . ARG A 1 347 ? 7.695 1.954 -13.900 1.00 97.75 347 ARG A N 1
ATOM 2578 C CA . ARG A 1 347 ? 6.455 1.240 -13.581 1.00 97.75 347 ARG A CA 1
ATOM 2579 C C . ARG A 1 347 ? 5.738 0.760 -14.834 1.00 97.75 347 ARG A C 1
ATOM 2581 O O . ARG A 1 347 ? 5.399 -0.415 -14.903 1.00 97.75 347 ARG A O 1
ATOM 2588 N N . GLU A 1 348 ? 5.537 1.627 -15.822 1.00 96.81 348 GLU A N 1
ATOM 2589 C CA . GLU A 1 348 ? 4.886 1.242 -17.081 1.00 96.81 348 GLU A CA 1
ATOM 2590 C C . GLU A 1 348 ? 5.654 0.131 -17.804 1.00 96.81 348 GLU A C 1
ATOM 2592 O O . GLU A 1 348 ? 5.069 -0.845 -18.278 1.00 96.81 348 GLU A O 1
ATOM 2597 N N . ARG A 1 349 ? 6.986 0.223 -17.835 1.00 97.44 349 ARG A N 1
ATOM 2598 C CA . ARG A 1 349 ? 7.842 -0.814 -18.418 1.00 97.44 349 ARG A CA 1
ATOM 2599 C C . ARG A 1 349 ? 7.685 -2.161 -17.703 1.00 97.44 349 ARG A C 1
ATOM 2601 O O . ARG A 1 349 ? 7.558 -3.191 -18.361 1.00 97.44 349 ARG A O 1
ATOM 2608 N N . LEU A 1 350 ? 7.624 -2.151 -16.372 1.00 97.94 350 LEU A N 1
ATOM 2609 C CA . LEU A 1 350 ? 7.433 -3.351 -15.551 1.00 97.94 350 LEU A CA 1
ATOM 2610 C C . LEU A 1 350 ? 6.039 -3.963 -15.719 1.00 97.94 350 LEU A C 1
ATOM 2612 O O . LEU A 1 350 ? 5.925 -5.182 -15.821 1.00 97.94 350 LEU A O 1
ATOM 2616 N N . LEU A 1 351 ? 4.991 -3.142 -15.825 1.00 97.75 351 LEU A N 1
ATOM 2617 C CA . LEU A 1 351 ? 3.633 -3.619 -16.109 1.00 97.75 351 LEU A CA 1
ATOM 2618 C C . LEU A 1 351 ? 3.535 -4.253 -17.502 1.00 97.75 351 LEU A C 1
ATOM 2620 O O . LEU A 1 351 ? 2.928 -5.312 -17.656 1.00 97.75 351 LEU A O 1
ATOM 2624 N N . ASN A 1 352 ? 4.175 -3.659 -18.514 1.00 97.44 352 ASN A N 1
ATOM 2625 C CA . ASN A 1 352 ? 4.227 -4.241 -19.859 1.00 97.44 352 ASN A CA 1
ATOM 2626 C C . ASN A 1 352 ? 5.008 -5.566 -19.885 1.00 97.44 352 ASN A C 1
ATOM 2628 O O . ASN A 1 352 ? 4.594 -6.519 -20.552 1.00 97.44 352 ASN A O 1
ATOM 2632 N N . ALA A 1 353 ? 6.105 -5.661 -19.133 1.00 97.88 353 ALA A N 1
ATOM 2633 C CA . ALA A 1 353 ? 6.857 -6.902 -18.983 1.00 97.88 353 ALA A CA 1
ATOM 2634 C C . ALA A 1 353 ? 6.038 -7.987 -18.254 1.00 97.88 353 ALA A C 1
ATOM 2636 O O . ALA A 1 353 ? 6.009 -9.131 -18.707 1.00 97.88 353 ALA A O 1
ATOM 2637 N N . ALA A 1 354 ? 5.290 -7.631 -17.203 1.00 98.00 354 ALA A N 1
ATOM 2638 C CA . ALA A 1 354 ? 4.366 -8.538 -16.517 1.00 98.00 354 ALA A CA 1
ATOM 2639 C C . ALA A 1 354 ? 3.238 -9.034 -17.444 1.00 98.00 354 ALA A C 1
ATOM 2641 O O . ALA A 1 354 ? 2.957 -10.234 -17.488 1.00 98.00 354 ALA A O 1
ATOM 2642 N N . ALA A 1 355 ? 2.653 -8.143 -18.254 1.00 97.62 355 ALA A N 1
ATOM 2643 C CA . ALA A 1 355 ? 1.661 -8.505 -19.268 1.00 97.62 355 ALA A CA 1
ATOM 2644 C C . ALA A 1 355 ? 2.238 -9.481 -20.309 1.00 97.62 355 ALA A C 1
ATOM 2646 O O . ALA A 1 355 ? 1.621 -10.501 -20.618 1.00 97.62 355 ALA A O 1
ATOM 2647 N N . THR A 1 356 ? 3.455 -9.217 -20.795 1.00 97.94 356 THR A N 1
ATOM 2648 C CA . THR A 1 356 ? 4.175 -10.091 -21.741 1.00 97.94 356 THR A CA 1
ATOM 2649 C C . THR A 1 356 ? 4.434 -11.472 -21.138 1.00 97.94 356 THR A C 1
ATOM 2651 O O . THR A 1 356 ? 4.208 -12.493 -21.787 1.00 97.94 356 THR A O 1
ATOM 2654 N N . ALA A 1 357 ? 4.833 -11.509 -19.867 1.00 97.94 357 ALA A N 1
ATOM 2655 C CA . ALA A 1 357 ? 5.038 -12.732 -19.101 1.00 97.94 357 ALA A CA 1
ATOM 2656 C C . ALA A 1 357 ? 3.729 -13.436 -18.698 1.00 97.94 357 ALA A C 1
ATOM 2658 O O . ALA A 1 357 ? 3.774 -14.546 -18.167 1.00 97.94 357 ALA A O 1
ATOM 2659 N N . LYS A 1 358 ? 2.566 -12.820 -18.961 1.00 97.56 358 LYS A N 1
ATOM 2660 C CA . LYS A 1 358 ? 1.232 -13.296 -18.567 1.00 97.56 358 LYS A CA 1
ATOM 2661 C C . LYS A 1 358 ? 1.127 -13.558 -17.066 1.00 97.56 358 LYS A C 1
ATOM 2663 O O . LYS A 1 358 ? 0.540 -14.553 -16.640 1.00 97.56 358 LYS A O 1
ATOM 2668 N N . VAL A 1 359 ? 1.678 -12.652 -16.263 1.00 97.44 359 VAL A N 1
ATOM 2669 C CA . VAL A 1 359 ? 1.582 -12.692 -14.800 1.00 97.44 359 VAL A CA 1
ATOM 2670 C C . VAL A 1 359 ? 1.043 -11.376 -14.262 1.00 97.44 359 VAL A C 1
ATOM 2672 O O . VAL A 1 359 ? 1.227 -10.319 -14.859 1.00 97.44 359 VAL A O 1
ATOM 2675 N N . TRP A 1 360 ? 0.368 -11.436 -13.117 1.00 96.75 360 TRP A N 1
ATOM 2676 C CA . TRP A 1 360 ? -0.034 -10.238 -12.390 1.00 96.75 360 TRP A CA 1
ATOM 2677 C C . TRP A 1 360 ? 1.107 -9.862 -11.445 1.00 96.75 360 TRP A C 1
ATOM 2679 O O . TRP A 1 360 ? 1.378 -10.604 -10.499 1.00 96.75 360 TRP A O 1
ATOM 2689 N N . MET A 1 361 ? 1.794 -8.745 -11.696 1.00 97.19 361 MET A N 1
ATOM 2690 C CA . MET A 1 361 ? 2.845 -8.236 -10.811 1.00 97.19 361 MET A CA 1
ATOM 2691 C C . MET A 1 361 ? 2.993 -6.715 -10.936 1.00 97.19 361 MET A C 1
ATOM 2693 O O . MET A 1 361 ? 2.957 -6.190 -12.047 1.00 97.19 361 MET A O 1
ATOM 2697 N N . VAL A 1 362 ? 3.187 -6.015 -9.813 1.00 97.56 362 VAL A N 1
ATOM 2698 C CA . VAL A 1 362 ? 3.437 -4.558 -9.774 1.00 97.56 362 VAL A CA 1
ATOM 2699 C C . VAL A 1 362 ? 4.757 -4.225 -9.078 1.00 97.56 362 VAL A C 1
ATOM 2701 O O . VAL A 1 362 ? 5.201 -4.968 -8.202 1.00 97.56 362 VAL A O 1
ATOM 2704 N N . PRO A 1 363 ? 5.410 -3.111 -9.431 1.00 98.06 363 PRO A N 1
ATOM 2705 C CA . PRO A 1 363 ? 6.629 -2.695 -8.755 1.00 98.06 363 PRO A CA 1
ATOM 2706 C C . PRO A 1 363 ? 6.361 -1.915 -7.470 1.00 98.06 363 PRO A C 1
ATOM 2708 O O . PRO A 1 363 ? 5.462 -1.078 -7.413 1.00 98.06 363 PRO A O 1
ATOM 2711 N N . ILE A 1 364 ? 7.217 -2.135 -6.474 1.00 98.25 364 ILE A N 1
ATOM 2712 C CA . ILE A 1 364 ? 7.297 -1.363 -5.235 1.00 98.25 364 ILE A CA 1
ATOM 2713 C C . ILE A 1 364 ? 8.679 -0.723 -5.159 1.00 98.25 364 ILE A C 1
ATOM 2715 O O . ILE A 1 364 ? 9.693 -1.419 -5.173 1.00 98.25 364 ILE A O 1
ATOM 2719 N N . PHE A 1 365 ? 8.727 0.605 -5.081 1.00 98.12 365 PHE A N 1
ATOM 2720 C CA . PHE A 1 365 ? 9.980 1.351 -5.124 1.00 98.12 365 PHE A CA 1
ATOM 2721 C C . PHE A 1 365 ? 10.562 1.483 -3.720 1.00 98.12 365 PHE A C 1
ATOM 2723 O O . PHE A 1 365 ? 9.953 2.092 -2.842 1.00 98.12 365 PHE A O 1
ATOM 2730 N N . VAL A 1 366 ? 11.752 0.928 -3.516 1.00 97.50 366 VAL A N 1
ATOM 2731 C CA . VAL A 1 366 ? 12.439 0.876 -2.225 1.00 97.50 366 VAL A CA 1
ATOM 2732 C C . VAL A 1 366 ? 13.631 1.833 -2.261 1.00 97.50 366 VAL A C 1
ATOM 2734 O O . VAL A 1 366 ? 14.575 1.594 -3.022 1.00 97.50 366 VAL A O 1
ATOM 2737 N N . PRO A 1 367 ? 13.607 2.933 -1.488 1.00 96.38 367 PRO A N 1
ATOM 2738 C CA . PRO A 1 367 ? 14.694 3.893 -1.492 1.00 96.38 367 PRO A CA 1
ATOM 2739 C C . PRO A 1 367 ? 15.949 3.295 -0.848 1.00 96.38 367 PRO A C 1
ATOM 2741 O O . PRO A 1 367 ? 15.873 2.639 0.189 1.00 96.38 367 PRO A O 1
ATOM 2744 N N . VAL A 1 368 ? 17.105 3.571 -1.444 1.00 94.69 368 VAL A N 1
ATOM 2745 C CA . VAL A 1 368 ? 18.430 3.351 -0.847 1.00 94.69 368 VAL A CA 1
ATOM 2746 C C . VAL A 1 368 ? 19.190 4.671 -0.777 1.00 94.69 368 VAL A C 1
ATOM 2748 O O . VAL A 1 368 ? 18.850 5.626 -1.487 1.00 94.69 368 VAL A O 1
ATOM 2751 N N . GLU A 1 369 ? 20.151 4.740 0.142 1.00 81.94 369 GLU A N 1
ATOM 2752 C CA . GLU A 1 369 ? 20.967 5.940 0.366 1.00 81.94 369 GLU A CA 1
ATOM 2753 C C . GLU A 1 369 ? 21.853 6.311 -0.821 1.00 81.94 369 GLU A C 1
ATOM 2755 O O . GLU A 1 369 ? 22.381 5.394 -1.492 1.00 81.94 369 GLU 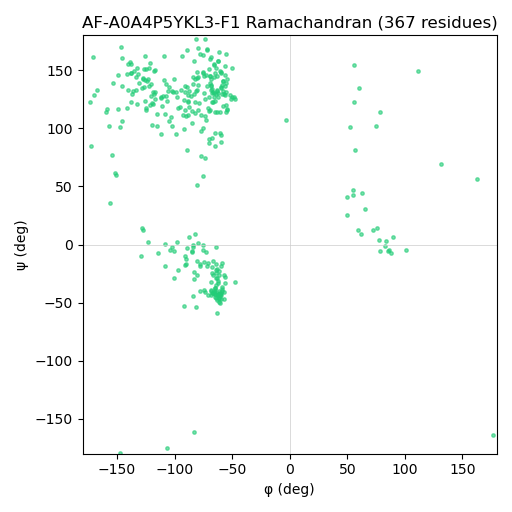A O 1
#

Radius of gyration: 26.02 Å; Cα contacts (8 Å, |Δi|>4): 803; chains: 1; bounding box: 89×68×66 Å